Protein AF-A0A8H4AVI8-F1 (afdb_monomer_lite)

Radius of gyration: 54.59 Å; chains: 1; bounding box: 125×104×122 Å

pLDDT: mean 72.51, std 21.9, range [26.31, 97.56]

Organism: Gigaspora margarita (NCBI:txid4874)

Foldseek 3Di:
DPDPPPVVVVVVVVVVVVVVVVVVVPDADDDPDDPFDWEADDPQIHTEDPQWDHAHGNDTEHPPQDAPRDGEDPQWDHDNSATAGPPDADPQWDQDPDDPRYTAGPPQFHQEPNHTDRLQWDQCAQLHHRNHQAPQWTRHGSDTDHPDPCWDDQDRDTDNLQWDQCAQLHHRNHAAPQWTRHGSDTDGPDPCFDQAPRDTDNLQFDQCAQLHHRPHADWQFTRHGSDTDGNQPVQWGRAVRDTDGLQWDQCAPLHHRNHADEQWTRHGSDTDHDADPQFDQQVSHTHRPQPHAPDPPRPPDDPPDDPDAPPVRDDLPQDDAPAQFGDHPSDTDCPGDPQWDRQDSHTHNCQWDQCAALHHRNHAPPQFTRHGRDTHGPDDDDDDDDDDDDDDDDDDDDDDDDDDDDDDDDDDDDDDDDDDDDDDDDD

InterPro domains:
  IPR006969 Stigma-specific protein Stig1-like [PF04885] (328-375)
  IPR006969 Stigma-specific protein Stig1-like [PTHR33227] (146-229)

Secondary structure (DSSP, 8-state):
---SHHHHHHHHHHHHHHHHHHHHTS-PPPP-STT--EESSGGG-EEPPTTPEEETTTEEE-TT-EETTEE--TTEEEETTEEEESSPPPTT-EEPSSTT--EEPPTTEEEETTEEEETTT-TTSTTSTT----TTEEEETTEEEESSTT-EEETTEEE-TTT-TTSSSSTT----TTEEEETTEEEESSTT-EEETTEEE-TTT-SSSSSSTT-PPPTTPEEETTEEE-PPPTTEEEETTEEEETTT-TTSSSSTT-PPPTTEEEETTEEEE-PPTTEEEETTEEEETTTS---TTS--S-GGG-----TT----------TTEEEETTEEEEEEPTTPEEETTEEE-TTT-TTSSSSTT-PPPTTEEEETTEEEETT-PPPPP---------PPPP-----------------------------

Structure (mmCIF, N/CA/C/O backbone):
data_AF-A0A8H4AVI8-F1
#
_entry.id   AF-A0A8H4AVI8-F1
#
loop_
_atom_site.group_PDB
_atom_site.id
_atom_site.type_symbol
_atom_site.label_atom_id
_atom_site.label_alt_id
_atom_site.label_comp_id
_atom_site.label_asym_id
_atom_site.label_entity_id
_atom_site.label_seq_id
_atom_site.pdbx_PDB_ins_code
_atom_site.Cartn_x
_atom_site.Cartn_y
_atom_site.Cartn_z
_atom_site.occupancy
_atom_site.B_iso_or_equiv
_atom_site.auth_seq_id
_atom_site.auth_comp_id
_atom_site.auth_asym_id
_atom_site.auth_atom_id
_atom_site.pdbx_PDB_model_num
ATOM 1 N N . MET A 1 1 ? 50.948 -65.745 -39.821 1.00 51.34 1 MET A N 1
ATOM 2 C CA . MET A 1 1 ? 51.661 -64.550 -39.299 1.00 51.34 1 MET A CA 1
ATOM 3 C C . MET A 1 1 ? 51.938 -63.621 -40.483 1.00 51.34 1 MET A C 1
ATOM 5 O O . MET A 1 1 ? 52.129 -64.163 -41.554 1.00 51.34 1 MET A O 1
ATOM 9 N N . TYR A 1 2 ? 51.922 -62.289 -40.314 1.00 52.44 2 TYR A N 1
ATOM 10 C CA . TYR A 1 2 ? 51.923 -61.219 -41.354 1.00 52.44 2 TYR A CA 1
ATOM 11 C C . TYR A 1 2 ? 50.553 -60.716 -41.858 1.00 52.44 2 TYR A C 1
ATOM 13 O O . TYR A 1 2 ? 50.253 -60.746 -43.041 1.00 52.44 2 TYR A O 1
ATOM 21 N N . ALA A 1 3 ? 49.728 -60.164 -40.963 1.00 53.12 3 ALA A N 1
ATOM 22 C CA . ALA A 1 3 ? 48.586 -59.314 -41.354 1.00 53.12 3 ALA A CA 1
ATOM 23 C C . ALA A 1 3 ? 48.337 -58.160 -40.358 1.00 53.12 3 ALA A C 1
ATOM 25 O O . ALA A 1 3 ? 47.200 -57.770 -40.106 1.00 53.12 3 ALA A O 1
ATOM 26 N N . LYS A 1 4 ? 49.401 -57.634 -39.731 1.00 58.03 4 LYS A N 1
ATOM 27 C CA . LYS A 1 4 ? 49.322 -56.542 -38.740 1.00 58.03 4 LYS A CA 1
ATOM 28 C C . LYS A 1 4 ? 50.129 -55.251 -39.018 1.00 58.03 4 LYS A C 1
ATOM 30 O O . LYS A 1 4 ? 49.819 -54.282 -38.333 1.00 58.03 4 LYS A O 1
ATOM 35 N N . PRO A 1 5 ? 51.053 -55.120 -40.000 1.00 57.34 5 PRO A N 1
ATOM 36 C CA . PRO A 1 5 ? 51.747 -53.838 -40.189 1.00 57.34 5 PRO A CA 1
ATOM 37 C C . PRO A 1 5 ? 50.965 -52.828 -41.053 1.00 57.34 5 PRO A C 1
ATOM 39 O O . PRO A 1 5 ? 51.147 -51.625 -40.902 1.00 57.34 5 PRO A O 1
ATOM 42 N N . PHE A 1 6 ? 50.040 -53.279 -41.910 1.00 59.22 6 PHE A N 1
ATOM 43 C CA . PHE A 1 6 ? 49.365 -52.393 -42.873 1.00 59.22 6 PHE A CA 1
ATOM 44 C C . PHE A 1 6 ? 48.331 -51.447 -42.241 1.00 59.22 6 PHE A C 1
ATOM 46 O O . PHE A 1 6 ? 48.234 -50.289 -42.634 1.00 59.22 6 PHE A O 1
ATOM 53 N N . LYS A 1 7 ? 47.587 -51.895 -41.219 1.00 64.25 7 LYS A N 1
ATOM 54 C CA . LYS A 1 7 ? 46.600 -51.038 -40.533 1.00 64.25 7 LYS A CA 1
ATOM 55 C C . LYS A 1 7 ? 47.256 -49.936 -39.698 1.00 64.25 7 LYS A C 1
ATOM 57 O O . LYS A 1 7 ? 46.730 -48.830 -39.659 1.00 64.25 7 LYS A O 1
ATOM 62 N N . LEU A 1 8 ? 48.407 -50.206 -39.078 1.00 68.19 8 LEU A N 1
ATOM 63 C CA . LEU A 1 8 ? 49.136 -49.195 -38.308 1.00 68.19 8 LEU A CA 1
ATOM 64 C C . LEU A 1 8 ? 49.777 -48.147 -39.231 1.00 68.19 8 LEU A C 1
ATOM 66 O O . LEU A 1 8 ? 49.736 -46.961 -38.921 1.00 68.19 8 LEU A O 1
ATOM 70 N N . LEU A 1 9 ? 50.279 -48.571 -40.398 1.00 72.25 9 LEU A N 1
ATOM 71 C CA . LEU A 1 9 ? 50.844 -47.680 -41.412 1.00 72.25 9 LEU A CA 1
ATOM 72 C C . LEU A 1 9 ? 49.785 -46.742 -42.018 1.00 72.25 9 LEU A C 1
ATOM 74 O O . LEU A 1 9 ? 50.046 -45.555 -42.172 1.00 72.25 9 LEU A O 1
ATOM 78 N N . ILE A 1 10 ? 48.576 -47.241 -42.301 1.00 73.75 10 ILE A N 1
ATOM 79 C CA . ILE A 1 10 ? 47.467 -46.419 -42.821 1.00 73.75 10 ILE A CA 1
ATOM 80 C C . ILE A 1 10 ? 46.992 -45.404 -41.773 1.00 73.75 10 ILE A C 1
ATOM 82 O O . ILE A 1 10 ? 46.738 -44.249 -42.110 1.00 73.75 10 ILE A O 1
ATOM 86 N N . ILE A 1 11 ? 46.927 -45.793 -40.495 1.00 73.62 11 ILE A N 1
ATOM 87 C CA . ILE A 1 11 ? 46.562 -44.872 -39.410 1.00 73.62 11 ILE A CA 1
ATOM 88 C C . ILE A 1 11 ? 47.646 -43.799 -39.233 1.00 73.62 11 ILE A C 1
ATOM 90 O O . ILE A 1 11 ? 47.315 -42.617 -39.202 1.00 73.62 11 ILE A O 1
ATOM 94 N N . LEU A 1 12 ? 48.932 -44.167 -39.224 1.00 75.19 12 LEU A N 1
ATOM 95 C CA . LEU A 1 12 ? 50.046 -43.210 -39.172 1.00 75.19 12 LEU A CA 1
ATOM 96 C C . LEU A 1 12 ? 50.060 -42.257 -40.374 1.00 75.19 12 LEU A C 1
ATOM 98 O O . LEU A 1 12 ? 50.219 -41.057 -40.178 1.00 75.19 12 LEU A O 1
ATOM 102 N N . LEU A 1 13 ? 49.821 -42.755 -41.590 1.00 74.81 13 LEU A N 1
ATOM 103 C CA . LEU A 1 13 ? 49.715 -41.928 -42.797 1.00 74.81 13 LEU A CA 1
ATOM 104 C C . LEU A 1 13 ? 48.506 -40.987 -42.748 1.00 74.81 13 LEU A C 1
ATOM 106 O O . LEU A 1 13 ? 48.618 -39.838 -43.162 1.00 74.81 13 LEU A O 1
ATOM 110 N N . SER A 1 14 ? 47.372 -41.429 -42.200 1.00 70.69 14 SER A N 1
ATOM 111 C CA . SER A 1 14 ? 46.186 -40.579 -42.040 1.00 70.69 14 SER A CA 1
ATOM 112 C C . SER A 1 14 ? 46.376 -39.500 -40.969 1.00 70.69 14 SER A C 1
ATOM 114 O O . SER A 1 14 ? 45.995 -38.353 -41.186 1.00 70.69 14 SER A O 1
ATOM 116 N N . VAL A 1 15 ? 47.042 -39.819 -39.853 1.00 71.69 15 VAL A N 1
ATOM 117 C CA . VAL A 1 15 ? 47.367 -38.850 -38.797 1.00 71.69 15 VAL A CA 1
ATOM 118 C C . VAL A 1 15 ? 48.418 -37.858 -39.289 1.00 71.69 15 VAL A C 1
ATOM 120 O O . VAL A 1 15 ? 48.237 -36.664 -39.082 1.00 71.69 15 VAL A O 1
ATOM 123 N N . LEU A 1 16 ? 49.454 -38.309 -40.005 1.00 70.25 16 LEU A N 1
ATOM 124 C CA . LEU A 1 16 ? 50.432 -37.430 -40.657 1.00 70.25 16 LEU A CA 1
ATOM 125 C C . LEU A 1 16 ? 49.770 -36.545 -41.718 1.00 70.25 16 LEU A C 1
ATOM 127 O O . LEU A 1 16 ? 50.041 -35.354 -41.742 1.00 70.25 16 LEU A O 1
ATOM 131 N N . CYS A 1 17 ? 48.844 -37.070 -42.523 1.00 64.50 17 CYS A N 1
ATOM 132 C CA . CYS A 1 17 ? 48.102 -36.283 -43.509 1.00 64.50 17 CYS A CA 1
ATOM 133 C C . CYS A 1 17 ? 47.244 -35.194 -42.843 1.00 64.50 17 CYS A C 1
ATOM 135 O O . CYS A 1 17 ? 47.289 -34.037 -43.255 1.00 64.50 17 CYS A O 1
ATOM 137 N N . VAL A 1 18 ? 46.528 -35.524 -41.762 1.00 61.16 18 VAL A N 1
ATOM 138 C CA . VAL A 1 18 ? 45.729 -34.549 -41.003 1.00 61.16 18 VAL A CA 1
ATOM 139 C C . VAL A 1 18 ? 46.621 -33.541 -40.266 1.00 61.16 18 VAL A C 1
ATOM 141 O O . VAL A 1 18 ? 46.284 -32.359 -40.223 1.00 61.16 18 VAL A O 1
ATOM 144 N N . LEU A 1 19 ? 47.776 -33.957 -39.735 1.00 56.53 19 LEU A N 1
ATOM 145 C CA . LEU A 1 19 ? 48.736 -33.060 -39.083 1.00 56.53 19 LEU A CA 1
ATOM 146 C C . LEU A 1 19 ? 49.401 -32.116 -40.103 1.00 56.53 19 LEU A C 1
ATOM 148 O O . LEU A 1 19 ? 49.493 -30.919 -39.846 1.00 56.53 19 LEU A O 1
ATOM 152 N N . SER A 1 20 ? 49.761 -32.605 -41.294 1.00 57.66 20 SER A N 1
ATOM 153 C CA . SER A 1 20 ? 50.262 -31.789 -42.410 1.00 57.66 20 SER A CA 1
ATOM 154 C C . SER A 1 20 ? 49.202 -30.819 -42.944 1.00 57.66 20 SER A C 1
ATOM 156 O O . SER A 1 20 ? 49.527 -29.670 -43.238 1.00 57.66 20 SER A O 1
ATOM 158 N N . LEU A 1 21 ? 47.929 -31.227 -42.999 1.00 51.41 21 LEU A N 1
ATOM 159 C CA . LEU A 1 21 ? 46.808 -30.350 -43.362 1.00 51.41 21 LEU A CA 1
ATOM 160 C C . LEU A 1 21 ? 46.545 -29.269 -42.302 1.00 51.41 21 LEU A C 1
ATOM 162 O O . LEU A 1 21 ? 46.181 -28.149 -42.654 1.00 51.41 21 LEU A O 1
ATOM 166 N N . ARG A 1 22 ? 46.770 -29.558 -41.011 1.00 51.53 22 ARG A N 1
ATOM 167 C CA . ARG A 1 22 ? 46.674 -28.548 -39.941 1.00 51.53 22 ARG A CA 1
ATOM 168 C C . ARG A 1 22 ? 47.859 -27.581 -39.918 1.00 51.53 22 ARG A C 1
ATOM 170 O O . ARG A 1 22 ? 47.641 -26.401 -39.663 1.00 51.53 22 ARG A O 1
ATOM 177 N N . ILE A 1 23 ? 49.074 -28.040 -40.229 1.00 49.38 23 ILE A N 1
ATOM 178 C CA . ILE A 1 23 ? 50.265 -27.175 -40.326 1.00 49.38 23 ILE A CA 1
ATOM 179 C C . ILE A 1 23 ? 50.173 -26.252 -41.558 1.00 49.38 23 ILE A C 1
ATOM 181 O O . ILE A 1 23 ? 50.502 -25.072 -41.464 1.00 49.38 23 ILE A O 1
ATOM 185 N N . ALA A 1 24 ? 49.630 -26.732 -42.683 1.00 46.28 24 ALA A N 1
ATOM 186 C CA . ALA A 1 24 ? 49.420 -25.916 -43.885 1.00 46.28 24 ALA A CA 1
ATOM 187 C C . ALA A 1 24 ? 48.324 -24.839 -43.731 1.00 46.28 24 ALA A C 1
ATOM 189 O O . ALA A 1 24 ? 48.299 -23.873 -44.491 1.00 46.28 24 ALA A O 1
ATOM 190 N N . ALA A 1 25 ? 47.431 -24.966 -42.745 1.00 45.84 25 ALA A N 1
ATOM 191 C CA . ALA A 1 25 ? 46.329 -24.026 -42.530 1.00 45.84 25 ALA A CA 1
ATOM 192 C C . ALA A 1 25 ? 46.705 -22.783 -41.695 1.00 45.84 25 ALA A C 1
ATOM 194 O O . ALA A 1 25 ? 45.859 -21.907 -41.513 1.00 45.84 25 ALA A O 1
ATOM 195 N N . GLN A 1 26 ? 47.940 -22.679 -41.186 1.00 50.19 26 GLN A N 1
ATOM 196 C CA . GLN A 1 26 ? 48.358 -21.557 -40.326 1.00 50.19 26 GLN A CA 1
ATOM 197 C C . GLN A 1 26 ? 49.487 -20.680 -40.879 1.00 50.19 26 GLN A C 1
ATOM 199 O O . GLN A 1 26 ? 49.891 -19.733 -40.211 1.00 50.19 26 GLN A O 1
ATOM 204 N N . GLN A 1 27 ? 49.955 -20.906 -42.107 1.00 49.59 27 GLN A N 1
ATOM 205 C CA . GLN A 1 27 ? 50.911 -20.004 -42.754 1.00 49.59 27 GLN A CA 1
ATOM 206 C C . GLN A 1 27 ? 50.386 -19.603 -44.131 1.00 49.59 27 GLN A C 1
ATOM 208 O O . GLN A 1 27 ? 50.457 -20.366 -45.092 1.00 49.59 27 GLN A O 1
ATOM 213 N N . LYS A 1 28 ? 49.830 -18.387 -44.225 1.00 52.88 28 LYS A N 1
ATOM 214 C CA . LYS A 1 28 ? 49.595 -17.750 -45.527 1.00 52.88 28 LYS A CA 1
ATOM 215 C C . LYS A 1 28 ? 50.950 -17.673 -46.255 1.00 52.88 28 LYS A C 1
ATOM 217 O O . LYS A 1 28 ? 51.933 -17.294 -45.620 1.00 52.88 28 LYS A O 1
ATOM 222 N N . PRO A 1 29 ? 51.039 -18.063 -47.539 1.00 54.12 29 PRO A N 1
ATOM 223 C CA . PRO A 1 29 ? 52.310 -18.078 -48.256 1.00 54.12 29 PRO A CA 1
ATOM 224 C C . PRO A 1 29 ? 52.918 -16.664 -48.326 1.00 54.12 29 PRO A C 1
ATOM 226 O O . PRO A 1 29 ? 52.157 -15.703 -48.469 1.00 54.12 29 PRO A O 1
ATOM 229 N N . PRO A 1 30 ? 54.259 -16.521 -48.266 1.00 57.03 30 PRO A N 1
ATOM 230 C CA . PRO A 1 30 ? 54.922 -15.238 -48.502 1.00 57.03 30 PRO A CA 1
ATOM 231 C C . PRO A 1 30 ? 54.584 -14.726 -49.907 1.00 57.03 30 PRO A C 1
ATOM 233 O O . PRO A 1 30 ? 54.323 -15.529 -50.810 1.00 57.03 30 PRO A O 1
ATOM 236 N N . CYS A 1 31 ? 54.554 -13.403 -50.090 1.00 62.00 31 CYS A N 1
ATOM 237 C CA . CYS A 1 31 ? 54.119 -12.786 -51.344 1.00 62.00 31 CYS A CA 1
ATOM 238 C C . CYS A 1 31 ? 54.971 -13.322 -52.496 1.00 62.00 31 CYS A C 1
ATOM 240 O O . CYS A 1 31 ? 56.189 -13.162 -52.502 1.00 62.00 31 CYS A O 1
ATOM 242 N N . LYS A 1 32 ? 54.335 -14.019 -53.443 1.00 58.75 32 LYS A N 1
ATOM 243 C CA . LYS A 1 32 ? 55.051 -14.801 -54.459 1.00 58.75 32 LYS A CA 1
ATOM 244 C C . LYS A 1 32 ? 55.557 -13.943 -55.620 1.00 58.75 32 LYS A C 1
ATOM 246 O O . LYS A 1 32 ? 56.461 -14.386 -56.317 1.00 58.75 32 LYS A O 1
ATOM 251 N N . ASN A 1 33 ? 55.008 -12.738 -55.812 1.00 59.81 33 ASN A N 1
ATOM 252 C CA . ASN A 1 33 ? 55.309 -11.868 -56.952 1.00 59.81 33 ASN A CA 1
ATOM 253 C C . ASN A 1 33 ? 55.623 -10.423 -56.522 1.00 59.81 33 ASN A C 1
ATOM 255 O O . ASN A 1 33 ? 54.917 -9.846 -55.691 1.00 59.81 33 ASN A O 1
ATOM 259 N N . SER A 1 34 ? 56.628 -9.812 -57.160 1.00 56.19 34 SER A N 1
ATOM 260 C CA . SER A 1 34 ? 56.940 -8.380 -57.072 1.00 56.19 34 SER A CA 1
ATOM 261 C C . SER A 1 34 ? 55.787 -7.558 -57.664 1.00 56.19 34 SER A C 1
ATOM 263 O O . SER A 1 34 ? 55.692 -7.407 -58.880 1.00 56.19 34 SER A O 1
ATOM 265 N N . GLY A 1 35 ? 54.869 -7.089 -56.816 1.00 61.56 35 GLY A N 1
ATOM 266 C CA . GLY A 1 35 ? 53.701 -6.300 -57.231 1.00 61.56 35 GLY A CA 1
ATOM 267 C C . GLY A 1 35 ? 52.379 -6.671 -56.553 1.00 61.56 35 GLY A C 1
ATOM 268 O O . GLY A 1 35 ? 51.376 -6.006 -56.800 1.00 61.56 35 GLY A O 1
ATOM 269 N N . GLN A 1 36 ? 52.342 -7.704 -55.701 1.00 66.81 36 GLN A N 1
ATOM 270 C CA . GLN A 1 36 ? 51.162 -7.954 -54.865 1.00 66.81 36 GLN A CA 1
ATOM 271 C C . GLN A 1 36 ? 51.041 -6.883 -53.765 1.00 66.81 36 GLN A C 1
ATOM 273 O O . GLN A 1 36 ? 52.034 -6.633 -53.079 1.00 66.81 36 GLN A O 1
ATOM 278 N N . PRO A 1 37 ? 49.854 -6.277 -53.561 1.00 69.81 37 PRO A N 1
ATOM 279 C CA . PRO A 1 37 ? 49.636 -5.377 -52.437 1.00 69.81 37 PRO A CA 1
ATOM 280 C C . PRO A 1 37 ? 49.774 -6.144 -51.118 1.00 69.81 37 PRO A C 1
ATOM 282 O O . PRO A 1 37 ? 49.214 -7.237 -50.981 1.00 69.81 37 PRO A O 1
ATOM 285 N N . THR A 1 38 ? 50.487 -5.577 -50.147 1.00 77.31 38 THR A N 1
ATOM 286 C CA . THR A 1 38 ? 50.565 -6.122 -48.789 1.00 77.31 38 THR A CA 1
ATOM 287 C C . THR A 1 38 ? 49.718 -5.308 -47.817 1.00 77.31 38 THR A C 1
ATOM 289 O O . THR A 1 38 ? 49.540 -4.098 -47.961 1.00 77.31 38 THR A O 1
ATOM 292 N N . CYS A 1 39 ? 49.087 -6.014 -46.880 1.00 80.88 39 CYS A N 1
ATOM 293 C CA . CYS A 1 39 ? 47.922 -5.544 -46.140 1.00 80.88 39 CYS A CA 1
ATOM 294 C C . CYS A 1 39 ? 48.168 -5.837 -44.644 1.00 80.88 39 CYS A C 1
ATOM 296 O O . CYS A 1 39 ? 48.234 -7.003 -44.251 1.00 80.88 39 CYS A O 1
ATOM 298 N N . GLY A 1 40 ? 48.342 -4.800 -43.813 1.00 76.31 40 GLY A N 1
ATOM 299 C CA . GLY A 1 40 ? 48.691 -4.915 -42.384 1.00 76.31 40 GLY A CA 1
ATOM 300 C C . GLY A 1 40 ? 50.108 -4.421 -42.052 1.00 76.31 40 GLY A C 1
ATOM 301 O O . GLY A 1 40 ? 50.761 -3.801 -42.884 1.00 76.31 40 GLY A O 1
ATOM 302 N N . THR A 1 41 ? 50.573 -4.662 -40.822 1.00 77.25 41 THR A N 1
ATOM 303 C CA . THR A 1 41 ? 51.939 -4.324 -40.378 1.00 77.25 41 THR A CA 1
ATOM 304 C C . THR A 1 41 ? 52.544 -5.445 -39.524 1.00 77.25 41 THR A C 1
ATOM 306 O O . THR A 1 41 ? 51.840 -6.183 -38.822 1.00 77.25 41 THR A O 1
ATOM 309 N N . GLY A 1 42 ? 53.873 -5.577 -39.572 1.00 74.19 42 GLY A N 1
ATOM 310 C CA . GLY A 1 42 ? 54.624 -6.536 -38.759 1.00 74.19 42 GLY A CA 1
ATOM 311 C C . GLY A 1 42 ? 54.241 -8.002 -39.036 1.00 74.19 42 GLY A C 1
ATOM 312 O O . GLY A 1 42 ? 53.950 -8.353 -40.174 1.00 74.19 42 GLY A O 1
ATOM 313 N N . PRO A 1 43 ? 54.191 -8.883 -38.020 1.00 70.38 43 PRO A N 1
ATOM 314 C CA . PRO A 1 43 ? 53.955 -10.322 -38.209 1.00 70.38 43 PRO A CA 1
ATOM 315 C C . PRO A 1 43 ? 52.527 -10.673 -38.665 1.00 70.38 43 PRO A C 1
ATOM 317 O O . PRO A 1 43 ? 52.228 -11.838 -38.913 1.00 70.38 43 PRO A O 1
ATOM 320 N N . SER A 1 44 ? 51.637 -9.680 -38.736 1.00 69.94 44 SER A N 1
ATOM 321 C CA . SER A 1 44 ? 50.251 -9.845 -39.178 1.00 69.94 44 SER A CA 1
ATOM 322 C C . SER A 1 44 ? 50.033 -9.497 -40.651 1.00 69.94 44 SER A C 1
ATOM 324 O O . SER A 1 44 ? 48.913 -9.626 -41.127 1.00 69.94 44 SER A O 1
ATOM 326 N N . GLU A 1 45 ? 51.071 -9.062 -41.369 1.00 80.00 45 GLU A N 1
ATOM 327 C CA . GLU A 1 45 ? 50.994 -8.682 -42.780 1.00 80.00 45 GLU A CA 1
ATOM 328 C C . GLU A 1 45 ? 50.543 -9.853 -43.671 1.00 80.00 45 GLU A C 1
ATOM 330 O O . GLU A 1 45 ? 51.004 -10.988 -43.534 1.00 80.00 45 GLU A O 1
ATOM 335 N N . ILE A 1 46 ? 49.611 -9.582 -44.588 1.00 81.69 46 ILE A N 1
ATOM 336 C CA . ILE A 1 46 ? 49.104 -10.568 -45.547 1.00 81.69 46 ILE A CA 1
ATOM 337 C C . ILE A 1 46 ? 49.210 -10.045 -46.978 1.00 81.69 46 ILE A C 1
ATOM 339 O O . ILE A 1 46 ? 49.067 -8.850 -47.225 1.00 81.69 46 ILE A O 1
ATOM 343 N N . CYS A 1 47 ? 49.416 -10.951 -47.931 1.00 82.62 47 CYS A N 1
ATOM 344 C CA . CYS A 1 47 ? 49.470 -10.619 -49.352 1.00 82.62 47 CYS A CA 1
ATOM 345 C C . CYS A 1 47 ? 48.063 -10.681 -49.956 1.00 82.62 47 CYS A C 1
ATOM 347 O O . CYS A 1 47 ? 47.410 -11.727 -49.903 1.00 82.62 47 CYS A O 1
ATOM 349 N N . CYS A 1 48 ? 47.618 -9.573 -50.541 1.00 82.25 48 CYS A N 1
ATOM 350 C CA . CYS A 1 48 ? 46.371 -9.473 -51.283 1.00 82.25 48 CYS A CA 1
ATOM 351 C C . CYS A 1 48 ? 46.553 -10.064 -52.713 1.00 82.25 48 CYS A C 1
ATOM 353 O O . CYS A 1 48 ? 47.646 -10.021 -53.299 1.00 82.25 48 CYS A O 1
ATOM 355 N N . ALA A 1 49 ? 45.508 -10.668 -53.288 1.00 83.25 49 ALA A N 1
ATOM 356 C CA . ALA A 1 49 ? 45.514 -11.111 -54.686 1.00 83.25 49 ALA A CA 1
ATOM 357 C C . ALA A 1 49 ? 45.475 -9.904 -55.646 1.00 83.25 49 ALA A C 1
ATOM 359 O O . ALA A 1 49 ? 45.109 -8.791 -55.264 1.00 83.25 49 ALA A O 1
ATOM 360 N N . VAL A 1 50 ? 45.873 -10.105 -56.907 1.00 78.56 50 VAL A N 1
ATOM 361 C CA . VAL A 1 50 ? 45.884 -9.029 -57.914 1.00 78.56 50 VAL A CA 1
ATOM 362 C C . VAL A 1 50 ? 44.467 -8.472 -58.094 1.00 78.56 50 VAL A C 1
ATOM 364 O O . VAL A 1 50 ? 43.536 -9.220 -58.382 1.00 78.56 50 VAL A O 1
ATOM 367 N N . GLY A 1 51 ? 44.315 -7.156 -57.921 1.00 77.62 51 GLY A N 1
ATOM 368 C CA . GLY A 1 51 ? 43.031 -6.450 -58.008 1.00 77.62 51 GLY A CA 1
ATOM 369 C C . GLY A 1 51 ? 42.274 -6.312 -56.681 1.00 77.62 51 GLY A C 1
ATOM 370 O O . GLY A 1 51 ? 41.324 -5.535 -56.616 1.00 77.62 51 GLY A O 1
ATOM 371 N N . GLU A 1 52 ? 42.687 -6.999 -55.612 1.00 87.00 52 GLU A N 1
ATOM 372 C CA . GLU A 1 52 ? 42.095 -6.804 -54.286 1.00 87.00 52 GLU A CA 1
ATOM 373 C C . GLU A 1 52 ? 42.558 -5.489 -53.648 1.00 87.00 52 GLU A C 1
ATOM 375 O O . GLU A 1 52 ? 43.712 -5.072 -53.780 1.00 87.00 52 GLU A O 1
ATOM 380 N N . LYS A 1 53 ? 41.657 -4.838 -52.908 1.00 86.56 53 LYS A N 1
ATOM 381 C CA . LYS A 1 53 ? 41.963 -3.620 -52.154 1.00 86.56 53 LYS A CA 1
ATOM 382 C C . LYS A 1 53 ? 42.378 -3.966 -50.725 1.00 86.56 53 LYS A C 1
ATOM 384 O O . LYS A 1 53 ? 41.719 -4.765 -50.060 1.00 86.56 53 LYS A O 1
ATOM 389 N N . CYS A 1 54 ? 43.427 -3.308 -50.241 1.00 85.25 54 CYS A N 1
ATOM 390 C CA . CYS A 1 54 ? 43.836 -3.352 -48.837 1.00 85.25 54 CYS A CA 1
ATOM 391 C C . CYS A 1 54 ? 42.873 -2.505 -47.990 1.00 85.25 54 CYS A C 1
ATOM 393 O O . CYS A 1 54 ? 42.628 -1.343 -48.325 1.00 85.25 54 CYS A O 1
ATOM 395 N N . LEU A 1 55 ? 42.353 -3.051 -46.890 1.00 84.88 55 LEU A N 1
ATOM 396 C CA . LEU A 1 55 ? 41.581 -2.307 -45.882 1.00 84.88 55 LEU A CA 1
ATOM 397 C C . LEU A 1 55 ? 42.364 -2.232 -44.557 1.00 84.88 55 LEU A C 1
ATOM 399 O O . LEU A 1 55 ? 43.356 -2.943 -44.419 1.00 84.88 55 LEU A O 1
ATOM 403 N N . PRO A 1 56 ? 41.967 -1.390 -43.579 1.00 82.25 56 PRO A N 1
ATOM 404 C CA . PRO A 1 56 ? 42.654 -1.322 -42.290 1.00 82.25 56 PRO A CA 1
ATOM 405 C C . PRO A 1 56 ? 42.778 -2.697 -41.608 1.00 82.25 56 PRO A C 1
ATOM 407 O O . PRO A 1 56 ? 41.781 -3.383 -41.383 1.00 82.25 56 PRO A O 1
ATOM 410 N N . GLY A 1 57 ? 44.011 -3.078 -41.261 1.00 78.75 57 GLY A N 1
ATOM 411 C CA . GLY A 1 57 ? 44.354 -4.408 -40.746 1.00 78.75 57 GLY A CA 1
ATOM 412 C C . GLY A 1 57 ? 44.716 -5.415 -41.851 1.00 78.75 57 GLY A C 1
ATOM 413 O O . GLY A 1 57 ? 44.859 -5.050 -43.016 1.00 78.75 57 GLY A O 1
ATOM 414 N N . PRO A 1 58 ? 44.892 -6.702 -41.513 1.00 83.00 58 PRO A N 1
ATOM 415 C CA . PRO A 1 58 ? 45.211 -7.735 -42.492 1.00 83.00 58 PRO A CA 1
ATOM 416 C C . PRO A 1 58 ? 43.944 -8.223 -43.205 1.00 83.00 58 PRO A C 1
ATOM 418 O O . PRO A 1 58 ? 43.488 -9.351 -42.998 1.00 83.00 58 PRO A O 1
ATOM 421 N N . ILE A 1 59 ? 43.341 -7.355 -44.025 1.00 85.25 59 ILE A N 1
ATOM 422 C CA . ILE A 1 59 ? 42.106 -7.636 -44.771 1.00 85.25 59 ILE A CA 1
ATOM 423 C C . ILE A 1 59 ? 42.317 -7.332 -46.259 1.00 85.25 59 ILE A C 1
ATOM 425 O O . ILE A 1 59 ? 42.533 -6.181 -46.643 1.00 85.25 59 ILE A O 1
ATOM 429 N N . CYS A 1 60 ? 42.197 -8.368 -47.092 1.00 86.62 60 CYS A N 1
ATOM 430 C CA . CYS A 1 60 ? 42.126 -8.262 -48.549 1.00 86.62 60 CYS A CA 1
ATOM 431 C C . CYS A 1 60 ? 40.656 -8.240 -48.976 1.00 86.62 60 CYS A C 1
ATOM 433 O O . CYS A 1 60 ? 39.896 -9.117 -48.560 1.00 86.62 60 CYS A O 1
ATOM 435 N N . CYS A 1 61 ? 40.243 -7.257 -49.779 1.00 86.62 61 CYS A N 1
ATOM 436 C CA . CYS A 1 61 ? 38.868 -7.168 -50.259 1.00 86.62 61 CYS A CA 1
ATOM 437 C C . CYS A 1 61 ? 38.766 -7.346 -51.779 1.00 86.62 61 CYS A C 1
ATOM 439 O O . CYS A 1 61 ? 39.417 -6.583 -52.502 1.00 86.62 61 CYS A O 1
ATOM 441 N N . PRO A 1 62 ? 37.932 -8.280 -52.279 1.00 86.75 62 PRO A N 1
ATOM 442 C CA . PRO A 1 62 ? 37.738 -8.471 -53.711 1.00 86.75 62 PRO A CA 1
ATOM 443 C C . PRO A 1 62 ? 37.238 -7.209 -54.436 1.00 86.75 62 PRO A C 1
ATOM 445 O O . PRO A 1 62 ? 36.515 -6.397 -53.840 1.00 86.75 62 PRO A O 1
ATOM 448 N N . PRO A 1 63 ? 37.570 -7.052 -55.734 1.00 82.62 63 PRO A N 1
ATOM 449 C CA . PRO A 1 63 ? 37.056 -5.963 -56.559 1.00 82.62 63 PRO A CA 1
ATOM 450 C C . PRO A 1 63 ? 35.527 -5.849 -56.473 1.00 82.62 63 PRO A C 1
ATOM 452 O O . PRO A 1 63 ? 34.815 -6.846 -56.566 1.00 82.62 63 PRO A O 1
ATOM 455 N N . GLY A 1 64 ? 35.013 -4.627 -56.308 1.00 80.00 64 GLY A N 1
ATOM 456 C CA . GLY A 1 64 ? 33.570 -4.353 -56.278 1.00 80.00 64 GLY A CA 1
ATOM 457 C C . GLY A 1 64 ? 32.861 -4.631 -54.944 1.00 80.00 64 GLY A C 1
ATOM 458 O O . GLY A 1 64 ? 31.675 -4.334 -54.834 1.00 80.00 64 GLY A O 1
ATOM 459 N N . LEU A 1 65 ? 33.560 -5.141 -53.920 1.00 83.88 65 LEU A N 1
ATOM 460 C CA . LEU A 1 65 ? 32.985 -5.422 -52.591 1.00 83.88 65 LEU A CA 1
ATOM 461 C C . LEU A 1 65 ? 33.401 -4.425 -51.496 1.00 83.88 65 LEU A C 1
ATOM 463 O O . LEU A 1 65 ? 33.078 -4.606 -50.321 1.00 83.88 65 LEU A O 1
ATOM 467 N N . THR A 1 66 ? 34.110 -3.361 -51.860 1.00 85.31 66 THR A N 1
ATOM 468 C CA . THR A 1 66 ? 34.606 -2.349 -50.920 1.00 85.31 66 THR A CA 1
ATOM 469 C C . THR A 1 66 ? 33.518 -1.335 -50.557 1.00 85.31 66 THR A C 1
ATOM 471 O O . THR A 1 66 ? 32.933 -0.726 -51.450 1.00 85.31 66 THR A O 1
ATOM 474 N N . CYS A 1 67 ? 33.298 -1.103 -49.260 1.00 84.75 67 CYS A N 1
ATOM 475 C CA . CYS A 1 67 ? 32.332 -0.140 -48.726 1.00 84.75 67 CYS A CA 1
ATOM 476 C C . CYS A 1 67 ? 32.973 0.683 -47.599 1.00 84.75 67 CYS A C 1
ATOM 478 O O . CYS A 1 67 ? 33.105 0.197 -46.474 1.00 84.75 67 CYS A O 1
ATOM 480 N N . GLY A 1 68 ? 33.435 1.900 -47.897 1.00 82.94 68 GLY A N 1
ATOM 481 C CA . GLY A 1 68 ? 34.273 2.666 -46.970 1.00 82.94 68 GLY A CA 1
ATOM 482 C C . GLY A 1 68 ? 35.519 1.870 -46.559 1.00 82.94 68 GLY A C 1
ATOM 483 O O . GLY A 1 68 ? 36.301 1.446 -47.413 1.00 82.94 68 GLY A O 1
ATOM 484 N N . ASN A 1 69 ? 35.658 1.610 -45.254 1.00 82.81 69 ASN A N 1
ATOM 485 C CA . ASN A 1 69 ? 36.724 0.783 -44.665 1.00 82.81 69 ASN A CA 1
ATOM 486 C C . ASN A 1 69 ? 36.338 -0.700 -44.471 1.00 82.81 69 ASN A C 1
ATOM 488 O O . ASN A 1 69 ? 37.076 -1.442 -43.822 1.00 82.81 69 ASN A O 1
ATOM 492 N N . PHE A 1 70 ? 35.197 -1.149 -45.004 1.00 81.88 70 PHE A N 1
ATOM 493 C CA . PHE A 1 70 ? 34.681 -2.510 -44.829 1.00 81.88 70 PHE A CA 1
ATOM 494 C C . PHE A 1 70 ? 34.671 -3.308 -46.139 1.00 81.88 70 PHE A C 1
ATOM 496 O O . PHE A 1 70 ? 34.498 -2.753 -47.225 1.00 81.88 70 PHE A O 1
ATOM 503 N N . CYS A 1 71 ? 34.818 -4.633 -46.022 1.00 84.62 71 CYS A N 1
ATOM 504 C CA . CYS A 1 71 ? 34.651 -5.569 -47.131 1.00 84.62 71 CYS A CA 1
ATOM 505 C C . CYS A 1 71 ? 33.319 -6.319 -47.022 1.00 84.62 71 CYS A C 1
ATOM 507 O O . CYS A 1 71 ? 33.082 -7.066 -46.063 1.00 84.62 71 CYS A O 1
ATOM 509 N N . CYS A 1 72 ? 32.437 -6.123 -47.999 1.00 83.94 72 CYS A N 1
ATOM 510 C CA . CYS A 1 72 ? 31.173 -6.842 -48.097 1.00 83.94 72 CYS A CA 1
ATOM 511 C C . CYS A 1 72 ? 31.376 -8.208 -48.771 1.00 83.94 72 CYS A C 1
ATOM 513 O O . CYS A 1 72 ? 32.452 -8.522 -49.262 1.00 83.94 72 CYS A O 1
ATOM 515 N N . ASP A 1 73 ? 30.354 -9.059 -48.750 1.00 84.12 73 ASP A N 1
ATOM 516 C CA . ASP A 1 73 ? 30.341 -10.303 -49.531 1.00 84.12 73 ASP A CA 1
ATOM 517 C C . ASP A 1 73 ? 29.180 -10.265 -50.532 1.00 84.12 73 ASP A C 1
ATOM 519 O O . ASP A 1 73 ? 28.364 -9.343 -50.517 1.00 84.12 73 ASP A O 1
ATOM 523 N N . ASN A 1 74 ? 29.072 -11.287 -51.377 1.00 81.75 74 ASN A N 1
ATOM 524 C CA . ASN A 1 74 ? 28.041 -11.360 -52.410 1.00 81.75 74 ASN A CA 1
ATOM 525 C C . ASN A 1 74 ? 26.605 -11.519 -51.874 1.00 81.75 74 ASN A C 1
ATOM 527 O O . ASN A 1 74 ? 25.677 -11.484 -52.676 1.00 81.75 74 ASN A O 1
ATOM 531 N N . ALA A 1 75 ? 26.374 -11.697 -50.573 1.00 82.94 75 ALA A N 1
ATOM 532 C CA . ALA A 1 75 ? 25.042 -11.672 -49.963 1.00 82.94 75 ALA A CA 1
ATOM 533 C C . ALA A 1 75 ? 24.665 -10.283 -49.405 1.00 82.94 75 ALA A C 1
ATOM 535 O O . ALA A 1 75 ? 23.506 -10.058 -49.045 1.00 82.94 75 ALA A O 1
ATOM 536 N N . HIS A 1 76 ? 25.610 -9.337 -49.381 1.00 85.31 76 HIS A N 1
ATOM 537 C CA . HIS A 1 76 ? 25.442 -8.004 -48.808 1.00 85.31 76 HIS A CA 1
ATOM 538 C C . HIS A 1 76 ? 25.714 -6.901 -49.844 1.00 85.31 76 HIS A C 1
ATOM 540 O O . HIS A 1 76 ? 26.340 -7.118 -50.878 1.00 85.31 76 HIS A O 1
ATOM 546 N N . GLN A 1 77 ? 25.220 -5.702 -49.568 1.00 83.25 77 GLN A N 1
ATOM 547 C CA . GLN A 1 77 ? 25.378 -4.498 -50.373 1.00 83.25 77 GLN A CA 1
ATOM 548 C C . GLN A 1 77 ? 25.874 -3.336 -49.508 1.00 83.25 77 GLN A C 1
ATOM 550 O O . GLN A 1 77 ? 25.650 -3.316 -48.295 1.00 83.25 77 GLN A O 1
ATOM 555 N N . CYS A 1 78 ? 26.537 -2.366 -50.133 1.00 81.50 78 CYS A N 1
ATOM 556 C CA . CYS A 1 78 ? 27.070 -1.193 -49.448 1.00 81.50 78 CYS A CA 1
ATOM 557 C C . CYS A 1 78 ? 25.977 -0.140 -49.203 1.00 81.50 78 CYS A C 1
ATOM 559 O O . CYS A 1 78 ? 25.307 0.285 -50.143 1.00 81.50 78 CYS A O 1
ATOM 561 N N . VAL A 1 79 ? 25.816 0.299 -47.952 1.00 80.62 79 VAL A N 1
ATOM 562 C CA . VAL A 1 79 ? 24.929 1.403 -47.548 1.00 80.62 79 VAL A CA 1
ATOM 563 C C . VAL A 1 79 ? 25.675 2.290 -46.550 1.00 80.62 79 VAL A C 1
ATOM 565 O O . VAL A 1 79 ? 25.872 1.880 -45.411 1.00 80.62 79 VAL A O 1
ATOM 568 N N . VAL A 1 80 ? 26.080 3.494 -46.976 1.00 77.62 80 VAL A N 1
ATOM 569 C CA . VAL A 1 80 ? 26.768 4.519 -46.154 1.00 77.62 80 VAL A CA 1
ATOM 570 C C . VAL A 1 80 ? 27.868 3.913 -45.267 1.00 77.62 80 VAL A C 1
ATOM 572 O O . VAL A 1 80 ? 27.721 3.819 -44.049 1.00 77.62 80 VAL A O 1
ATOM 575 N N . ASP A 1 81 ? 28.948 3.443 -45.899 1.00 79.25 81 ASP A N 1
ATOM 576 C CA . ASP A 1 81 ? 30.105 2.812 -45.243 1.00 79.25 81 ASP A CA 1
ATOM 577 C C . ASP A 1 81 ? 29.767 1.597 -44.353 1.00 79.25 81 ASP A C 1
ATOM 579 O O . ASP A 1 81 ? 30.487 1.292 -43.404 1.00 79.25 81 ASP A O 1
ATOM 583 N N . LYS A 1 82 ? 28.674 0.873 -44.641 1.00 80.94 82 LYS A N 1
ATOM 584 C CA . LYS A 1 82 ? 28.293 -0.379 -43.963 1.00 80.94 82 LYS A CA 1
ATOM 585 C C . LYS A 1 82 ? 27.860 -1.456 -44.953 1.00 80.94 82 LYS A C 1
ATOM 587 O O . LYS A 1 82 ? 27.250 -1.166 -45.979 1.00 80.94 82 LYS A O 1
ATOM 592 N N . CYS A 1 83 ? 28.117 -2.716 -44.609 1.00 82.00 83 CYS A N 1
ATOM 593 C CA . CYS A 1 83 ? 27.645 -3.873 -45.371 1.00 82.00 83 CYS A CA 1
ATOM 594 C C . CYS A 1 83 ? 26.309 -4.376 -44.822 1.00 82.00 83 CYS A C 1
ATOM 596 O O . CYS A 1 83 ? 26.249 -4.846 -43.685 1.00 82.00 83 CYS A O 1
ATOM 598 N N . CYS A 1 84 ? 25.260 -4.326 -45.639 1.00 85.00 84 CYS A N 1
ATOM 599 C CA . CYS A 1 84 ? 23.891 -4.661 -45.243 1.00 85.00 84 CYS A CA 1
ATOM 600 C C . CYS A 1 84 ? 23.321 -5.772 -46.123 1.00 85.00 84 CYS A C 1
ATOM 602 O O . CYS A 1 84 ? 23.766 -5.907 -47.259 1.00 85.00 84 CYS A O 1
ATOM 604 N N . PRO A 1 85 ? 22.353 -6.575 -45.654 1.00 85.94 85 PRO A N 1
ATOM 605 C CA . PRO A 1 85 ? 21.756 -7.617 -46.485 1.00 85.94 85 PRO A CA 1
ATOM 606 C C . PRO A 1 85 ? 21.222 -7.043 -47.806 1.00 85.94 85 PRO A C 1
ATOM 608 O O . PRO A 1 85 ? 20.670 -5.941 -47.827 1.00 85.94 85 PRO A O 1
ATOM 611 N N . LYS A 1 86 ? 21.391 -7.781 -48.914 1.00 77.44 86 LYS A N 1
ATOM 612 C CA . LYS A 1 86 ? 20.880 -7.377 -50.242 1.00 77.44 86 LYS A CA 1
ATOM 613 C C . LYS A 1 86 ? 19.370 -7.109 -50.237 1.00 77.44 86 LYS A C 1
ATOM 615 O O . LYS A 1 86 ? 18.909 -6.175 -50.883 1.00 77.44 86 LYS A O 1
ATOM 620 N N . ALA A 1 87 ? 18.613 -7.896 -49.470 1.00 71.88 87 ALA A N 1
ATOM 621 C CA . ALA A 1 87 ? 17.252 -7.547 -49.078 1.00 71.88 87 ALA A CA 1
ATOM 622 C C . ALA A 1 87 ? 17.348 -6.444 -48.015 1.00 71.88 87 ALA A C 1
ATOM 624 O O . ALA A 1 87 ? 17.614 -6.724 -46.848 1.00 71.88 87 ALA A O 1
ATOM 625 N N . GLN A 1 88 ? 17.246 -5.194 -48.459 1.00 78.50 88 GLN A N 1
ATOM 626 C CA . GLN A 1 88 ? 17.420 -4.003 -47.631 1.00 78.50 88 GLN A CA 1
ATOM 627 C C . GLN A 1 88 ? 16.647 -4.057 -46.313 1.00 78.50 88 GLN A C 1
ATOM 629 O O . GLN A 1 88 ? 15.590 -4.678 -46.205 1.00 78.50 88 GLN A O 1
ATOM 634 N N . CYS A 1 89 ? 17.172 -3.348 -45.315 1.00 85.56 89 CYS A N 1
ATOM 635 C CA . CYS A 1 89 ? 16.483 -3.188 -44.046 1.00 85.56 89 CYS A CA 1
ATOM 636 C C . CYS A 1 89 ? 15.154 -2.464 -44.239 1.00 85.56 89 CYS A C 1
ATOM 638 O O . CYS A 1 89 ? 15.025 -1.580 -45.091 1.00 85.56 89 CYS A O 1
ATOM 640 N N . ARG A 1 90 ? 14.171 -2.829 -43.413 1.00 89.19 90 ARG A N 1
ATOM 641 C CA . ARG A 1 90 ? 12.912 -2.089 -43.335 1.00 89.19 90 ARG A CA 1
ATOM 642 C C . ARG A 1 90 ? 13.192 -0.631 -42.972 1.00 89.19 90 ARG A C 1
ATOM 644 O O . ARG A 1 90 ? 14.222 -0.311 -42.380 1.00 89.19 90 ARG A O 1
ATOM 651 N N . THR A 1 91 ? 12.240 0.247 -43.264 1.00 89.19 91 THR A N 1
ATOM 652 C CA . THR A 1 91 ? 12.363 1.694 -43.023 1.00 89.19 91 THR A CA 1
ATOM 653 C C . THR A 1 91 ? 12.578 2.067 -41.552 1.00 89.19 91 THR A C 1
ATOM 655 O O . THR A 1 91 ? 13.015 3.174 -41.260 1.00 89.19 91 THR A O 1
ATOM 658 N N . ASP A 1 92 ? 12.258 1.170 -40.618 1.00 91.81 92 ASP A N 1
ATOM 659 C CA . ASP A 1 92 ? 12.399 1.350 -39.172 1.00 91.81 92 ASP A CA 1
ATOM 660 C C . ASP A 1 92 ? 13.656 0.688 -38.576 1.00 91.81 92 ASP A C 1
ATOM 662 O O . ASP A 1 92 ? 13.890 0.790 -37.370 1.00 91.81 92 ASP A O 1
ATOM 666 N N . GLN A 1 93 ? 14.467 0.029 -39.407 1.00 91.44 93 GLN A N 1
ATOM 667 C CA . GLN A 1 93 ? 15.682 -0.681 -39.022 1.00 91.44 93 GLN A CA 1
ATOM 668 C C . GLN A 1 93 ? 16.943 0.064 -39.469 1.00 91.44 93 GLN A C 1
ATOM 670 O O . GLN A 1 93 ? 16.937 0.911 -40.359 1.00 91.44 93 GLN A O 1
ATOM 675 N N . THR A 1 94 ? 18.065 -0.300 -38.856 1.00 87.88 94 THR A N 1
ATOM 676 C CA . THR A 1 94 ? 19.401 0.144 -39.248 1.00 87.88 94 THR A CA 1
ATOM 677 C C . THR A 1 94 ? 20.316 -1.049 -39.460 1.00 87.88 94 THR A C 1
ATOM 679 O O . THR A 1 94 ? 20.078 -2.156 -38.981 1.00 87.88 94 THR A O 1
ATOM 682 N N . CYS A 1 95 ? 21.382 -0.815 -40.205 1.00 85.62 95 CYS A N 1
ATOM 683 C CA . CYS A 1 95 ? 22.407 -1.808 -40.444 1.00 85.62 95 CYS A CA 1
ATOM 684 C C . CYS A 1 95 ? 23.420 -1.784 -39.295 1.00 85.62 95 CYS A C 1
ATOM 686 O O . CYS A 1 95 ? 24.013 -0.735 -39.008 1.00 85.62 95 CYS A O 1
ATOM 688 N N . SER A 1 96 ? 23.591 -2.920 -38.614 1.00 82.19 96 SER A N 1
ATOM 689 C CA . SER A 1 96 ? 24.532 -3.038 -37.497 1.00 82.19 96 SER A CA 1
ATOM 690 C C . SER A 1 96 ? 25.970 -2.800 -37.971 1.00 82.19 96 SER A C 1
ATOM 692 O O . SER A 1 96 ? 26.387 -3.402 -38.960 1.00 82.19 96 SER A O 1
ATOM 694 N N . ASN A 1 97 ? 26.749 -1.979 -37.257 1.00 62.31 97 ASN A N 1
ATOM 695 C CA . ASN A 1 97 ? 28.193 -1.867 -37.501 1.00 62.31 97 ASN A CA 1
ATOM 696 C C . ASN A 1 97 ? 28.886 -3.207 -37.183 1.00 62.31 97 ASN A C 1
ATOM 698 O O . ASN A 1 97 ? 28.598 -3.816 -36.154 1.00 62.31 97 ASN A O 1
ATOM 702 N N . GLY A 1 98 ? 29.838 -3.632 -38.019 1.00 62.06 98 GLY A N 1
ATOM 703 C CA . GLY A 1 98 ? 30.711 -4.781 -37.742 1.00 62.06 98 GLY A CA 1
ATOM 704 C C . GLY A 1 98 ? 30.301 -6.110 -38.396 1.00 62.06 98 GLY A C 1
ATOM 705 O O . GLY A 1 98 ? 29.559 -6.153 -39.375 1.00 62.06 98 GLY A O 1
ATOM 706 N N . ALA A 1 99 ? 30.847 -7.214 -37.871 1.00 55.97 99 ALA A N 1
ATOM 707 C CA . ALA A 1 99 ? 30.870 -8.537 -38.512 1.00 55.97 99 ALA A CA 1
ATOM 708 C C . ALA A 1 99 ? 29.497 -9.208 -38.717 1.00 55.97 99 ALA A C 1
ATOM 710 O O . ALA A 1 99 ? 29.394 -10.160 -39.487 1.00 55.97 99 ALA A O 1
ATOM 711 N N . SER A 1 100 ? 28.446 -8.742 -38.038 1.00 66.31 100 SER A N 1
ATOM 712 C CA . SER A 1 100 ? 27.127 -9.379 -38.059 1.00 66.31 100 SER A CA 1
ATOM 713 C C . SER A 1 100 ? 26.286 -9.051 -39.293 1.00 66.31 100 SER A C 1
ATOM 715 O O . SER A 1 100 ? 25.340 -9.796 -39.526 1.00 66.31 100 SER A O 1
ATOM 717 N N . LYS A 1 101 ? 26.613 -7.993 -40.062 1.00 79.19 101 LYS A N 1
ATOM 718 C CA . LYS A 1 101 ? 25.994 -7.603 -41.353 1.00 79.19 101 LYS A CA 1
ATOM 719 C C . LYS A 1 101 ? 24.462 -7.809 -41.423 1.00 79.19 101 LYS A C 1
ATOM 721 O O . LYS A 1 101 ? 23.931 -8.276 -42.425 1.00 79.19 101 LYS A O 1
ATOM 726 N N . LYS A 1 102 ? 23.732 -7.500 -40.345 1.00 85.19 102 LYS A N 1
ATOM 727 C CA . LYS A 1 102 ? 22.287 -7.768 -40.198 1.00 85.19 102 LYS A CA 1
ATOM 728 C C . LYS A 1 102 ? 21.496 -6.474 -40.025 1.00 85.19 102 LYS A C 1
ATOM 730 O O . LYS A 1 102 ? 22.017 -5.468 -39.541 1.00 85.19 102 LYS A O 1
ATOM 735 N N . CYS A 1 103 ? 20.218 -6.530 -40.386 1.00 87.50 103 CYS A N 1
ATOM 736 C CA . CYS A 1 103 ? 19.260 -5.490 -40.032 1.00 87.50 103 CYS A CA 1
ATOM 737 C C . CYS A 1 103 ? 18.876 -5.628 -38.559 1.00 87.50 103 CYS A C 1
ATOM 739 O O . CYS A 1 103 ? 18.526 -6.716 -38.099 1.00 87.50 103 CYS A O 1
ATOM 741 N N . VAL A 1 104 ? 18.977 -4.526 -37.822 1.00 89.31 104 VAL A N 1
ATOM 742 C CA . VAL A 1 104 ? 18.702 -4.444 -36.387 1.00 89.31 104 VAL A CA 1
ATOM 743 C C . VAL A 1 104 ? 17.875 -3.202 -36.092 1.00 89.31 104 VAL A C 1
ATOM 745 O O . VAL A 1 104 ? 17.914 -2.221 -36.839 1.00 89.31 104 VAL A O 1
ATOM 748 N N . CYS A 1 105 ? 17.137 -3.210 -34.988 1.00 92.50 105 CYS A N 1
ATOM 749 C CA . CYS A 1 105 ? 16.484 -1.990 -34.539 1.00 92.50 105 CYS A CA 1
ATOM 750 C C . CYS A 1 105 ? 17.518 -0.935 -34.109 1.00 92.50 105 CYS A C 1
ATOM 752 O O . CYS A 1 105 ? 18.580 -1.295 -33.593 1.00 92.50 105 CYS A O 1
ATOM 754 N N . PRO A 1 106 ? 17.233 0.363 -34.329 1.00 90.19 106 PRO A N 1
ATOM 755 C CA . PRO A 1 106 ? 18.054 1.449 -33.808 1.00 90.19 106 PRO A CA 1
ATOM 756 C C . PRO A 1 106 ? 18.248 1.340 -32.292 1.00 90.19 106 PRO A C 1
ATOM 758 O O . PRO A 1 106 ? 17.403 0.783 -31.590 1.00 90.19 106 PRO A O 1
ATOM 761 N N . THR A 1 107 ? 19.318 1.939 -31.772 1.00 85.12 107 THR A N 1
ATOM 762 C CA . THR A 1 107 ? 19.557 2.038 -30.326 1.00 85.12 107 THR A CA 1
ATOM 763 C C . THR A 1 107 ? 18.325 2.591 -29.599 1.00 85.12 107 THR A C 1
ATOM 765 O O . THR A 1 107 ? 17.749 3.590 -30.024 1.00 85.12 107 THR A O 1
ATOM 768 N N . GLY A 1 108 ? 17.916 1.933 -28.510 1.00 83.31 108 GLY A N 1
ATOM 769 C CA . GLY A 1 108 ? 16.712 2.280 -27.739 1.00 83.31 108 GLY A CA 1
ATOM 770 C C . GLY A 1 108 ? 15.410 1.656 -28.261 1.00 83.31 108 GLY A C 1
ATOM 771 O O . GLY A 1 108 ? 14.393 1.704 -27.570 1.00 83.31 108 GLY A O 1
ATOM 772 N N . LYS A 1 109 ? 15.432 1.010 -29.435 1.00 93.38 109 LYS A N 1
ATOM 773 C CA . LYS A 1 109 ? 14.285 0.285 -29.989 1.00 93.38 109 LYS A CA 1
ATOM 774 C C . LYS A 1 109 ? 14.489 -1.226 -29.940 1.00 93.38 109 LYS A C 1
ATOM 776 O O . LYS A 1 109 ? 15.600 -1.717 -30.119 1.00 93.38 109 LYS A O 1
ATOM 781 N N . SER A 1 110 ? 13.395 -1.958 -29.763 1.00 94.25 110 SER A N 1
ATOM 782 C CA . SER A 1 110 ? 13.372 -3.422 -29.781 1.00 94.25 110 SER A CA 1
ATOM 783 C C . SER A 1 110 ? 12.457 -3.940 -30.885 1.00 94.25 110 SER A C 1
ATOM 785 O O . SER A 1 110 ? 11.470 -3.296 -31.239 1.00 94.25 110 SER A O 1
ATOM 787 N N . GLU A 1 111 ? 12.785 -5.110 -31.427 1.00 94.25 111 GLU A N 1
ATOM 788 C CA . GLU A 1 111 ? 11.957 -5.788 -32.424 1.00 94.25 111 GLU A CA 1
ATOM 789 C C . GLU A 1 111 ? 10.720 -6.387 -31.735 1.00 94.25 111 GLU A C 1
ATOM 791 O O . GLU A 1 111 ? 10.815 -7.379 -31.014 1.00 94.25 111 GLU A O 1
ATOM 796 N N . CYS A 1 112 ? 9.556 -5.785 -31.966 1.00 94.88 112 CYS A N 1
ATOM 797 C CA . CYS A 1 112 ? 8.268 -6.196 -31.423 1.00 94.88 112 CYS A CA 1
ATOM 798 C C . CYS A 1 112 ? 7.310 -6.508 -32.571 1.00 94.88 112 CYS A C 1
ATOM 800 O O . CYS A 1 112 ? 6.886 -5.610 -33.300 1.00 94.88 112 CYS A O 1
ATOM 802 N N . SER A 1 113 ? 6.972 -7.787 -32.745 1.00 93.00 113 SER A N 1
ATOM 803 C CA . SER A 1 113 ? 6.014 -8.249 -33.763 1.00 93.00 113 SER A CA 1
ATOM 804 C C . SER A 1 113 ? 6.300 -7.714 -35.177 1.00 93.00 113 SER A C 1
ATOM 806 O O . SER A 1 113 ? 5.387 -7.304 -35.892 1.00 93.00 113 SER A O 1
ATOM 808 N N . GLY A 1 114 ? 7.576 -7.689 -35.582 1.00 90.69 114 GLY A N 1
ATOM 809 C CA . GLY A 1 114 ? 7.984 -7.238 -36.916 1.00 90.69 114 GLY A CA 1
ATOM 810 C C . GLY A 1 114 ? 8.159 -5.722 -37.069 1.00 90.69 114 GLY A C 1
ATOM 811 O O . GLY A 1 114 ? 8.247 -5.247 -38.201 1.00 90.69 114 GLY A O 1
ATOM 812 N N . LYS A 1 115 ? 8.173 -4.958 -35.969 1.00 94.38 115 LYS A N 1
ATOM 813 C CA . LYS A 1 115 ? 8.403 -3.505 -35.954 1.00 94.38 115 LYS A CA 1
ATOM 814 C C . LYS A 1 115 ? 9.400 -3.116 -34.868 1.00 94.38 115 LYS A C 1
ATOM 816 O O . LYS A 1 115 ? 9.402 -3.696 -33.788 1.00 94.38 115 LYS A O 1
ATOM 821 N N . CYS A 1 116 ? 10.201 -2.092 -35.120 1.00 96.25 116 CYS A N 1
ATOM 822 C CA . CYS A 1 116 ? 11.092 -1.496 -34.137 1.00 96.25 116 CYS A CA 1
ATOM 823 C C . CYS A 1 116 ? 10.333 -0.485 -33.275 1.00 96.25 116 CYS A C 1
ATOM 825 O O . CYS A 1 116 ? 10.047 0.636 -33.706 1.00 96.25 116 CYS A O 1
ATOM 827 N N . ILE A 1 117 ? 10.032 -0.880 -32.042 1.00 96.25 117 ILE A N 1
ATOM 828 C CA . ILE A 1 117 ? 9.297 -0.071 -31.067 1.00 96.25 117 ILE A CA 1
ATOM 829 C C . ILE A 1 117 ? 10.270 0.551 -30.069 1.00 96.25 117 ILE A C 1
ATOM 831 O O . ILE A 1 117 ? 11.195 -0.117 -29.612 1.00 96.25 117 ILE A O 1
ATOM 835 N N . ASP A 1 118 ? 10.073 1.829 -29.740 1.00 95.81 118 ASP A N 1
ATOM 836 C CA . ASP A 1 118 ? 10.880 2.535 -28.741 1.00 95.81 118 ASP A CA 1
ATOM 837 C C . ASP A 1 118 ? 10.554 2.038 -27.336 1.00 95.81 118 ASP A C 1
ATOM 839 O O . ASP A 1 118 ? 9.618 2.492 -26.689 1.00 95.81 118 ASP A O 1
ATOM 843 N N . THR A 1 119 ? 11.380 1.131 -26.832 1.00 95.69 119 THR A N 1
ATOM 844 C CA . THR A 1 119 ? 11.194 0.568 -25.499 1.00 95.69 119 THR A CA 1
ATOM 845 C C . THR A 1 119 ? 11.683 1.485 -24.381 1.00 95.69 119 THR A C 1
ATOM 847 O O . THR A 1 119 ? 11.613 1.105 -23.219 1.00 95.69 119 THR A O 1
ATOM 850 N N . THR A 1 120 ? 12.213 2.670 -24.687 1.00 96.12 120 THR A N 1
ATOM 851 C CA . THR A 1 120 ? 12.747 3.607 -23.687 1.00 96.12 120 THR A CA 1
ATOM 852 C C . THR A 1 120 ? 11.765 4.698 -23.277 1.00 96.12 120 THR A C 1
ATOM 854 O O . THR A 1 120 ? 11.897 5.229 -22.169 1.00 96.12 120 THR A O 1
ATOM 857 N N . SER A 1 121 ? 10.790 5.004 -24.138 1.00 95.62 121 SER A N 1
ATOM 858 C CA . SER A 1 121 ? 9.814 6.080 -23.936 1.00 95.62 121 SER A CA 1
ATOM 859 C C . SER A 1 121 ? 8.355 5.671 -24.196 1.00 95.62 121 SER A C 1
ATOM 861 O O . SER A 1 121 ? 7.443 6.319 -23.675 1.00 95.62 121 SER A O 1
ATOM 863 N N . ASP A 1 122 ? 8.105 4.575 -24.921 1.00 96.00 122 ASP A N 1
ATOM 864 C CA . ASP A 1 122 ? 6.749 4.077 -25.156 1.00 96.00 122 ASP A CA 1
ATOM 865 C C . ASP A 1 122 ? 6.176 3.439 -23.883 1.00 96.00 122 ASP A C 1
ATOM 867 O O . ASP A 1 122 ? 6.662 2.421 -23.383 1.00 96.00 122 ASP A O 1
ATOM 871 N N . SER A 1 123 ? 5.099 4.028 -23.366 1.00 95.50 123 SER A N 1
ATOM 872 C CA . SER A 1 123 ? 4.433 3.552 -22.150 1.00 95.50 123 SER A CA 1
ATOM 873 C C . SER A 1 123 ? 3.708 2.221 -22.339 1.00 95.50 123 SER A C 1
ATOM 875 O O . SER A 1 123 ? 3.422 1.568 -21.344 1.00 95.50 123 SER A O 1
ATOM 877 N N . SER A 1 124 ? 3.455 1.774 -23.571 1.00 95.88 124 SER A N 1
ATOM 878 C CA . SER A 1 124 ? 2.894 0.447 -23.852 1.00 95.88 124 SER A CA 1
ATOM 879 C C . SER A 1 124 ? 3.960 -0.645 -24.019 1.00 95.88 124 SER A C 1
ATOM 881 O O . SER A 1 124 ? 3.624 -1.830 -24.003 1.00 95.88 124 SER A O 1
ATOM 883 N N . ASN A 1 125 ? 5.238 -0.271 -24.150 1.00 95.75 125 ASN A N 1
ATOM 884 C CA . ASN A 1 125 ? 6.349 -1.176 -24.467 1.00 95.75 125 ASN A CA 1
ATOM 885 C C . ASN A 1 125 ? 7.610 -0.872 -23.629 1.00 95.75 125 ASN A C 1
ATOM 887 O O . ASN A 1 125 ? 8.741 -0.955 -24.107 1.00 95.75 125 ASN A O 1
ATOM 891 N N . CYS A 1 126 ? 7.443 -0.497 -22.364 1.00 95.94 126 CYS A N 1
ATOM 892 C CA . CYS A 1 126 ? 8.507 0.069 -21.549 1.00 95.94 126 CYS A CA 1
ATOM 893 C C . CYS A 1 126 ? 9.512 -0.968 -21.025 1.00 95.94 126 CYS A C 1
ATOM 895 O O . CYS A 1 126 ? 9.234 -1.771 -20.128 1.00 95.94 126 CYS A O 1
ATOM 897 N N . GLY A 1 127 ? 10.724 -0.920 -21.570 1.00 93.94 127 GLY A N 1
ATOM 898 C CA . GLY A 1 127 ? 11.806 -1.872 -21.329 1.00 93.94 127 GLY A CA 1
ATOM 899 C C . GLY A 1 127 ? 11.638 -3.195 -22.077 1.00 93.94 127 GLY A C 1
ATOM 900 O O . GLY A 1 127 ? 12.447 -4.098 -21.886 1.00 93.94 127 GLY A O 1
ATOM 901 N N . GLY A 1 128 ? 10.597 -3.334 -22.903 1.00 93.75 128 GLY A N 1
ATOM 902 C CA . GLY A 1 128 ? 10.331 -4.544 -23.672 1.00 93.75 128 GLY A CA 1
ATOM 903 C C . GLY A 1 128 ? 8.942 -4.555 -24.308 1.00 93.75 128 GLY A C 1
ATOM 904 O O . GLY A 1 128 ? 8.032 -3.846 -23.882 1.00 93.75 128 GLY A O 1
ATOM 905 N N . CYS A 1 129 ? 8.774 -5.395 -25.326 1.00 95.06 129 CYS A N 1
ATOM 906 C CA . CYS A 1 129 ? 7.524 -5.520 -26.072 1.00 95.06 129 CYS A CA 1
ATOM 907 C C . CYS A 1 129 ? 6.351 -5.921 -25.165 1.00 95.06 129 CYS A C 1
ATOM 909 O O . CYS A 1 129 ? 6.455 -6.876 -24.397 1.00 95.06 129 CYS A O 1
ATOM 911 N N . GLY A 1 130 ? 5.231 -5.199 -25.263 1.00 94.12 130 GLY A N 1
ATOM 912 C CA . GLY A 1 130 ? 4.007 -5.464 -24.500 1.00 94.12 130 GLY A CA 1
ATOM 913 C C . GLY A 1 130 ? 4.086 -5.135 -23.005 1.00 94.12 130 GLY A C 1
ATOM 914 O O . GLY A 1 130 ? 3.104 -5.327 -22.287 1.00 94.12 130 GLY A O 1
ATOM 915 N N . LYS A 1 131 ? 5.222 -4.627 -22.510 1.00 94.19 131 LYS A N 1
ATOM 916 C CA . LYS A 1 131 ? 5.377 -4.232 -21.108 1.00 94.19 131 LYS A CA 1
ATOM 917 C C . LYS A 1 131 ? 4.794 -2.838 -20.887 1.00 94.19 131 LYS A C 1
ATOM 919 O O . LYS A 1 131 ? 5.499 -1.833 -20.916 1.00 94.19 131 LYS A O 1
ATOM 924 N N . SER A 1 132 ? 3.485 -2.782 -20.682 1.00 95.69 132 SER A N 1
ATOM 925 C CA . SER A 1 132 ? 2.786 -1.522 -20.435 1.00 95.69 132 SER A CA 1
ATOM 926 C C . SER A 1 132 ? 3.015 -1.007 -19.012 1.00 95.69 132 SER A C 1
ATOM 928 O O . SER A 1 132 ? 2.993 -1.774 -18.050 1.00 95.69 132 SER A O 1
ATOM 930 N N . CYS A 1 133 ? 3.216 0.300 -18.875 1.00 96.69 133 CYS A N 1
ATOM 931 C CA . CYS A 1 133 ? 3.233 0.980 -17.589 1.00 96.69 133 CYS A CA 1
ATOM 932 C C . CYS A 1 133 ? 1.810 1.123 -17.045 1.00 96.69 133 CYS A C 1
ATOM 934 O O . CYS A 1 133 ? 0.867 1.378 -17.795 1.00 96.69 133 CYS A O 1
ATOM 936 N N . GLY A 1 134 ? 1.662 0.940 -15.734 1.00 94.62 134 GLY A N 1
ATOM 937 C CA . GLY A 1 134 ? 0.360 0.997 -15.077 1.00 94.62 134 GLY A CA 1
ATOM 938 C C . GLY A 1 134 ? -0.150 2.425 -14.845 1.00 94.62 134 GLY A C 1
ATOM 939 O O . GLY A 1 134 ? 0.434 3.412 -15.297 1.00 94.62 134 GLY A O 1
ATOM 940 N N . THR A 1 135 ? -1.269 2.564 -14.136 1.00 92.75 135 THR A N 1
ATOM 941 C CA . THR A 1 135 ? -1.939 3.860 -13.954 1.00 92.75 135 THR A CA 1
ATOM 942 C C . THR A 1 135 ? -1.061 4.870 -13.202 1.00 92.75 135 THR A C 1
ATOM 944 O O . THR A 1 135 ? -0.514 4.579 -12.135 1.00 92.75 135 THR A O 1
ATOM 947 N N . GLY A 1 136 ? -0.949 6.087 -13.747 1.00 92.88 136 GLY A N 1
ATOM 948 C CA . GLY A 1 136 ? -0.126 7.164 -13.175 1.00 92.88 136 GLY A CA 1
ATOM 949 C C . GLY A 1 136 ? 1.381 6.992 -13.402 1.00 92.88 136 GLY A C 1
ATOM 950 O O . GLY A 1 136 ? 2.184 7.674 -12.764 1.00 92.88 136 GLY A O 1
ATOM 951 N N . GLN A 1 137 ? 1.774 6.076 -14.290 1.00 97.00 137 GLN A N 1
ATOM 952 C CA . GLN A 1 137 ? 3.163 5.832 -14.659 1.00 97.00 137 GLN A CA 1
ATOM 953 C C . GLN A 1 137 ? 3.450 6.316 -16.085 1.00 97.00 137 GLN A C 1
ATOM 955 O O . GLN A 1 137 ? 2.558 6.400 -16.926 1.00 97.00 137 GLN A O 1
ATOM 960 N N . LYS A 1 138 ? 4.722 6.603 -16.361 1.00 96.12 138 LYS A N 1
ATOM 961 C CA . LYS A 1 138 ? 5.268 6.864 -17.699 1.00 96.12 138 LYS A CA 1
ATOM 962 C C . LYS A 1 138 ? 6.502 5.999 -17.930 1.00 96.12 138 LYS A C 1
ATOM 964 O O . LYS A 1 138 ? 7.168 5.618 -16.965 1.00 96.12 138 LYS A O 1
ATOM 969 N N . CYS A 1 139 ? 6.845 5.740 -19.188 1.00 96.38 139 CYS A N 1
ATOM 970 C CA . CYS A 1 139 ? 8.129 5.126 -19.501 1.00 96.38 139 CYS A CA 1
ATOM 971 C C . CYS A 1 139 ? 9.254 6.166 -19.497 1.00 96.38 139 CYS A C 1
ATOM 973 O O . CYS A 1 139 ? 9.176 7.183 -20.186 1.00 96.38 139 CYS A O 1
ATOM 975 N N . GLN A 1 140 ? 10.305 5.912 -18.721 1.00 95.81 140 GLN A N 1
ATOM 976 C CA . GLN A 1 140 ? 11.501 6.744 -18.689 1.00 95.81 140 GLN A CA 1
ATOM 977 C C . GLN A 1 140 ? 12.745 5.856 -18.659 1.00 95.81 140 GLN A C 1
ATOM 979 O O . GLN A 1 140 ? 12.976 5.122 -17.699 1.00 95.81 140 GLN A O 1
ATOM 984 N N . GLY A 1 141 ? 13.547 5.907 -19.727 1.00 94.44 141 GLY A N 1
ATOM 985 C CA . GLY A 1 141 ? 14.781 5.119 -19.834 1.00 94.44 141 GLY A CA 1
ATOM 986 C C . GLY A 1 141 ? 14.537 3.606 -19.823 1.00 94.44 141 GLY A C 1
ATOM 987 O O . GLY A 1 141 ? 15.374 2.851 -19.340 1.00 94.44 141 GLY A O 1
ATOM 988 N N . GLY A 1 142 ? 13.371 3.161 -20.301 1.00 95.31 142 GLY A N 1
ATOM 989 C CA . GLY A 1 142 ? 12.983 1.746 -20.324 1.00 95.31 142 GLY A CA 1
ATOM 990 C C . GLY A 1 142 ? 12.481 1.192 -18.992 1.00 95.31 142 GLY A C 1
ATOM 991 O O . GLY A 1 142 ? 12.287 -0.016 -18.856 1.00 95.31 142 GLY A O 1
ATOM 992 N N . SER A 1 143 ? 12.238 2.059 -18.011 1.00 95.56 143 SER A N 1
ATOM 993 C CA . SER A 1 143 ? 11.580 1.698 -16.757 1.00 95.56 143 SER A CA 1
ATOM 994 C C . SER A 1 143 ? 10.313 2.515 -16.561 1.00 95.56 143 SER A C 1
ATOM 996 O O . SER A 1 143 ? 10.278 3.711 -16.848 1.00 95.56 143 SER A O 1
ATOM 998 N N . CYS A 1 144 ? 9.265 1.865 -16.064 1.00 96.62 144 CYS A N 1
ATOM 999 C CA . CYS A 1 144 ? 8.065 2.575 -15.661 1.00 96.62 144 CYS A CA 1
ATOM 1000 C C . CYS A 1 144 ? 8.349 3.337 -14.369 1.00 96.62 144 CYS A C 1
ATOM 1002 O O . CYS A 1 144 ? 8.855 2.769 -13.400 1.00 96.62 144 CYS A O 1
ATOM 1004 N N . VAL A 1 145 ? 8.040 4.628 -14.372 1.00 96.31 145 VAL A N 1
ATOM 1005 C CA . VAL A 1 145 ? 8.246 5.541 -13.245 1.00 96.31 145 VAL A CA 1
ATOM 1006 C C . VAL A 1 145 ? 6.976 6.343 -13.001 1.00 96.31 145 VAL A C 1
ATOM 1008 O O . VAL A 1 145 ? 6.171 6.524 -13.915 1.00 96.31 145 VAL A O 1
ATOM 1011 N N . CYS A 1 146 ? 6.793 6.859 -11.789 1.00 96.94 146 CYS A N 1
ATOM 1012 C CA . CYS A 1 146 ? 5.647 7.714 -11.497 1.00 96.94 146 CYS A CA 1
ATOM 1013 C C . CYS A 1 146 ? 5.718 9.044 -12.243 1.00 96.94 146 CYS A C 1
ATOM 1015 O O . CYS A 1 146 ? 6.780 9.655 -12.365 1.00 96.94 146 CYS A O 1
ATOM 1017 N N . THR A 1 147 ? 4.568 9.505 -12.737 1.00 95.06 147 THR A N 1
ATOM 1018 C CA . THR A 1 147 ? 4.458 10.824 -13.375 1.00 95.06 147 THR A CA 1
ATOM 1019 C C . THR A 1 147 ? 4.639 11.952 -12.366 1.00 95.06 147 THR A C 1
ATOM 1021 O O . THR A 1 147 ? 5.168 13.005 -12.712 1.00 95.06 147 THR A O 1
ATOM 1024 N N . THR A 1 148 ? 4.215 11.715 -11.124 1.00 94.69 148 THR A N 1
ATOM 1025 C CA . THR A 1 148 ? 4.276 12.676 -10.024 1.00 94.69 148 THR A CA 1
ATOM 1026 C C . THR A 1 148 ? 5.478 12.382 -9.135 1.00 94.69 148 THR A C 1
ATOM 1028 O O . THR A 1 148 ? 5.635 11.270 -8.625 1.00 94.69 148 THR A O 1
ATOM 1031 N N . ASN A 1 149 ? 6.315 13.396 -8.914 1.00 90.19 149 ASN A N 1
ATOM 1032 C CA . ASN A 1 149 ? 7.471 13.290 -8.028 1.00 90.19 149 ASN A CA 1
ATOM 1033 C C . ASN A 1 149 ? 7.041 12.973 -6.588 1.00 90.19 149 ASN A C 1
ATOM 1035 O O . ASN A 1 149 ? 6.041 13.489 -6.096 1.00 90.19 149 ASN A O 1
ATOM 1039 N N . GLY A 1 150 ? 7.822 12.133 -5.905 1.00 87.19 150 GLY A N 1
ATOM 1040 C CA . GLY A 1 150 ? 7.572 11.737 -4.515 1.00 87.19 150 GLY A CA 1
ATOM 1041 C C . GLY A 1 150 ? 6.595 10.570 -4.338 1.00 87.19 150 GLY A C 1
ATOM 1042 O O . GLY A 1 150 ? 6.545 9.997 -3.251 1.00 87.19 150 GLY A O 1
ATOM 1043 N N . GLN A 1 151 ? 5.875 10.159 -5.387 1.00 95.31 151 GLN A N 1
ATOM 1044 C CA . GLN A 1 151 ? 5.073 8.935 -5.359 1.00 95.31 151 GLN A CA 1
ATOM 1045 C C . GLN A 1 151 ? 5.937 7.693 -5.590 1.00 95.31 151 GLN A C 1
ATOM 1047 O O . GLN A 1 151 ? 6.972 7.738 -6.258 1.00 95.31 151 GLN A O 1
ATOM 1052 N N . LYS A 1 152 ? 5.483 6.561 -5.049 1.00 94.81 152 LYS A N 1
ATOM 1053 C CA . LYS A 1 152 ? 6.108 5.249 -5.230 1.00 94.81 152 LYS A CA 1
ATOM 1054 C C . LYS A 1 152 ? 5.178 4.330 -6.006 1.00 94.81 152 LYS A C 1
ATOM 1056 O O . LYS A 1 152 ? 3.959 4.413 -5.871 1.00 94.81 152 LYS A O 1
ATOM 1061 N N . ILE A 1 153 ? 5.758 3.435 -6.797 1.00 95.62 153 ILE A N 1
ATOM 1062 C CA . ILE A 1 153 ? 5.000 2.380 -7.468 1.00 95.62 153 ILE A CA 1
ATOM 1063 C C . ILE A 1 153 ? 4.652 1.316 -6.423 1.00 95.62 153 ILE A C 1
ATOM 1065 O O . ILE A 1 153 ? 5.542 0.657 -5.889 1.00 95.62 153 ILE A O 1
ATOM 1069 N N . CYS A 1 154 ? 3.360 1.165 -6.133 1.00 94.94 154 CYS A N 1
ATOM 1070 C CA . CYS A 1 154 ? 2.817 0.135 -5.253 1.00 94.94 154 CYS A CA 1
ATOM 1071 C C . CYS A 1 154 ? 1.893 -0.768 -6.073 1.00 94.94 154 CYS A C 1
ATOM 1073 O O . CYS A 1 154 ? 0.747 -0.411 -6.344 1.00 94.94 154 CYS A O 1
ATOM 1075 N N . GLY A 1 155 ? 2.414 -1.923 -6.496 1.00 91.44 155 GLY A N 1
ATOM 1076 C CA . GLY A 1 155 ? 1.755 -2.770 -7.490 1.00 91.44 155 GLY A CA 1
ATOM 1077 C C . GLY A 1 155 ? 1.850 -2.149 -8.884 1.00 91.44 155 GLY A C 1
ATOM 1078 O O . GLY A 1 155 ? 2.942 -1.853 -9.360 1.00 91.44 155 GLY A O 1
ATOM 1079 N N . ASP A 1 156 ? 0.708 -1.935 -9.526 1.00 90.00 156 ASP A N 1
ATOM 1080 C CA . ASP A 1 156 ? 0.566 -1.350 -10.863 1.00 90.00 156 ASP A CA 1
ATOM 1081 C C . ASP A 1 156 ? 0.211 0.147 -10.844 1.00 90.00 156 ASP A C 1
ATOM 1083 O O . ASP A 1 156 ? 0.032 0.759 -11.896 1.00 90.00 156 ASP A O 1
ATOM 1087 N N . LYS A 1 157 ? 0.158 0.784 -9.671 1.00 93.19 157 LYS A N 1
ATOM 1088 C CA . LYS A 1 157 ? -0.210 2.199 -9.540 1.00 93.19 157 LYS A CA 1
ATOM 1089 C C . LYS A 1 157 ? 0.819 3.015 -8.772 1.00 93.19 157 LYS A C 1
ATOM 1091 O O . LYS A 1 157 ? 1.485 2.530 -7.855 1.00 93.19 157 LYS A O 1
ATOM 1096 N N . CYS A 1 158 ? 0.886 4.296 -9.103 1.00 96.81 158 CYS A N 1
ATOM 1097 C CA . CYS A 1 158 ? 1.612 5.269 -8.299 1.00 96.81 158 CYS A CA 1
ATOM 1098 C C . CYS A 1 158 ? 0.798 5.701 -7.087 1.00 96.81 158 CYS A C 1
ATOM 1100 O O . CYS A 1 158 ? -0.389 6.004 -7.186 1.00 96.81 158 CYS A O 1
ATOM 1102 N N . THR A 1 159 ? 1.450 5.696 -5.930 1.00 96.50 159 THR A N 1
ATOM 1103 C CA . THR A 1 159 ? 0.830 5.953 -4.635 1.00 96.50 159 THR A CA 1
ATOM 1104 C C . THR A 1 159 ? 1.688 6.920 -3.831 1.00 96.50 159 THR A C 1
ATOM 1106 O O . THR A 1 159 ? 2.906 6.754 -3.736 1.00 96.50 159 THR A O 1
ATOM 1109 N N . ASP A 1 160 ? 1.057 7.932 -3.237 1.00 96.69 160 ASP A N 1
ATOM 1110 C CA . ASP A 1 160 ? 1.715 8.785 -2.251 1.00 96.69 160 ASP A CA 1
ATOM 1111 C C . ASP A 1 160 ? 1.712 8.091 -0.888 1.00 96.69 160 ASP A C 1
ATOM 1113 O O . ASP A 1 160 ? 0.732 8.117 -0.142 1.00 96.69 160 ASP A O 1
ATOM 1117 N N . THR A 1 161 ? 2.842 7.476 -0.546 1.00 97.12 161 THR A N 1
ATOM 1118 C CA . THR A 1 161 ? 3.001 6.769 0.725 1.00 97.12 161 THR A CA 1
ATOM 1119 C C . THR A 1 161 ? 2.998 7.703 1.936 1.00 97.12 161 THR A C 1
ATOM 1121 O O . THR A 1 161 ? 3.039 7.218 3.060 1.00 97.12 161 THR A O 1
ATOM 1124 N N . ASN A 1 162 ? 2.974 9.029 1.753 1.00 97.00 162 ASN A N 1
ATOM 1125 C CA . ASN A 1 162 ? 2.904 9.977 2.864 1.00 97.00 162 ASN A CA 1
ATOM 1126 C C . ASN A 1 162 ? 1.479 10.253 3.345 1.00 97.00 162 ASN A C 1
ATOM 1128 O O . ASN A 1 162 ? 1.310 10.757 4.459 1.00 97.00 162 ASN A O 1
ATOM 1132 N N . THR A 1 163 ? 0.483 9.944 2.515 1.00 96.38 163 THR A N 1
ATOM 1133 C CA . THR A 1 163 ? -0.919 10.317 2.733 1.00 96.38 163 THR A CA 1
ATOM 1134 C C . THR A 1 163 ? -1.898 9.165 2.496 1.00 96.38 163 THR A C 1
ATOM 1136 O O . THR A 1 163 ? -2.987 9.178 3.068 1.00 96.38 163 THR A O 1
ATOM 1139 N N . ASP A 1 164 ? -1.519 8.127 1.744 1.00 97.00 164 ASP A N 1
ATOM 1140 C CA . ASP A 1 164 ? -2.357 6.944 1.546 1.00 97.00 164 ASP A CA 1
ATOM 1141 C C . ASP A 1 164 ? -2.337 6.019 2.773 1.00 97.00 164 ASP A C 1
ATOM 1143 O O . ASP A 1 164 ? -1.347 5.347 3.073 1.00 97.00 164 ASP A O 1
ATOM 1147 N N . SER A 1 165 ? -3.478 5.930 3.459 1.00 96.50 165 SER A N 1
ATOM 1148 C CA . SER A 1 165 ? -3.694 5.035 4.598 1.00 96.50 165 SER A CA 1
ATOM 1149 C C . SER A 1 165 ? -3.535 3.545 4.279 1.00 96.50 165 SER A C 1
ATOM 1151 O O . SER A 1 165 ? -3.313 2.778 5.209 1.00 96.50 165 SER A O 1
ATOM 1153 N N . ALA A 1 166 ? -3.631 3.106 3.021 1.00 96.50 166 ALA A N 1
ATOM 1154 C CA . ALA A 1 166 ? -3.390 1.712 2.633 1.00 96.50 166 ALA A CA 1
ATOM 1155 C C . ALA A 1 166 ? -1.905 1.406 2.340 1.00 96.50 166 ALA A C 1
ATOM 1157 O O . ALA A 1 166 ? -1.523 0.240 2.253 1.00 96.50 166 ALA A O 1
ATOM 1158 N N . ASN A 1 167 ? -1.062 2.433 2.193 1.00 97.19 167 ASN A N 1
ATOM 1159 C CA . ASN A 1 167 ? 0.336 2.318 1.763 1.00 97.19 167 ASN A CA 1
ATOM 1160 C C . ASN A 1 167 ? 1.255 3.267 2.558 1.00 97.19 167 ASN A C 1
ATOM 1162 O O . ASN A 1 167 ? 2.142 3.915 2.001 1.00 97.19 167 ASN A O 1
ATOM 1166 N N . CYS A 1 168 ? 1.029 3.395 3.863 1.00 97.56 168 CYS A N 1
ATOM 1167 C CA . CYS A 1 168 ? 1.616 4.456 4.666 1.00 97.56 168 CYS A CA 1
ATOM 1168 C C . CYS A 1 168 ? 3.085 4.192 5.037 1.00 97.56 168 CYS A C 1
ATOM 1170 O O . CYS A 1 168 ? 3.403 3.316 5.851 1.00 97.56 168 CYS A O 1
ATOM 1172 N N . GLY A 1 169 ? 3.982 4.982 4.445 1.00 96.69 169 GLY A N 1
ATOM 1173 C CA . GLY A 1 169 ? 5.444 4.888 4.518 1.00 96.69 169 GLY A CA 1
ATOM 1174 C C . GLY A 1 169 ? 6.033 3.920 3.486 1.00 96.69 169 GLY A C 1
ATOM 1175 O O . GLY A 1 169 ? 7.033 4.223 2.825 1.00 96.69 169 GLY A O 1
ATOM 1176 N N . THR A 1 170 ? 5.373 2.778 3.294 1.00 96.25 170 THR A N 1
ATOM 1177 C CA . THR A 1 170 ? 5.748 1.728 2.338 1.00 96.25 170 THR A CA 1
ATOM 1178 C C . THR A 1 170 ? 4.509 1.092 1.710 1.00 96.25 170 THR A C 1
ATOM 1180 O O . THR A 1 170 ? 3.436 1.071 2.313 1.00 96.25 170 THR A O 1
ATOM 1183 N N . CYS A 1 171 ? 4.663 0.510 0.520 1.00 96.81 171 CYS A N 1
ATOM 1184 C CA . CYS A 1 171 ? 3.582 -0.214 -0.148 1.00 96.81 171 CYS A CA 1
ATOM 1185 C C . CYS A 1 171 ? 3.037 -1.355 0.726 1.00 96.81 171 CYS A C 1
ATOM 1187 O O . CYS A 1 171 ? 3.809 -2.074 1.360 1.00 96.81 171 CYS A O 1
ATOM 1189 N N . GLY A 1 172 ? 1.712 -1.498 0.772 1.00 95.94 172 GLY A N 1
ATOM 1190 C CA . GLY A 1 172 ? 1.006 -2.522 1.549 1.00 95.94 172 GLY A CA 1
ATOM 1191 C C . GLY A 1 172 ? 0.946 -2.283 3.063 1.00 95.94 172 GLY A C 1
ATOM 1192 O O . GLY A 1 172 ? 0.294 -3.053 3.767 1.00 95.94 172 GLY A O 1
ATOM 1193 N N . LYS A 1 173 ? 1.588 -1.232 3.594 1.00 95.94 173 LYS A N 1
ATOM 1194 C CA . LYS A 1 173 ? 1.506 -0.897 5.021 1.00 95.94 173 LYS A CA 1
ATOM 1195 C C . LYS A 1 173 ? 0.229 -0.111 5.311 1.00 95.94 173 LYS A C 1
ATOM 1197 O O . LYS A 1 173 ? 0.212 1.119 5.276 1.00 95.94 173 LYS A O 1
ATOM 1202 N N . GLN A 1 174 ? -0.839 -0.834 5.615 1.00 96.56 174 GLN A N 1
ATOM 1203 C CA . GLN A 1 174 ? -2.126 -0.243 5.956 1.00 96.56 174 GLN A CA 1
ATOM 1204 C C . GLN A 1 174 ? -2.147 0.282 7.401 1.00 96.56 174 GLN A C 1
ATOM 1206 O O . GLN A 1 174 ? -1.699 -0.390 8.329 1.00 96.56 174 GLN A O 1
ATOM 1211 N N . CYS A 1 175 ? -2.697 1.479 7.601 1.00 96.75 175 CYS A N 1
ATOM 1212 C CA . CYS A 1 175 ? -2.961 2.026 8.926 1.00 96.75 175 CYS A CA 1
ATOM 1213 C C . CYS A 1 175 ? -4.171 1.348 9.584 1.00 96.75 175 CYS A C 1
ATOM 1215 O O . CYS A 1 175 ? -5.169 1.041 8.927 1.00 96.75 175 CYS A O 1
ATOM 1217 N N . GLY A 1 176 ? -4.075 1.130 10.897 1.00 94.12 176 GLY A N 1
ATOM 1218 C CA . GLY A 1 176 ? -5.110 0.460 11.683 1.00 94.12 176 GLY A CA 1
ATOM 1219 C C . GLY A 1 176 ? -6.374 1.302 11.896 1.00 94.12 176 GLY A C 1
ATOM 1220 O O . GLY A 1 176 ? -6.471 2.464 11.497 1.00 94.12 176 GLY A O 1
ATOM 1221 N N . THR A 1 177 ? -7.369 0.725 12.568 1.00 90.94 177 THR A N 1
ATOM 1222 C CA . THR A 1 177 ? -8.651 1.394 12.834 1.00 90.94 177 THR A CA 1
ATOM 1223 C C . THR A 1 177 ? -8.466 2.679 13.649 1.00 90.94 177 THR A C 1
ATOM 1225 O O . THR A 1 177 ? -7.841 2.675 14.712 1.00 90.94 177 THR A O 1
ATOM 1228 N N . GLY A 1 178 ? -9.060 3.780 13.173 1.00 92.25 178 GLY A N 1
ATOM 1229 C CA . GLY A 1 178 ? -8.957 5.103 13.806 1.00 92.25 178 GLY A CA 1
ATOM 1230 C C . GLY A 1 178 ? -7.640 5.835 13.524 1.00 92.25 178 GLY A C 1
ATOM 1231 O O . GLY A 1 178 ? -7.351 6.847 14.163 1.00 92.25 178 GLY A O 1
ATOM 1232 N N . GLN A 1 179 ? -6.835 5.331 12.587 1.00 97.00 179 GLN A N 1
ATOM 1233 C CA . GLN A 1 179 ? -5.584 5.948 12.162 1.00 97.00 179 GLN A CA 1
ATOM 1234 C C . GLN A 1 179 ? -5.713 6.552 10.756 1.00 97.00 179 GLN A C 1
ATOM 1236 O O . GLN A 1 179 ? -6.538 6.131 9.945 1.00 97.00 179 GLN A O 1
ATOM 1241 N N . LYS A 1 180 ? -4.860 7.531 10.459 1.00 96.56 180 LYS A N 1
ATOM 1242 C CA . LYS A 1 180 ? -4.634 8.099 9.125 1.00 96.56 180 LYS A CA 1
ATOM 1243 C C . LYS A 1 180 ? -3.144 8.071 8.800 1.00 96.56 180 LYS A C 1
ATOM 1245 O O . LYS A 1 180 ? -2.322 8.057 9.717 1.00 96.56 180 LYS A O 1
ATOM 1250 N N . CYS A 1 181 ? -2.795 8.118 7.519 1.00 97.56 181 CYS A N 1
ATOM 1251 C CA . CYS A 1 181 ? -1.411 8.356 7.133 1.00 97.56 181 CYS A CA 1
ATOM 1252 C C . CYS A 1 181 ? -1.074 9.849 7.194 1.00 97.56 181 CYS A C 1
ATOM 1254 O O . CYS A 1 181 ? -1.787 10.682 6.633 1.00 97.56 181 CYS A O 1
ATOM 1256 N N . GLN A 1 182 ? 0.013 10.190 7.882 1.00 96.69 182 GLN A N 1
ATOM 1257 C CA . GLN A 1 182 ? 0.542 11.546 7.931 1.00 96.69 182 GLN A CA 1
ATOM 1258 C C . GLN A 1 182 ? 2.070 11.496 7.904 1.00 96.69 182 GLN A C 1
ATOM 1260 O O . GLN A 1 182 ? 2.696 10.936 8.802 1.00 96.69 182 GLN A O 1
ATOM 1265 N N . GLY A 1 183 ? 2.675 12.070 6.859 1.00 96.00 183 GLY A N 1
ATOM 1266 C CA . GLY A 1 183 ? 4.135 12.099 6.707 1.00 96.00 183 GLY A CA 1
ATOM 1267 C C . GLY A 1 183 ? 4.762 10.703 6.627 1.00 96.00 183 GLY A C 1
ATOM 1268 O O . GLY A 1 183 ? 5.866 10.493 7.119 1.00 96.00 183 GLY A O 1
ATOM 1269 N N . GLY A 1 184 ? 4.027 9.724 6.091 1.00 97.06 184 GLY A N 1
ATOM 1270 C CA . GLY A 1 184 ? 4.494 8.340 5.954 1.00 97.06 184 GLY A CA 1
ATOM 1271 C C . GLY A 1 184 ? 4.400 7.506 7.230 1.00 97.06 184 GLY A C 1
ATOM 1272 O O . GLY A 1 184 ? 4.822 6.350 7.247 1.00 97.06 184 GLY A O 1
ATOM 1273 N N . SER A 1 185 ? 3.820 8.058 8.296 1.00 96.50 185 SER A N 1
ATOM 1274 C CA . SER A 1 185 ? 3.551 7.341 9.539 1.00 96.50 185 SER A CA 1
ATOM 1275 C C . SER A 1 185 ? 2.057 7.268 9.805 1.00 96.50 185 SER A C 1
ATOM 1277 O O . SER A 1 185 ? 1.313 8.216 9.550 1.00 96.50 185 SER A O 1
ATOM 1279 N N . CYS A 1 186 ? 1.611 6.129 10.325 1.00 96.94 186 CYS A N 1
ATOM 1280 C CA . CYS A 1 186 ? 0.240 6.014 10.789 1.00 96.94 186 CYS A CA 1
ATOM 1281 C C . CYS A 1 186 ? 0.116 6.764 12.111 1.00 96.94 186 CYS A C 1
ATOM 1283 O O . CYS A 1 186 ? 0.895 6.537 13.036 1.00 96.94 186 CYS A O 1
ATOM 1285 N N . VAL A 1 187 ? -0.847 7.674 12.181 1.00 96.06 187 VAL A N 1
ATOM 1286 C CA . VAL A 1 187 ? -1.121 8.513 13.350 1.00 96.06 187 VAL A CA 1
ATOM 1287 C C . VAL A 1 187 ? -2.606 8.465 13.670 1.00 96.06 187 VAL A C 1
ATOM 1289 O O . VAL A 1 187 ? -3.424 8.169 12.799 1.00 96.06 187 VAL A O 1
ATOM 1292 N N . CYS A 1 188 ? -2.982 8.781 14.905 1.00 96.56 188 CYS A N 1
ATOM 1293 C CA . CYS A 1 188 ? -4.392 8.832 15.269 1.00 96.56 188 CYS A CA 1
ATOM 1294 C C . CYS A 1 188 ? -5.131 9.974 14.576 1.00 96.56 188 CYS A C 1
ATOM 1296 O O . CYS A 1 188 ? -4.609 11.078 14.427 1.00 96.56 188 CYS A O 1
ATOM 1298 N N . THR A 1 189 ? -6.369 9.708 14.151 1.00 94.81 189 THR A N 1
ATOM 1299 C CA . THR A 1 189 ? -7.236 10.743 13.568 1.00 94.81 189 THR A CA 1
ATOM 1300 C C . THR A 1 189 ? -7.638 11.785 14.604 1.00 94.81 189 THR A C 1
ATOM 1302 O O . THR A 1 189 ? -7.811 12.952 14.266 1.00 94.81 189 THR A O 1
ATOM 1305 N N . THR A 1 190 ? -7.772 11.357 15.860 1.00 93.94 190 THR A N 1
ATOM 1306 C CA . THR A 1 190 ? -8.148 12.201 16.992 1.00 93.94 190 THR A CA 1
ATOM 1307 C C . THR A 1 190 ? -6.906 12.615 17.771 1.00 93.94 190 THR A C 1
ATOM 1309 O O . THR A 1 190 ? -6.123 11.769 18.211 1.00 93.94 190 THR A O 1
ATOM 1312 N N . ASN A 1 191 ? -6.743 13.921 17.978 1.00 89.06 191 ASN A N 1
ATOM 1313 C CA . ASN A 1 191 ? -5.639 14.469 18.761 1.00 89.06 191 ASN A CA 1
ATOM 1314 C C . ASN A 1 191 ? -5.674 13.959 20.210 1.00 89.06 191 ASN A C 1
ATOM 1316 O O . ASN A 1 191 ? -6.739 13.826 20.809 1.00 89.06 191 ASN A O 1
ATOM 1320 N N . GLY A 1 192 ? -4.495 13.698 20.779 1.00 85.38 192 GLY A N 1
ATOM 1321 C CA . GLY A 1 192 ? -4.342 13.242 22.165 1.00 85.38 192 GLY A CA 1
ATOM 1322 C C . GLY A 1 192 ? -4.490 11.730 22.375 1.00 85.38 192 GLY A C 1
ATOM 1323 O O . GLY A 1 192 ? -4.150 11.244 23.451 1.00 85.38 192 GLY A O 1
ATOM 1324 N N . GLN A 1 193 ? -4.924 10.974 21.362 1.00 94.25 193 GLN A N 1
ATOM 1325 C CA . GLN A 1 193 ? -4.906 9.510 21.406 1.00 94.25 193 GLN A CA 1
ATOM 1326 C C . GLN A 1 193 ? -3.522 8.960 21.051 1.00 94.25 193 GLN A C 1
ATOM 1328 O O . GLN A 1 193 ? -2.782 9.549 20.260 1.00 94.25 193 GLN A O 1
ATOM 1333 N N . LYS A 1 194 ? -3.183 7.803 21.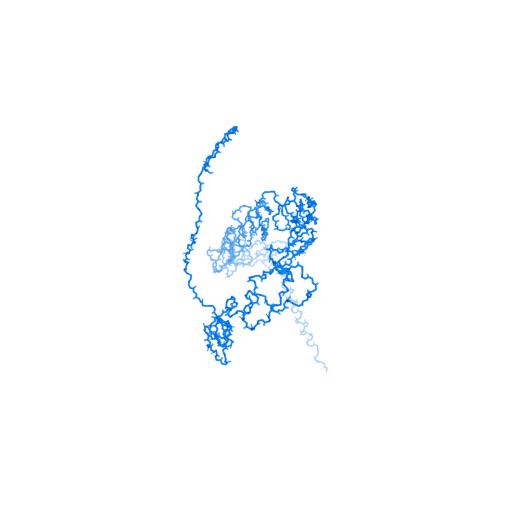623 1.00 94.06 194 LYS A N 1
ATOM 1334 C CA . LYS A 1 194 ? -1.953 7.061 21.324 1.00 94.06 194 LYS A CA 1
ATOM 1335 C C . LYS A 1 194 ? -2.295 5.771 20.592 1.00 94.06 194 LYS A C 1
ATOM 1337 O O . LYS A 1 194 ? -3.346 5.177 20.831 1.00 94.06 194 LYS A O 1
ATOM 1342 N N . ILE A 1 195 ? -1.406 5.328 19.710 1.00 95.12 195 ILE A N 1
ATOM 1343 C CA . ILE A 1 195 ? -1.527 4.012 19.080 1.00 95.12 195 ILE A CA 1
ATOM 1344 C C . ILE A 1 195 ? -1.069 2.971 20.103 1.00 95.12 195 ILE A C 1
ATOM 1346 O O . ILE A 1 195 ? 0.103 2.947 20.475 1.00 95.12 195 ILE A O 1
ATOM 1350 N N . CYS A 1 196 ? -1.999 2.137 20.564 1.00 94.19 196 CYS A N 1
ATOM 1351 C CA . CYS A 1 196 ? -1.725 0.996 21.429 1.00 94.19 196 CYS A CA 1
ATOM 1352 C C . CYS A 1 196 ? -2.046 -0.289 20.664 1.00 94.19 196 CYS A C 1
ATOM 1354 O O . CYS A 1 196 ? -3.169 -0.462 20.180 1.00 94.19 196 CYS A O 1
ATOM 1356 N N . SER A 1 197 ? -1.035 -1.152 20.515 1.00 89.06 197 SER A N 1
ATOM 1357 C CA . SER A 1 197 ? -1.021 -2.238 19.526 1.00 89.06 197 SER A CA 1
ATOM 1358 C C . SER A 1 197 ? -1.268 -1.668 18.123 1.00 89.06 197 SER A C 1
ATOM 1360 O O . SER A 1 197 ? -0.371 -1.028 17.593 1.00 89.06 197 SER A O 1
ATOM 1362 N N . ASP A 1 198 ? -2.485 -1.762 17.583 1.00 88.12 198 ASP A N 1
ATOM 1363 C CA . ASP A 1 198 ? -2.836 -1.244 16.250 1.00 88.12 198 ASP A CA 1
ATOM 1364 C C . ASP A 1 198 ? -4.090 -0.356 16.260 1.00 88.12 198 ASP A C 1
ATOM 1366 O O . ASP A 1 198 ? -4.732 -0.126 15.231 1.00 88.12 198 ASP A O 1
ATOM 1370 N N . LYS A 1 199 ? -4.47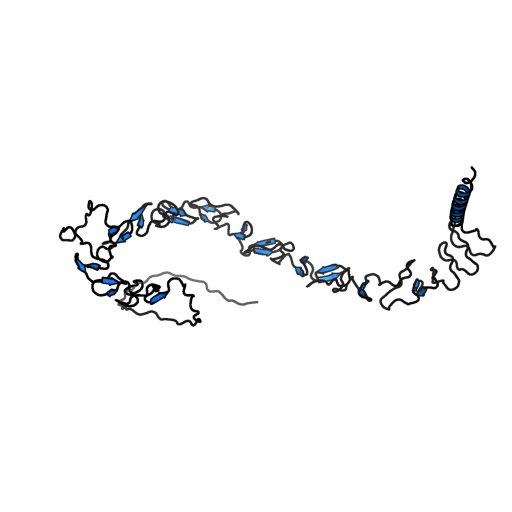0 0.169 17.429 1.00 92.19 199 LYS A N 1
ATOM 1371 C CA . LYS A 1 199 ? -5.671 0.994 17.586 1.00 92.19 199 LYS A CA 1
ATOM 1372 C C . LYS A 1 199 ? -5.368 2.283 18.334 1.00 92.19 199 LYS A C 1
ATOM 1374 O O . LYS A 1 199 ? -4.636 2.305 19.323 1.00 92.19 199 LYS A O 1
ATOM 1379 N N . CYS A 1 200 ? -6.008 3.355 17.890 1.00 96.12 200 CYS A N 1
ATOM 1380 C CA . CYS A 1 200 ? -6.017 4.605 18.631 1.00 96.12 200 CYS A CA 1
ATOM 1381 C C . CYS A 1 200 ? -6.814 4.487 19.924 1.00 96.12 200 CYS A C 1
ATOM 1383 O O . CYS A 1 200 ? -7.987 4.106 19.928 1.00 96.12 200 CYS A O 1
ATOM 1385 N N . THR A 1 201 ? -6.139 4.816 21.018 1.00 94.88 201 THR A N 1
ATOM 1386 C CA . THR A 1 201 ? -6.619 4.636 22.381 1.00 94.88 201 THR A CA 1
ATOM 1387 C C . THR A 1 201 ? -6.420 5.931 23.156 1.00 94.88 201 THR A C 1
ATOM 1389 O O . THR A 1 201 ? -5.343 6.532 23.122 1.00 94.88 201 THR A O 1
ATOM 1392 N N . ASP A 1 202 ? -7.466 6.381 23.851 1.00 95.19 202 ASP A N 1
ATOM 1393 C CA . ASP A 1 202 ? -7.349 7.492 24.791 1.00 95.19 202 ASP A CA 1
ATOM 1394 C C . ASP A 1 202 ? -6.786 6.977 26.116 1.00 95.19 202 ASP A C 1
ATOM 1396 O O . ASP A 1 202 ? -7.508 6.490 26.986 1.00 95.19 202 ASP A O 1
ATOM 1400 N N . THR A 1 203 ? -5.474 7.117 26.285 1.00 95.56 203 THR A N 1
ATOM 1401 C CA . THR A 1 203 ? -4.788 6.672 27.499 1.00 95.56 203 THR A CA 1
ATOM 1402 C C . THR A 1 203 ? -5.190 7.463 28.745 1.00 95.56 203 THR A C 1
ATOM 1404 O O . THR A 1 203 ? -4.728 7.132 29.830 1.00 95.56 203 THR A O 1
ATOM 1407 N N . ASN A 1 204 ? -6.016 8.513 28.641 1.00 94.00 204 ASN A N 1
ATOM 1408 C CA . ASN A 1 204 ? -6.492 9.255 29.809 1.00 94.00 204 ASN A CA 1
ATOM 1409 C C . ASN A 1 204 ? -7.705 8.624 30.492 1.00 94.00 204 ASN A C 1
ATOM 1411 O O . ASN A 1 204 ? -7.978 8.952 31.650 1.00 94.00 204 ASN A O 1
ATOM 1415 N N . THR A 1 205 ? -8.425 7.765 29.775 1.00 90.50 205 THR A N 1
ATOM 1416 C CA . THR A 1 205 ? -9.714 7.208 30.200 1.00 90.50 205 THR A CA 1
ATOM 1417 C C . THR A 1 205 ? -9.804 5.694 30.006 1.00 90.50 205 THR A C 1
ATOM 1419 O O . THR A 1 205 ? -10.603 5.042 30.677 1.00 90.50 205 THR A O 1
ATOM 1422 N N . ASP A 1 206 ? -8.954 5.112 29.159 1.00 92.25 206 ASP A N 1
ATOM 1423 C CA . ASP A 1 206 ? -8.901 3.671 28.930 1.00 92.25 206 ASP A CA 1
ATOM 1424 C C . ASP A 1 206 ? -8.310 2.928 30.142 1.00 92.25 206 ASP A C 1
ATOM 1426 O O . ASP A 1 206 ? -7.177 3.168 30.561 1.00 92.25 206 ASP A O 1
ATOM 1430 N N . HIS A 1 207 ? -9.097 2.016 30.717 1.00 89.38 207 HIS A N 1
ATOM 1431 C CA . HIS A 1 207 ? -8.717 1.234 31.895 1.00 89.38 207 HIS A CA 1
ATOM 1432 C C . HIS A 1 207 ? -7.556 0.263 31.626 1.00 89.38 207 HIS A C 1
ATOM 1434 O O . HIS A 1 207 ? -6.769 0.008 32.536 1.00 89.38 207 HIS A O 1
ATOM 1440 N N . ASP A 1 208 ? -7.435 -0.269 30.409 1.00 93.69 208 ASP A N 1
ATOM 1441 C CA . ASP A 1 208 ? -6.408 -1.243 30.030 1.00 93.69 208 ASP A CA 1
ATOM 1442 C C . ASP A 1 208 ? -5.113 -0.570 29.520 1.00 93.69 208 ASP A C 1
ATOM 1444 O O . ASP A 1 208 ? -4.068 -1.216 29.431 1.00 93.69 208 ASP A O 1
ATOM 1448 N N . ASN A 1 209 ? -5.151 0.736 29.225 1.00 95.25 209 ASN A N 1
ATOM 1449 C CA . ASN A 1 209 ? -4.045 1.515 28.652 1.00 95.25 209 ASN A CA 1
ATOM 1450 C C . ASN A 1 209 ? -3.823 2.856 29.377 1.00 95.25 209 ASN A C 1
ATOM 1452 O O . ASN A 1 209 ? -3.572 3.888 28.750 1.00 95.25 209 ASN A O 1
ATOM 1456 N N . CYS A 1 210 ? -3.940 2.872 30.702 1.00 94.44 210 CYS A N 1
ATOM 1457 C CA . CYS A 1 210 ? -3.992 4.108 31.469 1.00 94.44 210 CYS A CA 1
ATOM 1458 C C . CYS A 1 210 ? -2.624 4.800 31.605 1.00 94.44 210 CYS A C 1
ATOM 1460 O O . CYS A 1 210 ? -1.715 4.326 32.291 1.00 94.44 210 CYS A O 1
ATOM 1462 N N . GLY A 1 211 ? -2.478 5.960 30.963 1.00 94.75 211 GLY A N 1
ATOM 1463 C CA . GLY A 1 211 ? -1.259 6.772 30.857 1.00 94.75 211 GLY A CA 1
ATOM 1464 C C . GLY A 1 211 ? -0.298 6.291 29.764 1.00 94.75 211 GLY A C 1
ATOM 1465 O O . GLY A 1 211 ? 0.243 7.093 28.990 1.00 94.75 211 GLY A O 1
ATOM 1466 N N . THR A 1 212 ? -0.131 4.973 29.651 1.00 95.31 212 THR A N 1
ATOM 1467 C CA . THR A 1 212 ? 0.708 4.301 28.651 1.00 95.31 212 THR A CA 1
ATOM 1468 C C . THR A 1 212 ? 0.031 3.029 28.146 1.00 95.31 212 THR A C 1
ATOM 1470 O O . THR A 1 212 ? -0.740 2.399 28.869 1.00 95.31 212 THR A O 1
ATOM 1473 N N . CYS A 1 213 ? 0.352 2.614 26.920 1.00 95.94 213 CYS A N 1
ATOM 1474 C CA . CYS A 1 213 ? -0.179 1.377 26.350 1.00 95.94 213 CYS A CA 1
ATOM 1475 C C . CYS A 1 213 ? 0.153 0.161 27.227 1.00 95.94 213 CYS A C 1
ATOM 1477 O O . CYS A 1 213 ? 1.264 0.057 27.750 1.00 95.94 213 CYS A O 1
ATOM 1479 N N . GLY A 1 214 ? -0.823 -0.731 27.409 1.00 94.88 214 GLY A N 1
ATOM 1480 C CA . GLY A 1 214 ? -0.700 -1.940 28.228 1.00 94.88 214 GLY A CA 1
ATOM 1481 C C . GLY A 1 214 ? -0.691 -1.719 29.746 1.00 94.88 214 GLY A C 1
ATOM 1482 O O . GLY A 1 214 ? -0.657 -2.694 30.498 1.00 94.88 214 GLY A O 1
ATOM 1483 N N . LYS A 1 215 ? -0.737 -0.471 30.235 1.00 94.75 215 LYS A N 1
ATOM 1484 C CA . LYS A 1 215 ? -0.842 -0.190 31.671 1.00 94.75 215 LYS A CA 1
ATOM 1485 C C . LYS A 1 215 ? -2.294 -0.309 32.126 1.00 94.75 215 LYS A C 1
ATOM 1487 O O . LYS A 1 215 ? -3.026 0.676 32.215 1.00 94.75 215 LYS A O 1
ATOM 1492 N N . LYS A 1 216 ? -2.691 -1.535 32.446 1.00 93.06 216 LYS A N 1
ATOM 1493 C CA . LYS A 1 216 ? -4.002 -1.829 33.016 1.00 93.06 216 LYS A CA 1
ATOM 1494 C C . LYS A 1 216 ? -4.099 -1.345 34.464 1.00 93.06 216 LYS A C 1
ATOM 1496 O O . LYS A 1 216 ? -3.195 -1.580 35.266 1.00 93.06 216 LYS A O 1
ATOM 1501 N N . CYS A 1 217 ? -5.203 -0.692 34.810 1.00 87.81 217 CYS A N 1
ATOM 1502 C CA . CYS A 1 217 ? -5.486 -0.321 36.189 1.00 87.81 217 CYS A CA 1
ATOM 1503 C C . CYS A 1 217 ? -5.868 -1.540 37.037 1.00 87.81 217 CYS A C 1
ATOM 1505 O O . CYS A 1 217 ? -6.482 -2.494 36.560 1.00 87.81 217 CYS A O 1
ATOM 1507 N N . GLY A 1 218 ? -5.500 -1.510 38.320 1.00 80.06 218 GLY A N 1
ATOM 1508 C CA . GLY A 1 218 ? -5.829 -2.587 39.246 1.00 80.06 218 GLY A CA 1
ATOM 1509 C C . GLY A 1 218 ? -7.339 -2.700 39.502 1.00 80.06 218 GLY A C 1
ATOM 1510 O O . GLY A 1 218 ? -8.096 -1.761 39.226 1.00 80.06 218 GLY A O 1
ATOM 1511 N N . PRO A 1 219 ? -7.805 -3.822 40.080 1.00 70.94 219 PRO A N 1
ATOM 1512 C CA . PRO A 1 219 ? -9.176 -3.926 40.567 1.00 70.94 219 PRO A CA 1
ATOM 1513 C C . PRO A 1 219 ? -9.469 -2.768 41.525 1.00 70.94 219 PRO A C 1
ATOM 1515 O O . PRO A 1 219 ? -8.687 -2.500 42.432 1.00 70.94 219 PRO A O 1
ATOM 1518 N N . GLY A 1 220 ? -10.578 -2.063 41.328 1.00 69.00 220 GLY A N 1
ATOM 1519 C CA . GLY A 1 220 ? -10.919 -0.885 42.139 1.00 69.00 220 GLY A CA 1
ATOM 1520 C C . GLY A 1 220 ? -10.758 0.427 41.387 1.00 69.00 220 GLY A C 1
ATOM 1521 O O . GLY A 1 220 ? -11.492 1.372 41.659 1.00 69.00 220 GLY A O 1
ATOM 1522 N N . GLN A 1 221 ? -9.829 0.461 40.433 1.00 77.69 221 GLN A N 1
ATOM 1523 C CA . GLN A 1 221 ? -9.295 1.692 39.871 1.00 77.69 221 GLN A CA 1
ATOM 1524 C C . GLN A 1 221 ? -9.913 2.018 38.512 1.00 77.69 221 GLN A C 1
ATOM 1526 O O . GLN A 1 221 ? -10.079 1.156 37.644 1.00 77.69 221 GLN A O 1
ATOM 1531 N N . LYS A 1 222 ? -10.198 3.303 38.305 1.00 82.94 222 LYS A N 1
ATOM 1532 C CA . LYS A 1 222 ? -10.541 3.870 36.998 1.00 82.94 222 LYS A CA 1
ATOM 1533 C C . LYS A 1 222 ? -9.337 4.614 36.431 1.00 82.94 222 LYS A C 1
ATOM 1535 O O . LYS A 1 222 ? -8.514 5.134 37.186 1.00 82.94 222 LYS A O 1
ATOM 1540 N N . CYS A 1 223 ? -9.258 4.705 35.109 1.00 88.94 223 CYS A N 1
ATOM 1541 C CA . CYS A 1 223 ? -8.316 5.623 34.494 1.00 88.94 223 CYS A CA 1
ATOM 1542 C C . CYS A 1 223 ? -8.909 7.033 34.497 1.00 88.94 223 CYS A C 1
ATOM 1544 O O . CYS A 1 223 ? -9.973 7.266 33.925 1.00 88.94 223 CYS A O 1
ATOM 1546 N N . GLN A 1 224 ? -8.246 7.965 35.177 1.00 90.06 224 GLN A N 1
ATOM 1547 C CA . GLN A 1 224 ? -8.629 9.372 35.178 1.00 90.06 224 GLN A CA 1
ATOM 1548 C C . GLN A 1 224 ? -7.381 10.220 34.952 1.00 90.06 224 GLN A C 1
ATOM 1550 O O . GLN A 1 224 ? -6.442 10.175 35.745 1.00 90.06 224 GLN A O 1
ATOM 1555 N N . GLY A 1 225 ? -7.359 10.970 33.847 1.00 89.88 225 GLY A N 1
ATOM 1556 C CA . GLY A 1 225 ? -6.221 11.826 33.492 1.00 89.88 225 GLY A CA 1
ATOM 1557 C C . GLY A 1 225 ? -4.916 11.046 33.301 1.00 89.88 225 GLY A C 1
ATOM 1558 O O . GLY A 1 225 ? -3.851 11.527 33.671 1.00 89.88 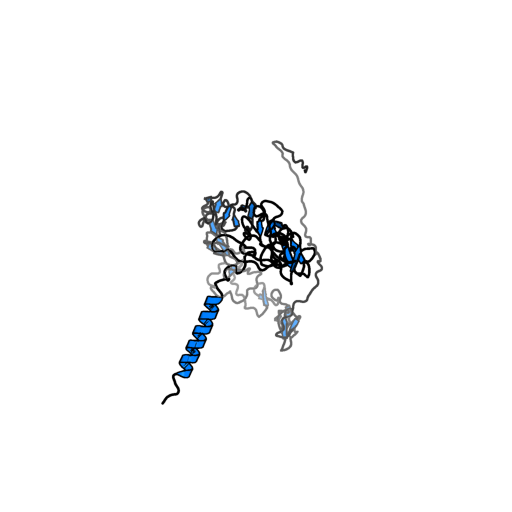225 GLY A O 1
ATOM 1559 N N . GLY A 1 226 ? -4.999 9.801 32.821 1.00 93.31 226 GLY A N 1
ATOM 1560 C CA . GLY A 1 226 ? -3.831 8.941 32.590 1.00 93.31 226 GLY A CA 1
ATOM 1561 C C . GLY A 1 226 ? -3.259 8.299 33.854 1.00 93.31 226 GLY A C 1
ATOM 1562 O O . GLY A 1 226 ? -2.214 7.647 33.807 1.00 93.31 226 GLY A O 1
ATOM 1563 N N . THR A 1 227 ? -3.949 8.452 34.986 1.00 92.94 227 THR A N 1
ATOM 1564 C CA . THR A 1 227 ? -3.576 7.840 36.258 1.00 92.94 227 THR A CA 1
ATOM 1565 C C . THR A 1 227 ? -4.678 6.910 36.738 1.00 92.94 227 THR A C 1
ATOM 1567 O O . THR A 1 227 ? -5.856 7.271 36.779 1.00 92.94 227 THR A O 1
ATOM 1570 N N . CYS A 1 228 ? -4.281 5.703 37.134 1.00 89.31 228 CYS A N 1
ATOM 1571 C CA . CYS A 1 228 ? -5.173 4.787 37.824 1.00 89.31 228 CYS A CA 1
ATOM 1572 C C . CYS A 1 228 ? -5.495 5.377 39.194 1.00 89.31 228 CYS A C 1
ATOM 1574 O O . CYS A 1 228 ? -4.621 5.497 40.051 1.00 89.31 228 CYS A O 1
ATOM 1576 N N . SER A 1 229 ? -6.739 5.800 39.372 1.00 81.88 229 SER A N 1
ATOM 1577 C CA . SER A 1 229 ? -7.201 6.481 40.574 1.00 81.88 229 SER A CA 1
ATOM 1578 C C . SER A 1 229 ? -8.563 5.952 40.998 1.00 81.88 229 SER A C 1
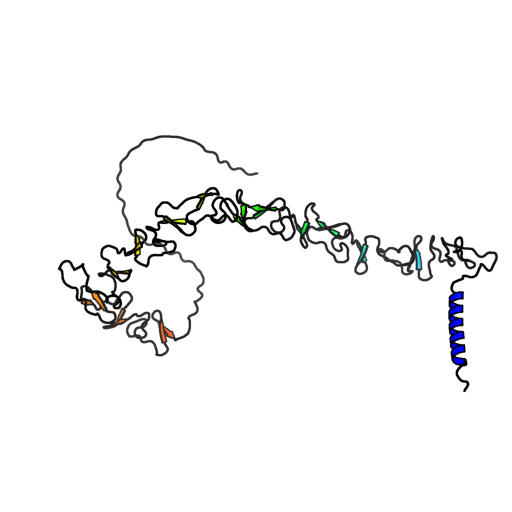ATOM 1580 O O . SER A 1 229 ? -9.316 5.383 40.206 1.00 81.88 229 SER A O 1
ATOM 1582 N N . GLY A 1 230 ? -8.863 6.132 42.280 1.00 70.50 230 GLY A N 1
ATOM 1583 C CA . GLY A 1 230 ? -10.034 5.560 42.924 1.00 70.50 230 GLY A CA 1
ATOM 1584 C C . GLY A 1 230 ? -9.721 4.195 43.523 1.00 70.50 230 GLY A C 1
ATOM 1585 O O . GLY A 1 230 ? -9.495 3.223 42.816 1.00 70.50 230 GLY A O 1
ATOM 1586 N N . ASN A 1 231 ? -9.771 4.117 44.848 1.00 69.50 231 ASN A N 1
ATOM 1587 C CA . ASN A 1 231 ? -10.502 3.007 45.435 1.00 69.50 231 ASN A CA 1
ATOM 1588 C C . ASN A 1 231 ? -11.970 3.387 45.245 1.00 69.50 231 ASN A C 1
ATOM 1590 O O . ASN A 1 231 ? -12.320 4.549 45.483 1.00 69.50 231 ASN A O 1
ATOM 1594 N N . CYS A 1 232 ? -12.826 2.471 44.800 1.00 69.56 232 CYS A N 1
ATOM 1595 C CA . CYS A 1 232 ? -14.256 2.732 44.892 1.00 69.56 232 CYS A CA 1
ATOM 1596 C C . CYS A 1 232 ? -14.590 3.185 46.325 1.00 69.56 232 CYS A C 1
ATOM 1598 O O . CYS A 1 232 ? -13.933 2.752 47.281 1.00 69.56 232 CYS A O 1
ATOM 1600 N N . SER A 1 233 ? -15.540 4.114 46.473 1.00 69.19 233 SER A N 1
ATOM 1601 C CA . SER A 1 233 ? -15.905 4.640 47.791 1.00 69.19 233 SER A CA 1
ATOM 1602 C C . SER A 1 233 ? -16.190 3.478 48.748 1.00 69.19 233 SER A C 1
ATOM 1604 O O . SER A 1 233 ? -16.640 2.418 48.315 1.00 69.19 233 SER A O 1
ATOM 1606 N N . LYS A 1 234 ? -15.907 3.640 50.046 1.00 64.62 234 LYS A N 1
ATOM 1607 C CA . LYS A 1 234 ? -16.144 2.591 51.055 1.00 64.62 234 LYS A CA 1
ATOM 1608 C C . LYS A 1 234 ? -17.546 1.975 50.860 1.00 64.62 234 LYS A C 1
ATOM 1610 O O . LYS A 1 234 ? -18.523 2.714 50.857 1.00 64.62 234 LYS A O 1
ATOM 1615 N N . GLY A 1 235 ? -17.626 0.655 50.650 1.00 63.66 235 GLY A N 1
ATOM 1616 C CA . GLY A 1 235 ? -18.882 -0.060 50.339 1.00 63.66 235 GLY A CA 1
ATOM 1617 C C . GLY A 1 235 ? -19.168 -0.297 48.842 1.00 63.66 235 GLY A C 1
ATOM 1618 O O . GLY A 1 235 ? -20.221 -0.832 48.483 1.00 63.66 235 GLY A O 1
ATOM 1619 N N . GLN A 1 236 ? -18.249 0.075 47.947 1.00 73.88 236 GLN A N 1
ATOM 1620 C CA . GLN A 1 236 ? -18.318 -0.216 46.513 1.00 73.88 236 GLN A CA 1
ATOM 1621 C C . GLN A 1 236 ? -17.207 -1.185 46.072 1.00 73.88 236 GLN A C 1
ATOM 1623 O O . GLN A 1 236 ? -16.069 -1.108 46.532 1.00 73.88 236 GLN A O 1
ATOM 1628 N N . LEU A 1 237 ? -17.537 -2.081 45.143 1.00 70.31 237 LEU A N 1
ATOM 1629 C CA . LEU A 1 237 ? -16.601 -2.941 44.422 1.00 70.31 237 LEU A CA 1
ATOM 1630 C C . LEU A 1 237 ? -16.399 -2.404 43.008 1.00 70.31 237 LEU A C 1
ATOM 1632 O O . LEU A 1 237 ? -17.338 -1.916 42.385 1.00 70.31 237 LEU A O 1
ATOM 1636 N N . SER A 1 238 ? -15.192 -2.541 42.469 1.00 72.00 238 SER A N 1
ATOM 1637 C CA . SER A 1 238 ? -14.968 -2.315 41.041 1.00 72.00 238 SER A CA 1
ATOM 1638 C C . SER A 1 238 ? -15.187 -3.612 40.290 1.00 72.00 238 SER A C 1
ATOM 1640 O O . SER A 1 238 ? -14.400 -4.553 40.403 1.00 72.00 238 SER A O 1
ATOM 1642 N N . CYS A 1 239 ? -16.262 -3.647 39.519 1.00 69.56 239 CYS A N 1
ATOM 1643 C CA . CYS A 1 239 ? -16.601 -4.771 38.670 1.00 69.56 239 CYS A CA 1
ATOM 1644 C C . CYS A 1 239 ? -16.420 -4.321 37.222 1.00 69.56 239 CYS A C 1
ATOM 1646 O O . CYS A 1 239 ? -17.139 -3.445 36.746 1.00 69.56 239 CYS A O 1
ATOM 1648 N N . ASN A 1 240 ? -15.416 -4.880 36.538 1.00 69.19 240 ASN A N 1
ATOM 1649 C CA . ASN A 1 240 ? -15.024 -4.495 35.174 1.00 69.19 240 ASN A CA 1
ATOM 1650 C C . ASN A 1 240 ? -14.719 -2.989 35.018 1.00 69.19 240 ASN A C 1
ATOM 1652 O O . ASN A 1 240 ? -15.135 -2.364 34.047 1.00 69.19 240 ASN A O 1
ATOM 1656 N N . GLY A 1 241 ? -14.035 -2.38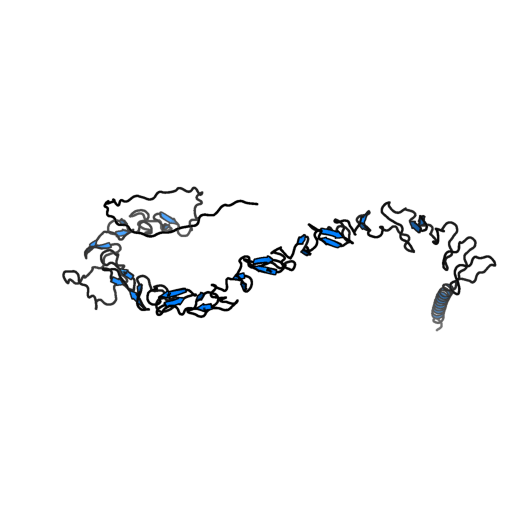6 35.998 1.00 65.00 241 GLY A N 1
ATOM 1657 C CA . GLY A 1 241 ? -13.655 -0.967 35.961 1.00 65.00 241 GLY A CA 1
ATOM 1658 C C . GLY A 1 241 ? -14.772 0.013 36.348 1.00 65.00 241 GLY A C 1
ATOM 1659 O O . GLY A 1 241 ? -14.513 1.209 36.457 1.00 65.00 241 GLY A O 1
ATOM 1660 N N . VAL A 1 242 ? -15.990 -0.473 36.620 1.00 72.25 242 VAL A N 1
ATOM 1661 C CA . VAL A 1 242 ? -17.117 0.337 37.105 1.00 72.25 242 VAL A CA 1
ATOM 1662 C C . VAL A 1 242 ? -17.288 0.130 38.607 1.00 72.25 242 VAL A C 1
ATOM 1664 O O . VAL A 1 242 ? -17.413 -1.003 39.072 1.00 72.25 242 VAL A O 1
ATOM 1667 N N . CYS A 1 243 ? -17.314 1.219 39.376 1.00 75.12 243 CYS A N 1
ATOM 1668 C CA . CYS A 1 243 ? -17.635 1.152 40.799 1.00 75.12 243 CYS A CA 1
ATOM 1669 C C . CYS A 1 243 ? -19.132 0.902 40.987 1.00 75.12 243 CYS A C 1
ATOM 1671 O O . CYS A 1 243 ? -19.958 1.751 40.655 1.00 75.12 243 CYS A O 1
ATOM 1673 N N . THR A 1 244 ? -19.470 -0.256 41.543 1.00 78.25 244 THR A N 1
ATOM 1674 C CA . THR A 1 244 ? -20.832 -0.633 41.912 1.00 78.25 244 THR A CA 1
ATOM 1675 C C . THR A 1 244 ? -20.933 -0.895 43.412 1.00 78.25 244 THR A C 1
ATOM 1677 O O . THR A 1 244 ? -19.973 -1.335 44.041 1.00 78.25 244 THR A O 1
ATOM 1680 N N . SER A 1 245 ? -22.080 -0.603 44.023 1.00 81.00 245 SER A N 1
ATOM 1681 C CA . SER A 1 245 ? -22.279 -0.834 45.457 1.00 81.00 245 SER A CA 1
ATOM 1682 C C . SER A 1 245 ? -22.436 -2.323 45.735 1.00 81.00 245 SER A C 1
ATOM 1684 O O . SER A 1 245 ? -23.448 -2.913 45.375 1.00 81.00 245 SER A O 1
ATOM 1686 N N . CYS A 1 246 ? -21.495 -2.935 46.451 1.00 82.19 246 CYS A N 1
ATOM 1687 C CA . CYS A 1 246 ? -21.658 -4.330 46.854 1.00 82.19 246 CYS A CA 1
ATOM 1688 C C . CYS A 1 246 ? -22.681 -4.509 47.969 1.00 82.19 246 CYS A C 1
ATOM 1690 O O . CYS A 1 246 ? -23.089 -5.633 48.232 1.00 82.19 246 CYS A O 1
ATOM 1692 N N . GLU A 1 247 ? -23.106 -3.418 48.605 1.00 82.25 247 GLU A N 1
ATOM 1693 C CA . GLU A 1 247 ? -24.098 -3.432 49.673 1.00 82.25 247 GLU A CA 1
ATOM 1694 C C . GLU A 1 247 ? -25.537 -3.429 49.160 1.00 82.25 247 GLU A C 1
ATOM 1696 O O . GLU A 1 247 ? -26.430 -3.892 49.874 1.00 82.25 247 GLU A O 1
ATOM 1701 N N . THR A 1 248 ? -25.759 -2.912 47.946 1.00 83.50 248 THR A N 1
ATOM 1702 C CA . THR A 1 248 ? -27.104 -2.632 47.422 1.00 83.50 248 THR A CA 1
ATOM 1703 C C . THR A 1 248 ? -27.334 -3.053 45.971 1.00 83.50 248 THR A C 1
ATOM 1705 O O . THR A 1 248 ? -28.493 -3.217 45.595 1.00 83.50 248 THR A O 1
ATOM 1708 N N . ASP A 1 249 ? -26.291 -3.315 45.173 1.00 83.69 249 ASP A N 1
ATOM 1709 C CA . ASP A 1 249 ? -26.440 -3.781 43.789 1.00 83.69 249 ASP A CA 1
ATOM 1710 C C . ASP A 1 249 ? -26.849 -5.267 43.740 1.00 83.69 249 ASP A C 1
ATOM 1712 O O . ASP A 1 249 ? -26.053 -6.143 44.102 1.00 83.69 249 ASP A O 1
ATOM 1716 N N . PRO A 1 250 ? -28.057 -5.598 43.244 1.00 86.12 250 PRO A N 1
ATOM 1717 C CA . PRO A 1 250 ? -28.503 -6.979 43.103 1.00 86.12 250 PRO A CA 1
ATOM 1718 C C . PRO A 1 250 ? -27.691 -7.793 42.090 1.00 86.12 250 PRO A C 1
ATOM 1720 O O . PRO A 1 250 ? -27.833 -9.008 42.072 1.00 86.12 250 PRO A O 1
ATOM 1723 N N . LEU A 1 251 ? -26.876 -7.177 41.228 1.00 88.19 251 LEU A N 1
ATOM 1724 C CA . LEU A 1 251 ? -26.026 -7.878 40.258 1.00 88.19 251 LEU A CA 1
ATOM 1725 C C . LEU A 1 251 ? -24.608 -8.159 40.786 1.00 88.19 251 LEU A C 1
ATOM 1727 O O . LEU A 1 251 ? -23.903 -8.988 40.211 1.00 88.19 251 LEU A O 1
ATOM 1731 N N . ASN A 1 252 ? -24.189 -7.496 41.869 1.00 87.12 252 ASN A N 1
ATOM 1732 C CA . ASN A 1 252 ? -22.821 -7.539 42.401 1.00 87.12 252 ASN A CA 1
ATOM 1733 C C . ASN A 1 252 ? -22.801 -7.599 43.942 1.00 87.12 252 ASN A C 1
ATOM 1735 O O . ASN A 1 252 ? -21.982 -6.953 44.600 1.00 87.12 252 ASN A O 1
ATOM 1739 N N . CYS A 1 253 ? -23.722 -8.361 44.535 1.00 88.12 253 CYS A N 1
ATOM 1740 C CA . CYS A 1 253 ? -23.973 -8.328 45.971 1.00 88.12 253 CYS A CA 1
ATOM 1741 C C . CYS A 1 253 ? -22.853 -9.009 46.774 1.00 88.12 253 CYS A C 1
ATOM 1743 O O . CYS A 1 253 ? -22.627 -10.211 46.652 1.00 88.12 253 CYS A O 1
ATOM 1745 N N . GLY A 1 254 ? -22.116 -8.258 47.590 1.00 84.19 254 GLY A N 1
ATOM 1746 C CA . GLY A 1 254 ? -20.978 -8.747 48.383 1.00 84.19 254 GLY A CA 1
ATOM 1747 C C . GLY A 1 254 ? -19.700 -9.076 47.587 1.00 84.19 254 GLY A C 1
ATOM 1748 O O . GLY A 1 254 ? -18.606 -8.919 48.121 1.00 84.19 254 GLY A O 1
ATOM 1749 N N . LYS A 1 255 ? -19.805 -9.483 46.314 1.00 85.00 255 LYS A N 1
ATOM 1750 C CA . LYS A 1 255 ? -18.684 -9.669 45.370 1.00 85.00 255 LYS A CA 1
ATOM 1751 C C . LYS A 1 255 ? -19.129 -9.415 43.922 1.00 85.00 255 LYS A C 1
ATOM 1753 O O . LYS A 1 255 ? -20.309 -9.569 43.603 1.00 85.00 255 LYS A O 1
ATOM 1758 N N . CYS A 1 256 ? -18.191 -9.086 43.031 1.00 84.25 256 CYS A N 1
ATOM 1759 C CA . CYS A 1 256 ? -18.490 -8.889 41.609 1.00 84.25 256 CYS A CA 1
ATOM 1760 C C . CYS A 1 256 ? -19.113 -10.135 40.970 1.00 84.25 256 CYS A C 1
ATOM 1762 O O . CYS A 1 256 ? -18.668 -11.257 41.218 1.00 84.25 256 CYS A O 1
ATOM 1764 N N . GLY A 1 257 ? -20.154 -9.929 40.159 1.00 86.25 257 GLY A N 1
ATOM 1765 C CA . GLY A 1 257 ? -20.898 -10.992 39.481 1.00 86.25 257 GLY A CA 1
ATOM 1766 C C . GLY A 1 257 ? -21.802 -11.838 40.386 1.00 86.25 257 GLY A C 1
ATOM 1767 O O . GLY A 1 257 ? -22.432 -12.774 39.894 1.00 86.25 257 GLY A O 1
ATOM 1768 N N . ASN A 1 258 ? -21.896 -11.543 41.691 1.00 89.38 258 ASN A N 1
ATOM 1769 C CA . ASN A 1 258 ? -22.832 -12.234 42.576 1.00 89.38 258 ASN A CA 1
ATOM 1770 C C . ASN A 1 258 ? -24.245 -11.662 42.431 1.00 89.38 258 ASN A C 1
ATOM 1772 O O . ASN A 1 258 ? -24.679 -10.794 43.193 1.00 89.38 258 ASN A O 1
ATOM 1776 N N . LYS A 1 259 ? -24.951 -12.166 41.421 1.00 91.81 259 LYS A N 1
ATOM 1777 C CA . LYS A 1 259 ? -26.333 -11.806 41.138 1.00 91.81 259 LYS A CA 1
ATOM 1778 C C . LYS A 1 259 ? -27.285 -12.454 42.148 1.00 91.81 259 LYS A C 1
ATOM 1780 O O . LYS A 1 259 ? -27.324 -13.676 42.275 1.00 91.81 259 LYS A O 1
ATOM 1785 N N . CYS A 1 260 ? -28.093 -11.639 42.813 1.00 86.25 260 CYS A N 1
ATOM 1786 C CA . CYS A 1 260 ? -29.187 -12.094 43.656 1.00 86.25 260 CYS A CA 1
ATOM 1787 C C . CYS A 1 260 ? -30.271 -12.795 42.832 1.00 86.25 260 CYS A C 1
ATOM 1789 O O . CYS A 1 260 ? -30.545 -12.431 41.684 1.00 86.25 260 CYS A O 1
ATOM 1791 N N . GLY A 1 261 ? -30.882 -13.820 43.429 1.00 82.12 261 GLY A N 1
ATOM 1792 C CA . GLY A 1 261 ? -31.954 -14.582 42.799 1.00 82.12 261 GLY A CA 1
ATOM 1793 C C . GLY A 1 261 ? -33.206 -13.736 42.558 1.00 82.12 261 GLY A C 1
ATOM 1794 O O . GLY A 1 261 ? -33.378 -12.655 43.122 1.00 82.12 261 GLY A O 1
ATOM 1795 N N . THR A 1 262 ? -34.111 -14.237 41.718 1.00 74.62 262 THR A N 1
ATOM 1796 C CA . THR A 1 262 ? -35.425 -13.621 41.483 1.00 74.62 262 THR A CA 1
ATOM 1797 C C . THR A 1 262 ? -36.132 -13.360 42.817 1.00 74.62 262 THR A C 1
ATOM 1799 O O . THR A 1 262 ? -36.224 -14.276 43.621 1.00 74.62 262 THR A O 1
ATOM 1802 N N . GLY A 1 263 ? -36.607 -12.130 43.060 1.00 70.31 263 GLY A N 1
ATOM 1803 C CA . GLY A 1 263 ? -37.286 -11.737 44.311 1.00 70.31 263 GLY A CA 1
ATOM 1804 C C . GLY A 1 263 ? -36.363 -11.303 45.462 1.00 70.31 263 GLY A C 1
ATOM 1805 O O . GLY A 1 263 ? -36.840 -10.884 46.521 1.00 70.31 263 GLY A O 1
ATOM 1806 N N . GLN A 1 264 ? -35.044 -11.350 45.266 1.00 80.12 264 GLN A N 1
ATOM 1807 C CA . GLN A 1 264 ? -34.063 -10.895 46.248 1.00 80.12 264 GLN A CA 1
ATOM 1808 C C . GLN A 1 264 ? -33.520 -9.502 45.909 1.00 80.12 264 GLN A C 1
ATOM 1810 O O . GLN A 1 264 ? -33.334 -9.150 44.745 1.00 80.12 264 GLN A O 1
ATOM 1815 N N . LYS A 1 265 ? -33.223 -8.719 46.947 1.00 84.44 265 LYS A N 1
ATOM 1816 C CA . LYS A 1 265 ? -32.443 -7.479 46.859 1.00 84.44 265 LYS A CA 1
ATOM 1817 C C . LYS A 1 265 ? -31.084 -7.689 47.512 1.00 84.44 265 LYS A C 1
ATOM 1819 O O . LYS A 1 265 ? -30.937 -8.563 48.363 1.00 84.44 265 LYS A O 1
ATOM 1824 N N . CYS A 1 266 ? -30.107 -6.867 47.157 1.00 84.31 266 CYS A N 1
ATOM 1825 C CA . CYS A 1 266 ? -28.884 -6.807 47.939 1.00 84.31 266 CYS A CA 1
ATOM 1826 C C . CYS A 1 266 ? -29.090 -5.866 49.128 1.00 84.31 266 CYS A C 1
ATOM 1828 O O . CYS A 1 266 ? -29.535 -4.730 48.957 1.00 84.31 266 CYS A O 1
ATOM 1830 N N . GLN A 1 267 ? -28.819 -6.351 50.336 1.00 88.31 267 GLN A N 1
ATOM 1831 C CA . GLN A 1 267 ? -28.871 -5.547 51.550 1.00 88.31 267 GLN A CA 1
ATOM 1832 C C . GLN A 1 267 ? -27.679 -5.901 52.438 1.00 88.31 267 GLN A C 1
ATOM 1834 O O . GLN A 1 267 ? -27.555 -7.036 52.899 1.00 88.31 267 GLN A O 1
ATOM 1839 N N . GLY A 1 268 ? -26.790 -4.930 52.668 1.00 82.44 268 GLY A N 1
ATOM 1840 C CA . GLY A 1 268 ? -25.603 -5.109 53.512 1.00 82.44 268 GLY A CA 1
ATOM 1841 C C . GLY A 1 268 ? -24.639 -6.176 52.983 1.00 82.44 268 GLY A C 1
ATOM 1842 O O . GLY A 1 268 ? -24.043 -6.914 53.765 1.00 82.44 268 GLY A O 1
ATOM 1843 N N . GLY A 1 269 ? -24.541 -6.325 51.659 1.00 84.88 269 GLY A N 1
ATOM 1844 C CA . GLY A 1 269 ? -23.629 -7.284 51.029 1.00 84.88 269 GLY A CA 1
ATOM 1845 C C . GLY A 1 269 ? -24.164 -8.708 50.925 1.00 84.88 269 GLY A C 1
ATOM 1846 O O . GLY A 1 269 ? -23.427 -9.609 50.526 1.00 84.88 269 GLY A O 1
ATOM 1847 N N . LYS A 1 270 ? -25.435 -8.933 51.277 1.00 88.31 270 LYS A N 1
ATOM 1848 C CA . LYS A 1 270 ? -26.091 -10.241 51.199 1.00 88.31 270 LYS A CA 1
ATOM 1849 C C . LYS A 1 270 ? -27.386 -10.141 50.412 1.00 88.31 270 LYS A C 1
ATOM 1851 O O . LYS A 1 270 ? -28.142 -9.183 50.559 1.00 88.31 270 LYS A O 1
ATOM 1856 N N . CYS A 1 271 ? -27.654 -11.153 49.596 1.00 86.81 271 CYS A N 1
ATOM 1857 C CA . CYS A 1 271 ? -28.942 -11.273 48.934 1.00 86.81 271 CYS A CA 1
ATOM 1858 C C . CYS A 1 271 ? -29.999 -11.622 49.982 1.00 86.81 271 CYS A C 1
ATOM 1860 O O . CYS A 1 271 ? -29.957 -12.693 50.590 1.00 86.81 271 CYS A O 1
ATOM 1862 N N . THR A 1 272 ? -30.922 -10.698 50.222 1.00 83.94 272 THR A N 1
ATOM 1863 C CA . THR A 1 272 ? -32.038 -10.866 51.151 1.00 83.94 272 THR A CA 1
ATOM 1864 C C . THR A 1 272 ? -33.341 -10.895 50.374 1.00 83.94 272 THR A C 1
ATOM 1866 O O . THR A 1 272 ? -33.495 -10.228 49.349 1.00 83.94 272 THR A O 1
ATOM 1869 N N . THR A 1 273 ? -34.306 -11.684 50.844 1.00 75.81 273 THR A N 1
ATOM 1870 C CA . THR A 1 273 ? -35.632 -11.668 50.224 1.00 75.81 273 THR A CA 1
ATOM 1871 C C . THR A 1 273 ? -36.369 -10.415 50.679 1.00 75.81 273 THR A C 1
ATOM 1873 O O . THR A 1 273 ? -36.496 -10.177 51.878 1.00 75.81 273 THR A O 1
ATOM 1876 N N . SER A 1 274 ? -36.857 -9.615 49.734 1.00 69.62 274 SER A N 1
ATOM 1877 C CA . SER A 1 274 ? -37.649 -8.421 50.027 1.00 69.62 274 SER A CA 1
ATOM 1878 C C . SER A 1 274 ? -38.984 -8.540 49.328 1.00 69.62 274 SER A C 1
ATOM 1880 O O . SER A 1 274 ? -39.132 -8.088 48.195 1.00 69.62 274 SER A O 1
ATOM 1882 N N . CYS A 1 275 ? -39.952 -9.139 50.011 1.00 63.97 275 CYS A N 1
ATOM 1883 C CA . CYS A 1 275 ? -41.297 -9.222 49.476 1.00 63.97 275 CYS A CA 1
ATOM 1884 C C . CYS A 1 275 ? -42.096 -7.953 49.793 1.00 63.97 275 CYS A C 1
ATOM 1886 O O . CYS A 1 275 ? -41.981 -7.424 50.904 1.00 63.97 275 CYS A O 1
ATOM 1888 N N . PRO A 1 276 ? -42.871 -7.427 48.824 1.00 60.06 276 PRO A N 1
ATOM 1889 C CA . PRO A 1 276 ? -43.833 -6.364 49.080 1.00 60.06 276 PRO A CA 1
ATOM 1890 C C . PRO A 1 276 ? -44.760 -6.726 50.248 1.00 60.06 276 PRO A C 1
ATOM 1892 O O . PRO A 1 276 ? -45.016 -7.901 50.519 1.00 60.06 276 PRO A O 1
ATOM 1895 N N . LYS A 1 277 ? -45.272 -5.712 50.955 1.00 54.56 277 LYS A N 1
ATOM 1896 C CA . LYS A 1 277 ? -46.211 -5.907 52.069 1.00 54.56 277 LYS A CA 1
ATOM 1897 C C . LYS A 1 277 ? -47.406 -6.749 51.592 1.00 54.56 277 LYS A C 1
ATOM 1899 O O . LYS A 1 277 ? -48.086 -6.347 50.656 1.00 54.56 277 LYS A O 1
ATOM 1904 N N . GLY A 1 278 ? -47.641 -7.893 52.240 1.00 52.22 278 GLY A N 1
ATOM 1905 C CA . GLY A 1 278 ? -48.700 -8.851 51.881 1.00 52.22 278 GLY A CA 1
ATOM 1906 C C . GLY A 1 278 ? -48.234 -10.077 51.082 1.00 52.22 278 GLY A C 1
ATOM 1907 O O . GLY A 1 278 ? -49.037 -10.969 50.832 1.00 52.22 278 GLY A O 1
ATOM 1908 N N . HIS A 1 279 ? -46.953 -10.168 50.704 1.00 55.19 279 HIS A N 1
ATOM 1909 C CA . HIS A 1 279 ? -46.397 -11.316 49.974 1.00 55.19 279 HIS A CA 1
ATOM 1910 C C . HIS A 1 279 ? -45.484 -12.170 50.863 1.00 55.19 279 HIS A C 1
ATOM 1912 O O . HIS A 1 279 ? -44.684 -11.643 51.639 1.00 55.19 279 HIS A O 1
ATOM 1918 N N . LEU A 1 280 ? -45.577 -13.496 50.732 1.00 55.16 280 LEU A N 1
ATOM 1919 C CA . LEU A 1 280 ? -44.738 -14.465 51.442 1.00 55.16 280 LEU A CA 1
ATOM 1920 C C . LEU A 1 280 ? -43.571 -14.910 50.548 1.00 55.16 280 LEU A C 1
ATOM 1922 O O . LEU A 1 280 ? -43.758 -15.172 49.359 1.00 55.16 280 LEU A O 1
ATOM 1926 N N . SER A 1 281 ? -42.370 -15.032 51.120 1.00 54.06 281 SER A N 1
ATOM 1927 C CA . SER A 1 281 ? -41.232 -15.647 50.426 1.00 54.06 281 SER A CA 1
ATOM 1928 C C . SER A 1 281 ? -41.408 -17.162 50.368 1.00 54.06 281 SER A C 1
ATOM 1930 O O . SER A 1 281 ? -41.336 -17.832 51.398 1.00 54.06 281 SER A O 1
ATOM 1932 N N . CYS A 1 282 ? -41.601 -17.697 49.165 1.00 49.47 282 CYS A N 1
ATOM 1933 C CA . CYS A 1 282 ? -41.636 -19.131 48.896 1.00 49.47 282 CYS A CA 1
ATOM 1934 C C . CYS A 1 282 ? -40.419 -19.487 48.032 1.00 49.47 282 CYS A C 1
ATOM 1936 O O . CYS A 1 282 ? -40.395 -19.186 46.840 1.00 49.47 282 CYS A O 1
ATOM 1938 N N . ASN A 1 283 ? -39.375 -20.078 48.629 1.00 49.12 283 ASN A N 1
ATOM 1939 C CA . ASN A 1 283 ? -38.108 -20.405 47.947 1.00 49.12 283 ASN A CA 1
ATOM 1940 C C . ASN A 1 283 ? -37.486 -19.222 47.170 1.00 49.12 283 ASN A C 1
ATOM 1942 O O . ASN A 1 283 ? -36.949 -19.388 46.078 1.00 49.12 283 ASN A O 1
ATOM 1946 N N . GLY A 1 284 ? -37.566 -18.012 47.734 1.00 48.84 284 GLY A N 1
ATOM 1947 C CA . GLY A 1 284 ? -37.021 -16.790 47.132 1.00 48.84 284 GLY A CA 1
ATOM 1948 C C . GLY A 1 284 ? -37.982 -16.055 46.195 1.00 48.84 284 GLY A C 1
ATOM 1949 O O . GLY A 1 284 ? -37.737 -14.892 45.896 1.00 48.84 284 GLY A O 1
ATOM 1950 N N . VAL A 1 285 ? -39.107 -16.662 45.804 1.00 52.03 285 VAL A N 1
ATOM 1951 C CA . VAL A 1 285 ? -40.143 -16.013 44.989 1.00 52.03 285 VAL A CA 1
ATOM 1952 C C . VAL A 1 285 ? -41.200 -15.391 45.898 1.00 52.03 285 VAL A C 1
ATOM 1954 O O . VAL A 1 285 ? -41.787 -16.065 46.747 1.00 52.03 285 VAL A O 1
ATOM 1957 N N . CYS A 1 286 ? -41.461 -14.099 45.721 1.00 59.31 286 CYS A N 1
ATOM 1958 C CA . CYS A 1 286 ? -42.533 -13.421 46.439 1.00 59.31 286 CYS A CA 1
ATOM 1959 C C . CYS A 1 286 ? -43.883 -13.835 45.863 1.00 59.31 286 CYS A C 1
ATOM 1961 O O . CYS A 1 286 ? -44.134 -13.631 44.680 1.00 59.31 286 CYS A O 1
ATOM 1963 N N . THR A 1 287 ? -44.714 -14.442 46.707 1.00 56.94 287 THR A N 1
ATOM 1964 C CA . THR A 1 287 ? -46.018 -14.995 46.332 1.00 56.94 287 THR A CA 1
ATOM 1965 C C . THR A 1 287 ? -47.115 -14.280 47.112 1.00 56.94 287 THR A C 1
ATOM 1967 O O . THR A 1 287 ? -47.041 -14.171 48.340 1.00 56.94 287 THR A O 1
ATOM 1970 N N . ASN A 1 288 ? -48.135 -13.791 46.412 1.00 54.31 288 ASN A N 1
ATOM 1971 C CA . ASN A 1 288 ? -49.340 -13.236 47.007 1.00 54.31 288 ASN A CA 1
ATOM 1972 C C . ASN A 1 288 ? -50.347 -14.344 47.325 1.00 54.31 288 ASN A C 1
ATOM 1974 O O . ASN A 1 288 ? -50.986 -14.888 46.427 1.00 54.31 288 ASN A O 1
ATOM 1978 N N . CYS A 1 289 ? -50.552 -14.633 48.609 1.00 50.78 289 CYS A N 1
ATOM 1979 C CA . CYS A 1 289 ? -51.499 -15.658 49.053 1.00 50.78 289 CYS A CA 1
ATOM 1980 C C . CYS A 1 289 ? -52.967 -15.355 48.685 1.00 50.78 289 CYS A C 1
ATOM 1982 O O . CYS A 1 289 ? -53.803 -16.254 48.764 1.00 50.78 289 CYS A O 1
ATOM 1984 N N . GLU A 1 290 ? -53.293 -14.117 48.294 1.00 43.22 290 GLU A N 1
ATOM 1985 C CA . GLU A 1 290 ? -54.652 -13.698 47.928 1.00 43.22 290 GLU A CA 1
ATOM 1986 C C . GLU A 1 290 ? -54.925 -13.744 46.419 1.00 43.22 290 GLU A C 1
ATOM 1988 O O . GLU A 1 290 ? -56.082 -13.863 46.009 1.00 43.22 290 GLU A O 1
ATOM 1993 N N . THR A 1 291 ? -53.887 -13.643 45.581 1.00 44.31 291 THR A N 1
ATOM 1994 C CA . THR A 1 291 ? -54.050 -13.481 44.123 1.00 44.31 291 THR A CA 1
ATOM 1995 C C . THR A 1 291 ? -53.269 -14.480 43.285 1.00 44.31 291 THR A C 1
ATOM 1997 O O . THR A 1 291 ? -53.611 -14.663 42.115 1.00 44.31 291 THR A O 1
ATOM 2000 N N . ASP A 1 292 ? -52.247 -15.131 43.845 1.00 44.31 292 ASP A N 1
ATOM 2001 C CA . ASP A 1 292 ? -51.349 -15.975 43.065 1.00 44.31 292 ASP A CA 1
ATOM 2002 C C . ASP A 1 292 ? -51.790 -17.444 43.129 1.00 44.31 292 ASP A C 1
ATOM 2004 O O . ASP A 1 292 ? -52.079 -17.974 44.208 1.00 44.31 292 ASP A O 1
ATOM 2008 N N . PRO A 1 293 ? -51.857 -18.143 41.982 1.00 45.53 293 PRO A N 1
ATOM 2009 C CA . PRO A 1 293 ? -52.188 -19.557 41.954 1.00 45.53 293 PRO A CA 1
ATOM 2010 C C . PRO A 1 293 ? -51.056 -20.357 42.611 1.00 45.53 293 PRO A C 1
ATOM 2012 O O . PRO A 1 293 ? -50.008 -20.575 42.008 1.00 45.53 293 PRO A O 1
ATOM 2015 N N . LEU A 1 294 ? -51.272 -20.805 43.850 1.00 46.03 294 LEU A N 1
ATOM 2016 C CA . LEU A 1 294 ? -50.369 -21.718 44.551 1.00 46.03 294 LEU A CA 1
ATOM 2017 C C . LEU A 1 294 ? -50.264 -23.029 43.754 1.00 46.03 294 LEU A C 1
ATOM 2019 O O . LEU A 1 294 ? -51.185 -23.847 43.754 1.00 46.03 294 LEU A O 1
ATOM 2023 N N . THR A 1 295 ? -49.155 -23.240 43.046 1.00 42.22 295 THR A N 1
ATOM 2024 C CA . THR A 1 295 ? -48.852 -24.535 42.426 1.00 42.22 295 THR A CA 1
ATOM 2025 C C . THR A 1 295 ? -48.423 -25.516 43.512 1.00 42.22 295 THR A C 1
ATOM 2027 O O . THR A 1 295 ? -47.514 -25.234 44.288 1.00 42.22 295 THR A O 1
ATOM 2030 N N . ALA A 1 296 ? -49.092 -26.665 43.564 1.00 39.91 296 ALA A N 1
ATOM 2031 C CA . ALA A 1 296 ? -49.109 -27.623 44.671 1.00 39.91 296 ALA A CA 1
ATOM 2032 C C . ALA A 1 296 ? -47.789 -28.369 44.985 1.00 39.91 296 ALA A C 1
ATOM 2034 O O . ALA A 1 296 ? -47.826 -29.377 45.684 1.00 39.91 296 ALA A O 1
ATOM 2035 N N . GLU A 1 297 ? -46.630 -27.901 44.522 1.00 39.06 297 GLU A N 1
ATOM 2036 C CA . GLU A 1 297 ? -45.339 -28.569 44.764 1.00 39.06 297 GLU A CA 1
ATOM 2037 C C . GLU A 1 297 ? -44.419 -27.822 45.744 1.00 39.06 297 GLU A C 1
ATOM 2039 O O . GLU A 1 297 ? -43.430 -28.388 46.196 1.00 39.06 297 GLU A O 1
ATOM 2044 N N . SER A 1 298 ? -44.738 -26.587 46.147 1.00 40.06 298 SER A N 1
ATOM 2045 C CA . SER A 1 298 ? -43.831 -25.754 46.961 1.00 40.06 298 SER A CA 1
ATOM 2046 C C . SER A 1 298 ? -44.229 -25.563 48.433 1.00 40.06 298 SER A C 1
ATOM 2048 O O . SER A 1 298 ? -43.513 -24.878 49.160 1.00 40.06 298 SER A O 1
ATOM 2050 N N . VAL A 1 299 ? -45.316 -26.181 48.917 1.00 39.06 299 VAL A N 1
ATOM 2051 C CA . VAL A 1 299 ? -45.840 -25.966 50.291 1.00 39.06 299 VAL A CA 1
ATOM 2052 C C . VAL A 1 299 ? -45.610 -27.170 51.213 1.00 39.06 299 VAL A C 1
ATOM 2054 O O . VAL A 1 299 ? -46.388 -27.441 52.123 1.00 39.06 299 VAL A O 1
ATOM 2057 N N . VAL A 1 300 ? -44.525 -27.917 51.016 1.00 37.06 300 VAL A N 1
ATOM 2058 C CA . VAL A 1 300 ? -44.113 -28.937 51.988 1.00 37.06 300 VAL A CA 1
ATOM 2059 C C . VAL A 1 300 ? -42.668 -28.698 52.367 1.00 37.06 300 VAL A C 1
ATOM 2061 O O . VAL A 1 300 ? -41.772 -29.286 51.786 1.00 37.06 300 VAL A O 1
ATOM 2064 N N . LEU A 1 301 ? -42.456 -27.812 53.340 1.00 31.86 301 LEU A N 1
ATOM 2065 C CA . LEU A 1 301 ? -41.473 -27.989 54.410 1.00 31.86 301 LEU A CA 1
ATOM 2066 C C . LEU A 1 301 ? -41.672 -26.869 55.439 1.00 31.86 301 LEU A C 1
ATOM 2068 O O . LEU A 1 301 ? -41.425 -25.697 55.176 1.00 31.86 301 LEU A O 1
ATOM 2072 N N . SER A 1 302 ? -42.100 -27.280 56.635 1.00 32.03 302 SER A N 1
ATOM 2073 C CA . SER A 1 302 ? -42.259 -26.503 57.874 1.00 32.03 302 SER A CA 1
ATOM 2074 C C . SER A 1 302 ? -43.560 -25.702 58.072 1.00 32.03 302 SER A C 1
ATOM 2076 O O . SER A 1 302 ? -43.577 -24.483 58.198 1.00 32.03 302 SER A O 1
ATOM 2078 N N . VAL A 1 303 ? -44.644 -26.434 58.352 1.00 36.47 303 VAL A N 1
ATOM 2079 C CA . VAL A 1 303 ? -45.829 -25.930 59.091 1.00 36.47 303 VAL A CA 1
ATOM 2080 C C . VAL A 1 303 ? -45.464 -25.455 60.522 1.00 36.47 303 VAL A C 1
ATOM 2082 O O . VAL A 1 303 ? -46.296 -24.939 61.255 1.00 36.47 303 VAL A O 1
ATOM 2085 N N . ALA A 1 304 ? -44.198 -25.557 60.940 1.00 34.22 304 ALA A N 1
ATOM 2086 C CA . ALA A 1 304 ? -43.764 -25.270 62.304 1.00 34.22 304 ALA A CA 1
ATOM 2087 C C . ALA A 1 304 ? -43.488 -23.784 62.632 1.00 34.22 304 ALA A C 1
ATOM 2089 O O . ALA A 1 304 ? -43.183 -23.496 63.787 1.00 34.22 304 ALA A O 1
ATOM 2090 N N . LYS A 1 305 ? -43.557 -22.824 61.688 1.00 35.38 305 LYS A N 1
ATOM 2091 C CA . LYS A 1 305 ? -43.273 -21.394 61.987 1.00 35.38 305 LYS A CA 1
ATOM 2092 C C . LYS A 1 305 ? -44.093 -20.365 61.187 1.00 35.38 305 LYS A C 1
ATOM 2094 O O . LYS A 1 305 ? -43.569 -19.314 60.820 1.00 35.38 305 LYS A O 1
ATOM 2099 N N . VAL A 1 306 ? -45.381 -20.600 60.942 1.00 35.78 306 VAL A N 1
ATOM 2100 C CA . VAL A 1 306 ? -46.250 -19.533 60.407 1.00 35.78 306 VAL A CA 1
ATOM 2101 C C . VAL A 1 306 ? -46.677 -18.609 61.557 1.00 35.78 306 VAL A C 1
ATOM 2103 O O . VAL A 1 306 ? -47.508 -18.980 62.377 1.00 35.78 306 VAL A O 1
ATOM 2106 N N . LYS A 1 307 ? -46.091 -17.404 61.636 1.00 33.91 307 LYS A N 1
ATOM 2107 C CA . LYS A 1 307 ? -46.480 -16.320 62.571 1.00 33.91 307 LYS A CA 1
ATOM 2108 C C . LYS A 1 307 ? -47.447 -15.293 61.958 1.00 33.91 307 LYS A C 1
ATOM 2110 O O . LYS A 1 307 ? -47.566 -14.187 62.474 1.00 33.91 307 LYS A O 1
ATOM 2115 N N . HIS A 1 308 ? -48.142 -15.638 60.876 1.00 34.38 308 HIS A N 1
ATOM 2116 C CA . HIS A 1 308 ? -49.203 -14.791 60.336 1.00 34.38 308 HIS A CA 1
ATOM 2117 C C . HIS A 1 308 ? -50.480 -15.598 60.130 1.00 34.38 308 HIS A C 1
ATOM 2119 O O . HIS A 1 308 ? -50.587 -16.459 59.263 1.00 34.38 308 HIS A O 1
ATOM 2125 N N . VAL A 1 309 ? -51.405 -15.302 61.027 1.00 35.59 309 VAL A N 1
ATOM 2126 C CA . VAL A 1 309 ? -52.782 -15.757 61.159 1.00 35.59 309 VAL A CA 1
ATOM 2127 C C . VAL A 1 309 ? -53.661 -14.713 60.452 1.00 35.59 309 VAL A C 1
ATOM 2129 O O . VAL A 1 309 ? -53.242 -13.561 60.311 1.00 35.59 309 VAL A O 1
ATOM 2132 N N . ASN A 1 310 ? -54.851 -15.084 59.970 1.00 41.41 310 ASN A N 1
ATOM 2133 C CA . ASN A 1 310 ? -55.826 -14.077 59.528 1.00 41.41 310 ASN A CA 1
ATOM 2134 C C . ASN A 1 310 ? -56.257 -13.199 60.727 1.00 41.41 310 ASN A C 1
ATOM 2136 O O . ASN A 1 310 ? -55.904 -13.488 61.870 1.00 41.41 310 ASN A O 1
ATOM 2140 N N . SER A 1 311 ? -57.048 -12.147 60.489 1.00 40.16 311 SER A N 1
ATOM 2141 C CA . SER A 1 311 ? -57.533 -11.238 61.550 1.00 40.16 311 SER A CA 1
ATOM 2142 C C . SER A 1 311 ? -58.374 -11.918 62.654 1.00 40.16 311 SER A C 1
ATOM 2144 O O . SER A 1 311 ? -58.806 -11.238 63.579 1.00 40.16 311 SER A O 1
ATOM 2146 N N . GLU A 1 312 ? -58.602 -13.234 62.572 1.00 40.69 312 GLU A N 1
ATOM 2147 C CA . GLU A 1 312 ? -59.416 -14.035 63.494 1.00 40.69 312 GLU A CA 1
ATOM 2148 C C . GLU A 1 312 ? -58.667 -15.259 64.068 1.00 40.69 312 GLU A C 1
ATOM 2150 O O . GLU A 1 312 ? -59.275 -16.110 64.710 1.00 40.69 312 GLU A O 1
ATOM 2155 N N . ASN A 1 313 ? -57.343 -15.365 63.888 1.00 39.06 313 ASN A N 1
ATOM 2156 C CA . ASN A 1 313 ? -56.519 -16.436 64.470 1.00 39.06 313 ASN A CA 1
ATOM 2157 C C . ASN A 1 313 ? -56.875 -17.886 64.052 1.00 39.06 313 ASN A C 1
ATOM 2159 O O . ASN A 1 313 ? -56.574 -18.835 64.777 1.00 39.06 313 ASN A O 1
ATOM 2163 N N . VAL A 1 314 ? -57.460 -18.096 62.868 1.00 36.78 314 VAL A N 1
ATOM 2164 C CA . VAL A 1 314 ? -57.854 -19.443 62.410 1.00 36.78 314 VAL A CA 1
ATOM 2165 C C . VAL A 1 314 ? -56.744 -20.096 61.564 1.00 36.78 314 VAL A C 1
ATOM 2167 O O . VAL A 1 314 ? -56.295 -19.490 60.586 1.00 36.78 314 VAL A O 1
ATOM 2170 N N . PRO A 1 315 ? -56.309 -21.340 61.863 1.00 37.38 315 PRO A N 1
ATOM 2171 C CA . PRO A 1 315 ? -55.448 -22.116 60.974 1.00 37.38 315 PRO A CA 1
ATOM 2172 C C . PRO A 1 315 ? -56.161 -22.365 59.639 1.00 37.38 315 PRO A C 1
ATOM 2174 O O . PRO A 1 315 ? -57.172 -23.065 59.580 1.00 37.38 315 PRO A O 1
ATOM 2177 N N . LEU A 1 316 ? -55.640 -21.802 58.548 1.00 40.94 316 LEU A N 1
ATOM 2178 C CA . LEU A 1 316 ? -56.150 -22.062 57.202 1.00 40.94 316 LEU A CA 1
ATOM 2179 C C . LEU A 1 316 ? -55.739 -23.476 56.767 1.00 40.94 316 LEU A C 1
ATOM 2181 O O . LEU A 1 316 ? -54.700 -23.678 56.141 1.00 40.94 316 LEU A O 1
ATOM 2185 N N . VAL A 1 317 ? -56.568 -24.467 57.097 1.00 41.50 317 VAL A N 1
ATOM 2186 C CA . VAL A 1 317 ? -56.536 -25.778 56.439 1.00 41.50 317 VAL A CA 1
ATOM 2187 C C . VAL A 1 317 ? -57.098 -25.578 55.034 1.00 41.50 317 VAL A C 1
ATOM 2189 O O . VAL A 1 317 ? -58.310 -25.527 54.835 1.00 41.50 317 VAL A O 1
ATOM 2192 N N . VAL A 1 318 ? -56.219 -25.391 54.051 1.00 45.41 318 VAL A N 1
ATOM 2193 C CA . VAL A 1 318 ? -56.634 -25.217 52.655 1.00 45.41 318 VAL A CA 1
ATOM 2194 C C . VAL A 1 318 ? -56.818 -26.605 52.024 1.00 45.41 318 VAL A C 1
ATOM 2196 O O . VAL A 1 318 ? -55.870 -27.394 52.031 1.00 45.41 318 VAL A O 1
ATOM 2199 N N . PRO A 1 319 ? -58.003 -26.953 51.490 1.00 43.06 319 PRO A N 1
ATOM 2200 C CA . PRO A 1 319 ? -58.217 -28.253 50.864 1.00 43.06 319 PRO A CA 1
ATOM 2201 C C . PRO A 1 319 ? -57.393 -28.395 49.575 1.00 43.06 319 PRO A C 1
ATOM 2203 O O . PRO A 1 319 ? -57.213 -27.435 48.825 1.00 43.06 319 PRO A O 1
ATOM 2206 N N . LYS A 1 320 ? -56.931 -29.618 49.280 1.00 46.69 320 LYS A N 1
ATOM 2207 C CA . LYS A 1 320 ? -56.334 -29.959 47.980 1.00 46.69 320 LYS A CA 1
ATOM 2208 C C . LYS A 1 320 ? -57.408 -29.827 46.896 1.00 46.69 320 LYS A C 1
ATOM 2210 O O . LYS A 1 320 ? -58.268 -30.696 46.772 1.00 46.69 320 LYS A O 1
ATOM 2215 N N . CYS A 1 321 ? -57.370 -28.743 46.126 1.00 55.28 321 CYS A N 1
ATOM 2216 C CA . CYS A 1 321 ? -58.289 -28.550 45.009 1.00 55.28 321 CYS A CA 1
ATOM 2217 C C . CYS A 1 321 ? -57.931 -29.470 43.835 1.00 55.28 321 CYS A C 1
ATOM 2219 O O . CYS A 1 321 ? -56.757 -29.749 43.583 1.00 55.28 321 CYS A O 1
ATOM 2221 N N . GLY A 1 322 ? -58.951 -29.975 43.136 1.00 55.22 322 GLY A N 1
ATOM 2222 C CA . GLY A 1 322 ? -58.769 -30.863 41.989 1.00 55.22 322 GLY A CA 1
ATOM 2223 C C . GLY A 1 322 ? -58.110 -30.155 40.802 1.00 55.22 322 GLY A C 1
ATOM 2224 O O . GLY A 1 322 ? -58.034 -28.925 40.759 1.00 55.22 322 GLY A O 1
ATOM 2225 N N . ASN A 1 323 ? -57.650 -30.928 39.812 1.00 52.91 323 ASN A N 1
ATOM 2226 C CA . ASN A 1 323 ? -56.954 -30.400 38.635 1.00 52.91 323 ASN A CA 1
ATOM 2227 C C . ASN A 1 323 ? -57.716 -29.236 37.976 1.00 52.91 323 ASN A C 1
ATOM 2229 O O . ASN A 1 323 ? -58.814 -29.405 37.442 1.00 52.91 323 ASN A O 1
ATOM 2233 N N . GLY A 1 324 ? -57.092 -28.055 37.998 1.00 57.88 324 GLY A N 1
ATOM 2234 C CA . GLY A 1 324 ? -57.581 -26.847 37.337 1.00 57.88 324 GLY A CA 1
ATOM 2235 C C . GLY A 1 324 ? -58.594 -26.007 38.126 1.00 57.88 324 GLY A C 1
ATOM 2236 O O . GLY A 1 324 ? -59.055 -24.998 37.598 1.00 57.88 324 GLY A O 1
ATOM 2237 N N . GLN A 1 325 ? -58.918 -26.369 39.369 1.00 60.50 325 GLN A N 1
ATOM 2238 C CA . GLN A 1 325 ? -59.678 -25.515 40.291 1.00 60.50 325 GLN A CA 1
ATOM 2239 C C . GLN A 1 325 ? -58.758 -24.499 40.986 1.00 60.50 325 GLN A C 1
ATOM 2241 O O . GLN A 1 325 ? -57.598 -24.802 41.262 1.00 60.50 325 GLN A O 1
ATOM 2246 N N . ILE A 1 326 ? -59.284 -23.316 41.320 1.00 56.28 326 ILE A N 1
ATOM 2247 C CA . ILE A 1 326 ? -58.576 -22.326 42.152 1.00 56.28 326 ILE A CA 1
ATOM 2248 C C . ILE A 1 326 ? -59.123 -22.320 43.579 1.00 56.28 326 ILE A C 1
ATOM 2250 O O . ILE A 1 326 ? -60.316 -22.542 43.795 1.00 56.28 326 ILE A O 1
ATOM 2254 N N . CYS A 1 327 ? -58.273 -22.001 44.553 1.00 48.25 327 CYS A N 1
ATOM 2255 C CA . CYS A 1 327 ? -58.727 -21.675 45.900 1.00 48.25 327 CYS A CA 1
ATOM 2256 C C . CYS A 1 327 ? -59.233 -20.225 45.921 1.00 48.25 327 CYS A C 1
ATOM 2258 O O . CYS A 1 327 ? -58.477 -19.301 45.630 1.00 48.25 327 CYS A O 1
ATOM 2260 N N . LYS A 1 328 ? -60.512 -20.019 46.246 1.00 49.25 328 LYS A N 1
ATOM 2261 C CA . LYS A 1 328 ? -61.109 -18.692 46.443 1.00 49.25 328 LYS A CA 1
ATOM 2262 C C . LYS A 1 328 ? -61.773 -18.659 47.817 1.00 49.25 328 LYS A C 1
ATOM 2264 O O . LYS A 1 328 ? -62.697 -19.429 48.066 1.00 49.25 328 LYS A O 1
ATOM 2269 N N . ALA A 1 329 ? -61.293 -17.779 48.700 1.00 47.09 329 ALA A N 1
ATOM 2270 C CA . ALA A 1 329 ? -61.782 -17.633 50.078 1.00 47.09 329 ALA A CA 1
ATOM 2271 C C . ALA A 1 329 ? -61.813 -18.960 50.875 1.00 47.09 329 ALA A C 1
ATOM 2273 O O . ALA A 1 329 ? -62.807 -19.294 51.516 1.00 47.09 329 ALA A O 1
ATOM 2274 N N . GLY A 1 330 ? -60.743 -19.758 50.786 1.00 46.88 330 GLY A N 1
ATOM 2275 C CA . GLY A 1 330 ? -60.623 -21.022 51.526 1.00 46.88 330 GLY A CA 1
ATOM 2276 C C . GLY A 1 330 ? -61.457 -22.188 50.975 1.00 46.88 330 GLY A C 1
ATOM 2277 O O . GLY A 1 330 ? -61.489 -23.250 51.592 1.00 46.88 330 GLY A O 1
ATOM 2278 N N . LYS A 1 331 ? -62.115 -22.030 49.817 1.00 52.00 331 LYS A N 1
ATOM 2279 C CA . LYS A 1 331 ? -62.882 -23.088 49.137 1.00 52.00 331 LYS A CA 1
ATOM 2280 C C . LYS A 1 331 ? -62.387 -23.293 47.707 1.00 52.00 331 LYS A C 1
ATOM 2282 O O . LYS A 1 331 ? -62.007 -22.340 47.027 1.00 52.00 331 LYS A O 1
ATOM 2287 N N . CYS A 1 332 ? -62.432 -24.532 47.222 1.00 56.19 332 CYS A N 1
ATOM 2288 C CA . CYS A 1 332 ? -62.151 -24.825 45.818 1.00 56.19 332 CYS A CA 1
ATOM 2289 C C . CYS A 1 332 ? -63.299 -24.308 44.942 1.00 56.19 332 CYS A C 1
ATOM 2291 O O . CYS A 1 332 ? -64.444 -24.737 45.082 1.00 56.19 332 CYS A O 1
ATOM 2293 N N . SER A 1 333 ? -62.999 -23.370 44.047 1.00 63.25 333 SER A N 1
ATOM 2294 C CA . SER A 1 333 ? -63.952 -22.766 43.116 1.00 63.25 333 SER A CA 1
ATOM 2295 C C . SER A 1 333 ? -63.775 -23.344 41.713 1.00 63.25 333 SER A C 1
ATOM 2297 O O . SER A 1 333 ? -62.653 -23.540 41.247 1.00 63.25 333 SER A O 1
ATOM 2299 N N . SER A 1 334 ? -64.883 -23.527 40.983 1.00 58.78 334 SER A N 1
ATOM 2300 C CA . SER A 1 334 ? -64.886 -23.908 39.555 1.00 58.78 334 SER A CA 1
ATOM 2301 C C . SER A 1 334 ? -64.498 -22.758 38.606 1.00 58.78 334 SER A C 1
ATOM 2303 O O . SER A 1 334 ? -64.895 -22.726 37.439 1.00 58.78 334 SER A O 1
ATOM 2305 N N . SER A 1 335 ? -63.743 -21.793 39.122 1.00 64.12 335 SER A N 1
ATOM 2306 C CA . SER A 1 335 ? -63.102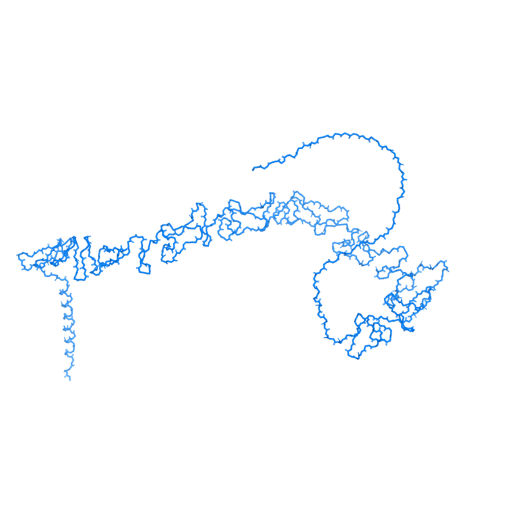 -20.734 38.357 1.00 64.12 335 SER A CA 1
ATOM 2307 C C . SER A 1 335 ? -61.738 -21.261 37.933 1.00 64.12 335 SER A C 1
ATOM 2309 O O . SER A 1 335 ? -60.916 -21.592 38.779 1.00 64.12 335 SER A O 1
ATOM 2311 N N . CYS A 1 336 ? -61.523 -21.416 36.635 1.00 64.62 336 CYS A N 1
ATOM 2312 C CA . CYS A 1 336 ? -60.267 -21.949 36.131 1.00 64.62 336 CYS A CA 1
ATOM 2313 C C . CYS A 1 336 ? -59.131 -20.933 36.306 1.00 64.62 336 CYS A C 1
ATOM 2315 O O . CYS A 1 336 ? -59.363 -19.728 36.182 1.00 64.62 336 CYS A O 1
ATOM 2317 N N . SER A 1 337 ? -57.908 -21.412 36.555 1.00 64.06 337 SER A N 1
ATOM 2318 C CA . SER A 1 337 ? -56.706 -20.567 36.575 1.00 64.06 337 SER A CA 1
ATOM 2319 C C . SER A 1 337 ? -56.568 -19.749 35.285 1.00 64.06 337 SER A C 1
ATOM 2321 O O . SER A 1 337 ? -57.070 -20.143 34.228 1.00 64.06 337 SER A O 1
ATOM 2323 N N . TYR A 1 338 ? -55.873 -18.610 35.358 1.00 52.47 338 TYR A N 1
ATOM 2324 C CA . TYR A 1 338 ? -55.721 -17.693 34.226 1.00 52.47 338 TYR A CA 1
ATOM 2325 C C . TYR A 1 338 ? -55.220 -18.416 32.962 1.00 52.47 338 TYR A C 1
ATOM 2327 O O . TYR A 1 338 ? -54.213 -19.120 32.988 1.00 52.47 338 TYR A O 1
ATOM 2335 N N . GLY A 1 339 ? -55.945 -18.252 31.851 1.00 63.31 339 GLY A N 1
ATOM 2336 C CA . GLY A 1 339 ? -55.639 -18.895 30.567 1.00 63.31 339 GLY A CA 1
ATOM 2337 C C . GLY A 1 339 ? -56.275 -20.274 30.337 1.00 63.31 339 GLY A C 1
ATOM 2338 O O . GLY A 1 339 ? -56.168 -20.799 29.228 1.00 63.31 339 GLY A O 1
ATOM 2339 N N . LEU A 1 340 ? -56.976 -20.846 31.322 1.00 71.25 340 LEU A N 1
ATOM 2340 C CA . LEU A 1 340 ? -57.736 -22.093 31.181 1.00 71.25 340 LEU A CA 1
ATOM 2341 C C . LEU A 1 340 ? -59.230 -21.810 30.955 1.00 71.25 340 LEU A C 1
ATOM 2343 O O . LEU A 1 340 ? -59.801 -20.893 31.545 1.00 71.25 340 LEU A O 1
ATOM 2347 N N . LYS A 1 341 ? -59.885 -22.618 30.113 1.00 80.00 341 LYS A N 1
ATOM 2348 C CA . LYS A 1 341 ? -61.329 -22.527 29.847 1.00 80.00 341 LYS A CA 1
ATOM 2349 C C . LYS A 1 341 ? -62.071 -23.624 30.605 1.00 80.00 341 LYS A C 1
ATOM 2351 O O . LYS A 1 341 ? -61.620 -24.768 30.642 1.00 80.00 341 LYS A O 1
ATOM 2356 N N . LYS A 1 342 ? -63.233 -23.286 31.168 1.00 82.12 342 LYS A N 1
ATOM 2357 C CA . LYS A 1 342 ? -64.124 -24.260 31.808 1.00 82.12 342 LYS A CA 1
ATOM 2358 C C . LYS A 1 342 ? -64.761 -25.162 30.748 1.00 82.12 342 LYS A C 1
ATOM 2360 O O . LYS A 1 342 ? -65.502 -24.679 29.894 1.00 82.12 342 LYS A O 1
ATOM 2365 N N . CYS A 1 343 ? -64.471 -26.457 30.823 1.00 79.75 343 CYS A N 1
ATOM 2366 C CA . CYS A 1 343 ? -64.972 -27.509 29.947 1.00 79.75 343 CYS A CA 1
ATOM 2367 C C . CYS A 1 343 ? -65.715 -28.548 30.803 1.00 79.75 343 CYS A C 1
ATOM 2369 O O . CYS A 1 343 ? -65.133 -29.511 31.309 1.00 79.75 343 CYS A O 1
ATOM 2371 N N . GLY A 1 344 ? -67.008 -28.293 31.035 1.00 76.12 344 GLY A N 1
ATOM 2372 C CA . GLY A 1 344 ? -67.823 -29.048 31.992 1.00 76.12 344 GLY A CA 1
ATOM 2373 C C . GLY A 1 344 ? -67.358 -28.824 33.436 1.00 76.12 344 GLY A C 1
ATOM 2374 O O . GLY A 1 344 ? -67.275 -27.681 33.894 1.00 76.12 344 GLY A O 1
ATOM 2375 N N . ASN A 1 345 ? -67.022 -29.915 34.132 1.00 70.75 345 ASN A N 1
ATOM 2376 C CA . ASN A 1 345 ? -66.488 -29.899 35.503 1.00 70.75 345 ASN A CA 1
ATOM 2377 C C . ASN A 1 345 ? -64.953 -29.826 35.565 1.00 70.75 345 ASN A C 1
ATOM 2379 O O . ASN A 1 345 ? -64.381 -29.867 36.651 1.00 70.75 345 ASN A O 1
ATOM 2383 N N . THR A 1 346 ? -64.286 -29.716 34.415 1.00 69.00 346 THR A N 1
ATOM 2384 C CA . THR A 1 346 ? -62.824 -29.655 34.319 1.00 69.00 346 THR A CA 1
ATOM 2385 C C . THR A 1 346 ? -62.377 -28.339 33.697 1.00 69.00 346 THR A C 1
ATOM 2387 O O . THR A 1 346 ? -63.127 -27.695 32.960 1.00 69.00 346 THR A O 1
ATOM 2390 N N . CYS A 1 347 ? -61.151 -27.925 33.990 1.00 76.69 347 CYS A N 1
ATOM 2391 C CA . CYS A 1 347 ? -60.529 -26.776 33.348 1.00 76.69 347 CYS A CA 1
ATOM 2392 C C . CYS A 1 347 ? -59.476 -27.270 32.365 1.00 76.69 347 CYS A C 1
ATOM 2394 O O . CYS A 1 347 ? -58.585 -28.027 32.742 1.00 76.69 347 CYS A O 1
ATOM 2396 N N . ALA A 1 348 ? -59.583 -26.835 31.112 1.00 79.00 348 ALA A N 1
ATOM 2397 C CA . ALA A 1 348 ? -58.710 -27.279 30.039 1.00 79.00 348 ALA A CA 1
ATOM 2398 C C . ALA A 1 348 ? -57.992 -26.099 29.388 1.00 79.00 348 ALA A C 1
ATOM 2400 O O . ALA A 1 348 ? -58.568 -25.026 29.165 1.00 79.00 348 ALA A O 1
ATOM 2401 N N . ASN A 1 349 ? -56.727 -26.309 29.031 1.00 82.44 349 ASN A N 1
ATOM 2402 C CA . ASN A 1 349 ? -56.006 -25.353 28.208 1.00 82.44 349 ASN A CA 1
ATOM 2403 C C . ASN A 1 349 ? -56.391 -25.579 26.747 1.00 82.44 349 ASN A C 1
ATOM 2405 O O . ASN A 1 349 ? -55.809 -26.420 26.070 1.00 82.44 349 ASN A O 1
ATOM 2409 N N . THR A 1 350 ? -57.335 -24.792 26.233 1.00 86.69 350 THR A N 1
ATOM 2410 C CA . THR A 1 350 ? -57.777 -24.933 24.833 1.00 86.69 350 THR A CA 1
ATOM 2411 C C . THR A 1 350 ? -56.681 -24.687 23.798 1.00 86.69 350 THR A C 1
ATOM 2413 O O . THR A 1 350 ? -56.900 -24.951 22.622 1.00 86.69 350 THR A O 1
ATOM 2416 N N . LYS A 1 351 ? -55.496 -24.208 24.196 1.00 84.31 351 LYS A N 1
ATOM 2417 C CA . LYS A 1 351 ? -54.358 -24.042 23.290 1.00 84.31 351 LYS A CA 1
ATOM 2418 C C . LYS A 1 351 ? -53.477 -25.283 23.173 1.00 84.31 351 LYS A C 1
ATOM 2420 O O . LYS A 1 351 ? -52.778 -25.396 22.169 1.00 84.31 351 LYS A O 1
ATOM 2425 N N . THR A 1 352 ? -53.481 -26.167 24.169 1.00 81.94 352 THR A N 1
ATOM 2426 C CA . THR A 1 352 ? -52.512 -27.275 24.268 1.00 81.94 352 THR A CA 1
ATOM 2427 C C . THR A 1 352 ? -53.118 -28.615 24.681 1.00 81.94 352 THR A C 1
ATOM 2429 O O . THR A 1 352 ? -52.451 -29.636 24.578 1.00 81.94 352 THR A O 1
ATOM 2432 N N . ASP A 1 353 ? -54.363 -28.650 25.154 1.00 84.69 353 ASP A N 1
ATOM 2433 C CA . ASP A 1 353 ? -55.040 -29.886 25.541 1.00 84.69 353 ASP A CA 1
ATOM 2434 C C . ASP A 1 353 ? -55.588 -30.608 24.303 1.00 84.69 353 ASP A C 1
ATOM 2436 O O . ASP A 1 353 ? -56.516 -30.139 23.640 1.00 84.69 353 ASP A O 1
ATOM 2440 N N . ASN A 1 354 ? -55.029 -31.785 24.016 1.00 86.81 354 ASN A N 1
ATOM 2441 C CA . ASN A 1 354 ? -55.427 -32.650 22.908 1.00 86.81 354 ASN A CA 1
ATOM 2442 C C . ASN A 1 354 ? -56.896 -33.097 22.944 1.00 86.81 354 ASN A C 1
ATOM 2444 O O . ASN A 1 354 ? -57.397 -33.515 21.906 1.00 86.81 354 ASN A O 1
ATOM 2448 N N . ASN A 1 355 ? -57.577 -33.038 24.089 1.00 89.81 355 ASN A N 1
ATOM 2449 C CA . ASN A 1 355 ? -58.992 -33.398 24.226 1.00 89.81 355 ASN A CA 1
ATOM 2450 C C . ASN A 1 355 ? -59.929 -32.176 24.201 1.00 89.81 355 ASN A C 1
ATOM 2452 O O . ASN A 1 355 ? -61.148 -32.339 24.159 1.00 89.81 355 ASN A O 1
ATOM 2456 N N . ASN A 1 356 ? -59.380 -30.959 24.225 1.00 90.00 356 ASN A N 1
ATOM 2457 C CA . ASN A 1 356 ? -60.131 -29.706 24.309 1.00 90.00 356 ASN A CA 1
ATOM 2458 C C . ASN A 1 356 ? -59.552 -28.622 23.377 1.00 90.00 356 ASN A C 1
ATOM 2460 O O . ASN A 1 356 ? -59.540 -27.439 23.722 1.00 90.00 356 ASN A O 1
ATOM 2464 N N . CYS A 1 357 ? -59.044 -29.010 22.207 1.00 89.38 357 CYS A N 1
ATOM 2465 C CA . CYS A 1 357 ? -58.254 -28.142 21.342 1.00 89.38 357 CYS A CA 1
ATOM 2466 C C . CYS A 1 357 ? -59.102 -27.102 20.596 1.00 89.38 357 CYS A C 1
ATOM 2468 O O . CYS A 1 357 ? -60.037 -27.434 19.870 1.00 89.38 357 CYS A O 1
ATOM 2470 N N . GLY A 1 358 ? -58.795 -25.819 20.785 1.00 87.50 358 GLY A N 1
ATOM 2471 C CA . GLY A 1 358 ? -59.534 -24.670 20.249 1.00 87.50 358 GLY A CA 1
ATOM 2472 C C . GLY A 1 358 ? -60.858 -24.401 20.973 1.00 87.50 358 GLY A C 1
ATOM 2473 O O . GLY A 1 358 ? -61.209 -23.251 21.241 1.00 87.50 358 GLY A O 1
ATOM 2474 N N . LYS A 1 359 ? -61.579 -25.456 21.361 1.00 90.19 359 LYS A N 1
ATOM 2475 C CA . LYS A 1 359 ? -62.792 -25.400 22.184 1.00 90.19 359 LYS A CA 1
ATOM 2476 C C . LYS A 1 359 ? -62.964 -26.692 22.991 1.00 90.19 359 LYS A C 1
ATOM 2478 O O . LYS A 1 359 ? -62.451 -27.747 22.627 1.00 90.19 359 LYS A O 1
ATOM 2483 N N . CYS A 1 360 ? -63.737 -26.605 24.071 1.00 89.12 360 CYS A N 1
ATOM 2484 C CA . CYS A 1 360 ? -64.054 -27.744 24.931 1.00 89.12 360 CYS A CA 1
ATOM 2485 C C . CYS A 1 360 ? -64.620 -28.934 24.141 1.00 89.12 360 CYS A C 1
ATOM 2487 O O . CYS A 1 360 ? -65.425 -28.742 23.229 1.00 89.12 360 CYS A O 1
ATOM 2489 N N . GLY A 1 361 ? -64.185 -30.146 24.492 1.00 87.44 361 GLY A N 1
ATOM 2490 C CA . GLY A 1 361 ? -64.620 -31.401 23.871 1.00 87.44 361 GLY A CA 1
ATOM 2491 C C . GLY A 1 361 ? -64.076 -31.663 22.463 1.00 87.44 361 GLY A C 1
ATOM 2492 O O . GLY A 1 361 ? -64.420 -32.676 21.860 1.00 87.44 361 GLY A O 1
ATOM 2493 N N . THR A 1 362 ? -63.240 -30.779 21.907 1.00 91.88 362 THR A N 1
ATOM 2494 C CA . THR A 1 362 ? -62.622 -31.009 20.593 1.00 91.88 362 THR A CA 1
ATOM 2495 C C . THR A 1 362 ? -61.345 -31.821 20.747 1.00 91.88 362 THR A C 1
ATOM 2497 O O . THR A 1 362 ? -60.301 -31.298 21.136 1.00 91.88 362 THR A O 1
ATOM 2500 N N . LYS A 1 363 ? -61.439 -33.114 20.432 1.00 92.75 363 LYS A N 1
ATOM 2501 C CA . LYS A 1 363 ? -60.326 -34.057 20.519 1.00 92.75 363 LYS A CA 1
ATOM 2502 C C . LYS A 1 363 ? -59.555 -34.135 19.200 1.00 92.75 363 LYS A C 1
ATOM 2504 O O . LYS A 1 363 ? -60.145 -34.396 18.154 1.00 92.75 363 LYS A O 1
ATOM 2509 N N . CYS A 1 364 ? -58.241 -33.938 19.255 1.00 88.12 364 CYS A N 1
ATOM 2510 C CA . CYS A 1 364 ? -57.349 -34.156 18.118 1.00 88.12 364 CYS A CA 1
ATOM 2511 C C . CYS A 1 364 ? -57.246 -35.650 17.782 1.00 88.12 364 CYS A C 1
ATOM 2513 O O . CYS A 1 364 ? -57.351 -36.506 18.667 1.00 88.12 364 CYS A O 1
ATOM 2515 N N . LYS A 1 365 ? -57.030 -35.976 16.501 1.00 91.88 365 LYS A N 1
ATOM 2516 C CA . LYS A 1 365 ? -56.879 -37.371 16.054 1.00 91.88 365 LYS A CA 1
ATOM 2517 C C . LYS A 1 365 ? -55.622 -38.005 16.666 1.00 91.88 365 LYS A C 1
ATOM 2519 O O . LYS A 1 365 ? -54.723 -37.310 17.131 1.00 91.88 365 LYS A O 1
ATOM 2524 N N . SER A 1 366 ? -55.529 -39.338 16.656 1.00 82.56 366 SER A N 1
ATOM 2525 C CA . SER A 1 366 ? -54.444 -40.083 17.331 1.00 82.56 366 SER A CA 1
ATOM 2526 C C . SER A 1 366 ? -53.020 -39.681 16.880 1.00 82.56 366 SER A C 1
ATOM 2528 O O . SER A 1 366 ? -52.054 -39.760 17.648 1.00 82.56 366 SER A O 1
ATOM 2530 N N . ASN A 1 367 ? -52.887 -39.193 15.643 1.00 83.25 367 ASN A N 1
ATOM 2531 C CA . ASN A 1 367 ? -51.645 -38.702 15.038 1.00 83.25 367 ASN A CA 1
ATOM 2532 C C . ASN A 1 367 ? -51.438 -37.173 15.141 1.00 83.25 367 ASN A C 1
ATOM 2534 O O . ASN A 1 367 ? -50.487 -36.643 14.566 1.00 83.25 367 ASN A O 1
ATOM 2538 N N . GLU A 1 368 ? -52.273 -36.462 15.900 1.00 89.75 368 GLU A N 1
ATOM 2539 C CA . GLU A 1 368 ? -52.235 -35.004 16.046 1.00 89.75 368 GLU A CA 1
ATOM 2540 C C . GLU A 1 368 ? -51.917 -34.559 17.487 1.00 89.75 368 GLU A C 1
ATOM 2542 O O . GLU A 1 368 ? -52.069 -35.308 18.457 1.00 89.75 368 GLU A O 1
ATOM 2547 N N . ILE A 1 369 ? -51.449 -33.319 17.628 1.00 85.06 369 ILE A N 1
ATOM 2548 C CA . ILE A 1 369 ? -51.273 -32.598 18.894 1.00 85.06 369 ILE A CA 1
ATOM 2549 C C . ILE A 1 369 ? -51.998 -31.261 18.848 1.00 85.06 369 ILE A C 1
ATOM 2551 O O . ILE A 1 369 ? -52.100 -30.645 17.789 1.00 85.06 369 ILE A O 1
ATOM 2555 N N . CYS A 1 370 ? -52.483 -30.795 19.994 1.00 82.50 370 CYS A N 1
ATOM 2556 C CA . CYS A 1 370 ? -53.030 -29.456 20.096 1.00 82.50 370 CYS A CA 1
ATOM 2557 C C . CYS A 1 370 ? -51.897 -28.439 20.241 1.00 82.50 370 CYS A C 1
ATOM 2559 O O . CYS A 1 370 ? -51.174 -28.439 21.237 1.00 82.50 370 CYS A O 1
ATOM 2561 N N . GLN A 1 371 ? -51.750 -27.558 19.255 1.00 87.25 371 GLN A N 1
ATOM 2562 C CA . GLN A 1 371 ? -50.773 -26.478 19.284 1.00 87.25 371 GLN A CA 1
ATOM 2563 C C . GLN A 1 371 ? -51.463 -25.158 18.951 1.00 87.25 371 GLN A C 1
ATOM 2565 O O . GLN A 1 371 ? -52.078 -25.001 17.897 1.00 87.25 371 GLN A O 1
ATOM 2570 N N . SER A 1 372 ? -51.387 -24.203 19.878 1.00 84.69 372 SER A N 1
ATOM 2571 C CA . SER A 1 372 ? -52.043 -22.893 19.765 1.00 84.69 372 SER A CA 1
ATOM 2572 C C . SER A 1 372 ? -53.545 -22.978 19.444 1.00 84.69 372 SER A C 1
ATOM 2574 O O . SER A 1 372 ? -54.101 -22.096 18.794 1.00 84.69 372 SER A O 1
ATOM 2576 N N . GLY A 1 373 ? -54.208 -24.039 19.911 1.00 84.69 373 GLY A N 1
ATOM 2577 C CA . GLY A 1 373 ? -55.646 -24.257 19.739 1.00 84.69 373 GLY A CA 1
ATOM 2578 C C . GLY A 1 373 ? -56.052 -24.851 18.395 1.00 84.69 373 GLY A C 1
ATOM 2579 O O . GLY A 1 373 ? -57.227 -24.796 18.040 1.00 84.69 373 GLY A O 1
ATOM 2580 N N . LYS A 1 374 ? -55.099 -25.430 17.656 1.00 89.00 374 LYS A N 1
ATOM 2581 C CA . LYS A 1 374 ? -55.346 -26.198 16.433 1.00 89.00 374 LYS A CA 1
ATOM 2582 C C . LYS A 1 374 ? -54.730 -27.589 16.550 1.00 89.00 374 LYS A C 1
ATOM 2584 O O . LYS A 1 374 ? -53.645 -27.740 17.106 1.00 89.00 374 LYS A O 1
ATOM 2589 N N . CYS A 1 375 ? -55.420 -28.595 16.022 1.00 89.19 375 CYS A N 1
ATOM 2590 C CA . CYS A 1 375 ? -54.867 -29.938 15.908 1.00 89.19 375 CYS A CA 1
ATOM 2591 C C . CYS A 1 375 ? -53.874 -29.976 14.742 1.00 89.19 375 CYS A C 1
ATOM 2593 O O . CYS A 1 375 ? -54.245 -29.751 13.591 1.00 89.19 375 CYS A O 1
ATOM 2595 N N . CYS A 1 376 ? -52.608 -30.221 15.058 1.00 83.88 376 CYS A N 1
ATOM 2596 C CA . CYS A 1 376 ? -51.490 -30.252 14.124 1.00 83.88 376 CYS A CA 1
ATOM 2597 C C . CYS A 1 376 ? -50.899 -31.663 14.067 1.00 83.88 376 CYS A C 1
ATOM 2599 O O . CYS A 1 376 ? -50.818 -32.347 15.085 1.00 83.88 376 CYS A O 1
ATOM 2601 N N . GLN A 1 377 ? -50.442 -32.100 12.895 1.00 84.06 377 GLN A N 1
ATOM 2602 C CA . GLN A 1 377 ? -49.792 -33.403 12.725 1.00 84.06 377 GLN A CA 1
ATOM 2603 C C . GLN A 1 377 ? -48.468 -33.463 13.508 1.00 84.06 377 GLN A C 1
ATOM 2605 O O . GLN A 1 377 ? -47.660 -32.531 13.448 1.00 84.06 377 GLN A O 1
ATOM 2610 N N . LYS A 1 378 ? -48.220 -34.563 14.230 1.00 69.56 378 LYS A N 1
ATOM 2611 C CA . LYS A 1 378 ? -46.947 -34.789 14.937 1.00 69.56 378 LYS A CA 1
ATOM 2612 C C . LYS A 1 378 ? -45.792 -34.820 13.921 1.00 69.56 378 LYS A C 1
ATOM 2614 O O . LYS A 1 378 ? -45.719 -35.736 13.112 1.00 69.56 378 LYS A O 1
ATOM 2619 N N . GLY A 1 379 ? -44.883 -33.839 13.966 1.00 61.09 379 GLY A N 1
ATOM 2620 C CA . GLY A 1 379 ? -43.584 -33.928 13.278 1.00 61.09 379 GLY A CA 1
ATOM 2621 C C . GLY A 1 379 ? -43.348 -33.072 12.026 1.00 61.09 379 GLY A C 1
ATOM 2622 O O . GLY A 1 379 ? -42.326 -33.270 11.378 1.00 61.09 379 GLY A O 1
ATOM 2623 N N . LYS A 1 380 ? -44.190 -32.083 11.689 1.00 49.34 380 LYS A N 1
ATOM 2624 C CA . LYS A 1 380 ? -43.807 -31.047 10.703 1.00 49.34 380 LYS A CA 1
ATOM 2625 C C . LYS A 1 380 ? -43.683 -29.680 11.375 1.00 49.34 380 LYS A C 1
ATOM 2627 O O . LYS A 1 380 ? -44.676 -29.110 11.814 1.00 49.34 380 LYS A O 1
ATOM 2632 N N . LYS A 1 381 ? -42.451 -29.160 11.456 1.00 40.69 381 LYS A N 1
ATOM 2633 C CA . LYS A 1 381 ? -42.185 -27.747 11.767 1.00 40.69 381 LYS A CA 1
ATOM 2634 C C . LYS A 1 381 ? -42.905 -26.901 10.714 1.00 40.69 381 LYS A C 1
ATOM 2636 O O . LYS A 1 381 ? -42.651 -27.072 9.527 1.00 40.69 381 LYS A O 1
ATOM 2641 N N . SER A 1 382 ? -43.802 -26.017 11.134 1.00 43.81 382 SER A N 1
ATOM 2642 C CA . SER A 1 382 ? -44.344 -24.982 10.258 1.00 43.81 382 SER A CA 1
ATOM 2643 C C . SER A 1 382 ? -43.224 -23.997 9.910 1.00 43.81 382 SER A C 1
ATOM 2645 O O . SER A 1 382 ? -42.686 -23.348 10.809 1.00 43.81 382 SER A O 1
ATOM 2647 N N . GLU A 1 383 ? -42.859 -23.904 8.631 1.00 39.28 383 GLU A N 1
ATOM 2648 C CA . GLU A 1 383 ? -42.034 -22.811 8.106 1.00 39.28 383 GLU A CA 1
ATOM 2649 C C . GLU A 1 383 ? -42.727 -21.453 8.326 1.00 39.28 383 GLU A C 1
ATOM 2651 O O . GLU A 1 383 ? -43.961 -21.375 8.287 1.00 39.28 383 GLU A O 1
ATOM 2656 N N . PRO A 1 384 ? -41.967 -20.368 8.557 1.00 38.84 384 PRO A N 1
ATOM 2657 C CA . PRO A 1 384 ? -42.534 -19.036 8.713 1.00 38.84 384 PRO A CA 1
ATOM 2658 C C . PRO A 1 384 ? -43.097 -18.537 7.376 1.00 38.84 384 PRO A C 1
ATOM 2660 O O . PRO A 1 384 ? -42.388 -18.436 6.375 1.00 38.84 384 PRO A O 1
ATOM 2663 N N . SER A 1 385 ? -44.387 -18.202 7.363 1.00 39.00 385 SER A N 1
ATOM 2664 C CA . SER A 1 385 ? -45.038 -17.574 6.216 1.00 39.00 385 SER A CA 1
ATOM 2665 C C . SER A 1 385 ? -44.403 -16.213 5.919 1.00 39.00 385 SER A C 1
ATOM 2667 O O . SER A 1 385 ? -44.346 -15.335 6.781 1.00 39.00 385 SER A O 1
ATOM 2669 N N . LYS A 1 386 ? -43.944 -16.038 4.675 1.00 39.25 386 LYS A N 1
ATOM 2670 C CA . LYS A 1 386 ? -43.558 -14.749 4.095 1.00 39.25 386 LYS A CA 1
ATOM 2671 C C . LYS A 1 386 ? -44.766 -13.808 4.138 1.00 39.25 386 LYS A C 1
ATOM 2673 O O . LYS A 1 386 ? -45.715 -14.019 3.389 1.00 39.25 386 LYS A O 1
ATOM 2678 N N . HIS A 1 387 ? -44.718 -12.767 4.966 1.00 37.94 387 HIS A N 1
ATOM 2679 C CA . HIS A 1 387 ? -45.570 -11.592 4.792 1.00 37.94 387 HIS A CA 1
ATOM 2680 C C . HIS A 1 387 ? -44.709 -10.407 4.360 1.00 37.94 387 HIS A C 1
ATOM 2682 O O . HIS A 1 387 ? -43.774 -9.996 5.046 1.00 37.94 387 HIS A O 1
ATOM 2688 N N . SER A 1 388 ? -45.038 -9.910 3.172 1.00 34.44 388 SER A N 1
ATOM 2689 C CA . SER A 1 388 ? -44.645 -8.629 2.602 1.00 34.44 388 SER A CA 1
ATOM 2690 C C . SER A 1 388 ? -44.756 -7.503 3.629 1.00 34.44 388 SER A C 1
ATOM 2692 O O . SER A 1 388 ? -45.806 -7.321 4.245 1.00 34.44 388 SER A O 1
ATOM 2694 N N . GLY A 1 389 ? -43.677 -6.737 3.790 1.00 36.06 389 GLY A N 1
ATOM 2695 C CA . GLY A 1 389 ? -43.661 -5.554 4.635 1.00 36.06 389 GLY A CA 1
ATOM 2696 C C . GLY A 1 389 ? -44.548 -4.451 4.067 1.00 36.06 389 GLY A C 1
ATOM 2697 O O . GLY A 1 389 ? -44.241 -3.887 3.022 1.00 36.06 389 GLY A O 1
ATOM 2698 N N . GLN A 1 390 ? -45.603 -4.110 4.801 1.00 31.61 390 GLN A N 1
ATOM 2699 C CA . GLN A 1 390 ? -46.144 -2.759 4.854 1.00 31.61 390 GLN A CA 1
ATOM 2700 C C . GLN A 1 390 ? -46.409 -2.416 6.321 1.00 31.61 390 GLN A C 1
ATOM 2702 O O . GLN A 1 390 ? -47.056 -3.151 7.061 1.00 31.61 390 GLN A O 1
ATOM 2707 N N . SER A 1 391 ? -45.797 -1.320 6.749 1.00 32.22 391 SER A N 1
ATOM 2708 C CA . SER A 1 391 ? -45.863 -0.753 8.087 1.00 32.22 391 SER A CA 1
ATOM 2709 C C . SER A 1 391 ? -47.205 -0.058 8.318 1.00 32.22 391 SER A C 1
ATOM 2711 O O . SER A 1 391 ? -47.456 0.980 7.705 1.00 32.22 391 SER A O 1
ATOM 2713 N N . GLU A 1 392 ? -48.010 -0.549 9.260 1.00 32.66 392 GLU A N 1
ATOM 2714 C CA . GLU A 1 392 ? -49.119 0.219 9.833 1.00 32.66 392 GLU A CA 1
ATOM 2715 C C . GLU A 1 392 ? -48.771 0.694 11.248 1.00 32.66 392 GLU A C 1
ATOM 2717 O O . GLU A 1 392 ? -48.458 -0.078 12.153 1.00 32.66 392 GLU A O 1
ATOM 2722 N N . LYS A 1 393 ? -48.802 2.019 11.411 1.00 33.53 393 LYS A N 1
ATOM 2723 C CA . LYS A 1 393 ? -48.706 2.734 12.684 1.00 33.53 393 LYS A CA 1
ATOM 2724 C C . LYS A 1 393 ? -50.007 2.542 13.465 1.00 33.53 393 LYS A C 1
ATOM 2726 O O . LYS A 1 393 ? -51.061 2.955 12.988 1.00 33.53 393 LYS A O 1
ATOM 2731 N N . SER A 1 394 ? -49.933 2.063 14.704 1.00 32.09 394 SER A N 1
ATOM 2732 C CA . SER A 1 394 ? -51.061 2.093 15.646 1.00 32.09 394 SER A CA 1
ATOM 2733 C C . SER A 1 394 ? -50.793 3.037 16.827 1.00 32.09 394 SER A C 1
ATOM 2735 O O . SER A 1 394 ? -49.807 2.906 17.550 1.00 32.09 394 SER A O 1
ATOM 2737 N N . LYS A 1 395 ? -51.709 4.006 16.968 1.00 30.83 395 LYS A N 1
ATOM 2738 C CA . LYS A 1 395 ? -51.869 5.044 18.007 1.00 30.83 395 LYS A CA 1
ATOM 2739 C C . LYS A 1 395 ? -51.875 4.502 19.454 1.00 30.83 395 LYS A C 1
ATOM 2741 O O . LYS A 1 395 ? -52.403 3.415 19.677 1.00 30.83 395 LYS A O 1
ATOM 2746 N N . PRO A 1 396 ? -51.450 5.308 20.450 1.00 31.75 396 PRO A N 1
ATOM 2747 C CA . PRO A 1 396 ? -51.670 5.034 21.870 1.00 31.75 396 PRO A CA 1
ATOM 2748 C C . PRO A 1 396 ? -53.055 5.503 22.362 1.00 31.75 396 PRO A C 1
ATOM 2750 O O . PRO A 1 396 ? -53.602 6.504 21.892 1.00 31.75 396 PRO A O 1
ATOM 2753 N N . SER A 1 397 ? -53.603 4.759 23.328 1.00 29.89 397 SER A N 1
ATOM 2754 C CA . SER A 1 397 ? -54.898 4.993 23.980 1.00 29.89 397 SER A CA 1
ATOM 2755 C C . SER A 1 397 ? -54.799 6.017 25.121 1.00 29.89 397 SER A C 1
ATOM 2757 O O . SER A 1 397 ? -53.790 6.092 25.819 1.00 29.89 397 SER A O 1
ATOM 2759 N N . LYS A 1 398 ? -55.868 6.803 25.297 1.00 31.02 398 LYS A N 1
ATOM 2760 C CA . LYS A 1 398 ? -56.047 7.835 26.328 1.00 31.02 398 LYS A CA 1
ATOM 2761 C C . LYS A 1 398 ? -56.464 7.204 27.661 1.00 31.02 398 LYS A C 1
ATOM 2763 O O . LYS A 1 398 ? -57.384 6.397 27.671 1.00 31.02 398 LYS A O 1
ATOM 2768 N N . HIS A 1 399 ? -55.916 7.689 28.774 1.00 30.62 399 HIS A N 1
ATOM 2769 C CA . HIS A 1 399 ? -56.681 7.855 30.012 1.00 30.62 399 HIS A CA 1
ATOM 2770 C C . HIS A 1 399 ? -56.241 9.121 30.760 1.00 30.62 399 HIS A C 1
ATOM 2772 O O . HIS A 1 399 ? -55.120 9.602 30.635 1.00 30.62 399 HIS A O 1
ATOM 2778 N N . SER A 1 400 ? -57.228 9.687 31.439 1.00 30.92 400 SER A N 1
ATOM 2779 C CA . SER A 1 400 ? -57.403 11.034 31.969 1.00 30.92 400 SER A CA 1
ATOM 2780 C C . SER A 1 400 ? -56.626 11.354 33.249 1.00 30.92 400 SER A C 1
ATOM 2782 O O . SER A 1 400 ? -56.605 10.544 34.171 1.00 30.92 400 SER A O 1
ATOM 2784 N N . GLY A 1 401 ? -56.151 12.597 33.363 1.00 28.83 401 GLY A N 1
ATOM 2785 C CA . GLY A 1 401 ? -55.789 13.245 34.627 1.00 28.83 401 GLY A CA 1
ATOM 2786 C C . GLY A 1 401 ? -55.970 14.758 34.494 1.00 28.83 401 GLY A C 1
ATOM 2787 O O . GLY A 1 401 ? -55.240 15.402 33.747 1.00 28.83 401 GLY A O 1
ATOM 2788 N N . GLN A 1 402 ? -57.005 15.296 35.140 1.00 31.30 402 GLN A N 1
ATOM 2789 C CA . GLN A 1 402 ? -57.404 16.705 35.114 1.00 31.30 402 GLN A CA 1
ATOM 2790 C C . GLN A 1 402 ? -56.447 17.600 35.919 1.00 31.30 402 GLN A C 1
ATOM 2792 O O . GLN A 1 402 ? -55.953 17.215 36.975 1.00 31.30 402 GLN A O 1
ATOM 2797 N N . SER A 1 403 ? -56.237 18.821 35.417 1.00 26.69 403 SER A N 1
ATOM 2798 C CA . SER A 1 403 ? -55.572 19.935 36.102 1.00 26.69 403 SER A CA 1
ATOM 2799 C C . SER A 1 403 ? -56.424 20.531 37.224 1.00 26.69 403 SER A C 1
ATOM 2801 O O . SER A 1 403 ? -57.610 20.781 37.024 1.00 26.69 403 SER A O 1
ATOM 2803 N N . TYR A 1 404 ? -55.769 20.944 38.312 1.00 28.03 404 TYR A N 1
ATOM 2804 C CA . TYR A 1 404 ? -56.206 22.075 39.134 1.00 28.03 404 TYR A CA 1
ATOM 2805 C C . TYR A 1 404 ? -55.153 23.193 39.079 1.00 28.03 404 TYR A C 1
ATOM 2807 O O . TYR A 1 404 ? -53.955 22.948 39.201 1.00 28.03 404 TYR A O 1
ATOM 2815 N N . LYS A 1 405 ? -55.627 24.420 38.822 1.00 32.31 405 LYS A N 1
ATOM 2816 C CA . LYS A 1 405 ? -54.879 25.690 38.789 1.00 32.31 405 LYS A CA 1
ATOM 2817 C C . LYS A 1 405 ? -54.784 26.315 40.192 1.00 32.31 405 LYS A C 1
ATOM 2819 O O . LYS A 1 405 ? -55.742 26.220 40.949 1.00 32.31 405 LYS A O 1
ATOM 2824 N N . GLY A 1 406 ? -53.728 27.103 40.433 1.00 27.17 406 GLY A N 1
ATOM 2825 C CA . GLY A 1 406 ? -53.658 28.160 41.468 1.00 27.17 406 GLY A CA 1
ATOM 2826 C C . GLY A 1 406 ? -52.224 28.405 41.965 1.00 27.17 406 GLY A C 1
ATOM 2827 O O . GLY A 1 406 ? -51.694 27.570 42.678 1.00 27.17 406 GLY A O 1
ATOM 2828 N N . LYS A 1 407 ? -51.485 29.373 41.391 1.00 30.47 407 LYS A N 1
ATOM 2829 C CA . LYS A 1 407 ? -51.121 30.706 41.952 1.00 30.47 407 LYS A CA 1
ATOM 2830 C C . LYS A 1 407 ? -50.402 30.674 43.318 1.00 30.47 407 LYS A C 1
ATOM 2832 O O . LYS A 1 407 ? -51.034 30.322 44.297 1.00 30.47 407 LYS A O 1
ATOM 2837 N N . TYR A 1 408 ? -49.150 31.147 43.385 1.00 26.31 408 TYR A N 1
ATOM 2838 C CA . TYR A 1 408 ? -48.714 32.384 44.073 1.00 26.31 408 TYR A CA 1
ATOM 2839 C C . TYR A 1 408 ? -47.189 32.598 43.928 1.00 26.31 408 TYR A C 1
ATOM 2841 O O . TYR A 1 408 ? -46.438 31.680 43.616 1.00 26.31 408 TYR A O 1
ATOM 2849 N N . SER A 1 409 ? -46.799 33.863 44.059 1.00 30.72 409 SER A N 1
ATOM 2850 C CA . SER A 1 409 ? -45.592 34.551 43.585 1.00 30.72 409 SER A CA 1
ATOM 2851 C C . SER A 1 409 ? -44.391 34.536 44.548 1.00 30.72 409 SER A C 1
ATOM 2853 O O . SER A 1 409 ? -44.595 34.410 45.750 1.00 30.72 409 SER A O 1
ATOM 2855 N N . ASN A 1 410 ? -43.183 34.785 44.012 1.00 28.38 410 ASN A N 1
ATOM 2856 C CA . ASN A 1 410 ? -42.093 35.685 44.488 1.00 28.38 410 ASN A CA 1
ATOM 2857 C C . ASN A 1 410 ? -40.745 35.156 43.948 1.00 28.38 410 ASN A C 1
ATOM 2859 O O . ASN A 1 410 ? -40.422 34.002 44.191 1.00 28.38 410 ASN A O 1
ATOM 2863 N N . LYS A 1 411 ? -40.037 35.810 43.015 1.00 28.66 411 LYS A N 1
ATOM 2864 C CA . LYS A 1 411 ? -39.380 37.140 42.970 1.00 28.66 411 LYS A CA 1
ATOM 2865 C C . LYS A 1 411 ? -37.997 37.143 43.650 1.00 28.66 411 LYS A C 1
ATOM 2867 O O . LYS A 1 411 ? -37.881 36.661 44.770 1.00 28.66 411 LYS A O 1
ATOM 2872 N N . TYR A 1 412 ? -37.054 37.791 42.946 1.00 27.23 412 TYR A N 1
ATOM 2873 C CA . TYR A 1 412 ? -35.674 38.183 43.295 1.00 27.23 412 TYR A CA 1
ATOM 2874 C C . TYR A 1 412 ? -34.603 37.098 43.064 1.00 27.23 412 TYR A C 1
ATOM 2876 O O . TYR A 1 412 ? -34.784 35.967 43.492 1.00 27.23 412 TYR A O 1
ATOM 2884 N N . ASP A 1 413 ? -33.447 37.348 42.448 1.00 30.27 413 ASP A N 1
ATOM 2885 C CA . ASP A 1 413 ? -32.921 38.439 41.610 1.00 30.27 413 ASP A CA 1
ATOM 2886 C C . ASP A 1 413 ? -31.516 37.996 41.118 1.00 30.27 413 ASP A C 1
ATOM 2888 O O . ASP A 1 413 ? -31.026 36.948 41.543 1.00 30.27 413 ASP A O 1
ATOM 2892 N N . TYR A 1 414 ? -30.859 38.852 40.328 1.00 28.17 414 TYR A N 1
ATOM 2893 C CA . TYR A 1 414 ? -29.413 38.901 40.020 1.00 28.17 414 TYR A CA 1
ATOM 2894 C C . TYR A 1 414 ? -28.851 38.184 38.768 1.00 28.17 414 TYR A C 1
ATOM 2896 O O . TYR A 1 414 ? -28.351 37.063 38.804 1.00 28.17 414 TYR A O 1
ATOM 2904 N N . ASP A 1 415 ? -28.938 38.948 37.673 1.00 32.34 415 ASP A N 1
ATOM 2905 C CA . ASP A 1 415 ? -27.865 39.480 36.810 1.00 32.34 415 ASP A CA 1
ATOM 2906 C C . ASP A 1 415 ? -26.891 38.629 35.973 1.00 32.34 415 ASP A C 1
ATOM 2908 O O . ASP A 1 415 ? -26.215 37.710 36.424 1.00 32.34 415 ASP A O 1
ATOM 2912 N N . ASP A 1 416 ? -26.737 39.201 34.766 1.00 36.12 416 ASP A N 1
ATOM 2913 C CA . ASP A 1 416 ? -25.546 39.346 33.922 1.00 36.12 416 ASP A CA 1
ATOM 2914 C C . ASP A 1 416 ? -24.962 38.113 33.225 1.00 36.12 416 ASP A C 1
ATOM 2916 O O . ASP A 1 416 ? -24.824 37.031 33.771 1.00 36.12 416 ASP A O 1
ATOM 2920 N N . LYS A 1 417 ? -24.440 38.200 32.003 1.00 31.95 417 LYS A N 1
ATOM 2921 C CA . LYS A 1 417 ? -24.559 39.071 30.816 1.00 31.95 417 LYS A CA 1
ATOM 2922 C C . LYS A 1 417 ? -23.504 38.489 29.859 1.00 31.95 417 LYS A C 1
ATOM 2924 O O . LYS A 1 417 ? -22.454 38.041 30.305 1.00 31.95 417 LYS A O 1
ATOM 2929 N N . HIS A 1 418 ? -23.747 38.613 28.553 1.00 36.81 418 HIS A N 1
ATOM 2930 C CA . HIS A 1 418 ? -22.802 38.355 27.449 1.00 36.81 418 HIS A CA 1
ATOM 2931 C C . HIS A 1 418 ? -22.420 36.870 27.222 1.00 36.81 418 HIS A C 1
ATOM 2933 O O . HIS A 1 418 ? -22.237 36.098 28.141 1.00 36.81 418 HIS A O 1
ATOM 2939 N N . ASN A 1 419 ? -22.304 36.352 25.999 1.00 36.78 419 ASN A N 1
ATOM 2940 C CA . ASN A 1 419 ? -21.827 36.991 24.783 1.00 36.78 419 ASN A CA 1
ATOM 2941 C C . ASN A 1 419 ? -22.419 36.297 23.538 1.00 36.78 419 ASN A C 1
ATOM 2943 O O . ASN A 1 419 ? -22.353 35.078 23.390 1.00 36.78 419 ASN A O 1
ATOM 2947 N N . LYS A 1 420 ? -22.992 37.098 22.636 1.00 36.25 420 LYS A N 1
ATOM 2948 C CA . LYS A 1 420 ? -23.359 36.706 21.274 1.00 36.25 420 LYS A CA 1
ATOM 2949 C C . LYS A 1 420 ? -22.099 36.815 20.423 1.00 36.25 420 LYS A C 1
ATOM 2951 O O . LYS A 1 420 ? -21.541 37.900 20.375 1.00 36.25 420 LYS A O 1
ATOM 2956 N N . ASN A 1 421 ? -21.714 35.758 19.712 1.00 35.28 421 ASN A N 1
ATOM 2957 C CA . ASN A 1 421 ? -21.172 35.861 18.352 1.00 35.28 421 ASN A CA 1
ATOM 2958 C C . ASN A 1 421 ? -20.916 34.466 17.781 1.00 35.28 421 ASN A C 1
ATOM 2960 O O . ASN A 1 421 ? -19.948 33.806 18.139 1.00 35.28 421 ASN A O 1
ATOM 2964 N N . ASN A 1 422 ? -21.765 34.043 16.846 1.00 33.31 422 ASN A N 1
ATOM 2965 C CA . ASN A 1 422 ? -21.396 33.015 15.884 1.00 33.31 422 ASN A CA 1
ATOM 2966 C C . ASN A 1 422 ? -21.938 33.444 14.516 1.00 33.31 422 ASN A C 1
ATOM 2968 O O . ASN A 1 422 ? -23.112 33.245 14.202 1.00 33.31 422 ASN A O 1
ATOM 2972 N N . LYS A 1 423 ? -21.091 34.126 13.738 1.00 35.56 423 LYS A N 1
ATOM 2973 C CA . LYS A 1 423 ? -21.304 34.362 12.310 1.00 35.56 423 LYS A CA 1
ATOM 2974 C C . LYS A 1 423 ? -20.359 33.440 11.545 1.00 35.56 423 LYS A C 1
ATOM 2976 O O . LYS A 1 423 ? -19.159 33.672 11.492 1.00 35.56 423 LYS A O 1
ATOM 2981 N N . PHE A 1 424 ? -20.964 32.400 10.982 1.00 32.12 424 PHE A N 1
ATOM 2982 C CA . PHE A 1 424 ? -20.543 31.699 9.770 1.00 32.12 424 PHE A CA 1
ATOM 2983 C C . PHE A 1 424 ? -20.140 32.693 8.682 1.00 32.12 424 PHE A C 1
ATOM 2985 O O . PHE A 1 424 ? -20.863 33.668 8.574 1.00 32.12 424 PHE A O 1
ATOM 2992 N N . TRP A 1 425 ? -19.106 32.414 7.878 1.00 33.03 425 TRP A N 1
ATOM 2993 C CA . TRP A 1 425 ? -19.105 32.451 6.399 1.00 33.03 425 TRP A CA 1
ATOM 2994 C C . TRP A 1 425 ? -17.871 31.683 5.883 1.00 33.03 425 TRP A C 1
ATOM 2996 O O . TRP A 1 425 ? -16.800 31.736 6.481 1.00 33.03 425 TRP A O 1
ATOM 3006 N N . TRP A 1 426 ? -18.091 30.930 4.808 1.00 34.62 426 TRP A N 1
ATOM 3007 C CA . TRP A 1 426 ? -17.171 30.039 4.097 1.00 34.62 426 TRP A CA 1
ATOM 3008 C C . TRP A 1 426 ? -16.244 30.803 3.152 1.00 34.62 426 TRP A C 1
ATOM 3010 O O . TRP A 1 426 ? -16.763 31.685 2.474 1.00 34.62 426 TRP A O 1
ATOM 3020 N N . TRP A 1 427 ? -14.978 30.380 3.034 1.00 42.47 427 TRP A N 1
ATOM 3021 C CA . TRP A 1 427 ? -14.181 30.307 1.794 1.00 42.47 427 TRP A CA 1
ATOM 3022 C C . TRP A 1 427 ? -13.291 29.065 1.861 1.00 42.47 427 TRP A C 1
ATOM 3024 O O . TRP A 1 427 ? -12.746 28.810 2.962 1.00 42.47 427 TRP A O 1
#

Sequence (427 aa):
MYAKPFKLLIILLSVLCVLSLRIAAQQKPPCKNSGQPTCGTGPSEICCAVGEKCLPGPICCPPGLTCGNFCCDNAHQCVVDKCCPKAQCRTDQTCSNGASKKCVCPTGKSECSGKCIDTTSDSSNCGGCGKSCGTGQKCQGGSCVCTTNGQKICGDKCTDTNTDSANCGTCGKQCGTGQKCQGGSCVCTTNGQKICSDKCTDTNTDHDNCGTCGKKCGPGQKCQGGTCSGNCSKGQLSCNGVCTSCETDPLNCGKCGNKCGTGQKCQGGKCTTSCPKGHLSCNGVCTNCETDPLTAESVVLSVAKVKHVNSENVPLVVPKCGNGQICKAGKCSSSCSYGLKKCGNTCANTKTDNNNCGKCGTKCKSNEICQSGKCCQKGKKSEPSKHSGQSEKSKPSKHSGQSYKGKYSNKYDYDDKHNKNNKFWWW